Protein AF-A0A2I1D970-F1 (afdb_monomer_lite)

Organism: Aspergillus campestris (strain IBT 28561) (NCBI:txid1392248)

InterPro domains:
  IPR011990 Tetratricopeptide-like helical domain superfamily [G3DSA:1.25.40.10] (186-424)

Structure (mmCIF, N/CA/C/O backbone):
data_AF-A0A2I1D970-F1
#
_entry.id   AF-A0A2I1D970-F1
#
loop_
_atom_site.group_PDB
_atom_site.id
_atom_site.type_symbol
_atom_site.label_atom_id
_atom_site.label_alt_id
_atom_site.label_comp_id
_atom_site.label_asym_id
_atom_site.label_entity_id
_atom_site.label_seq_id
_atom_site.pdbx_PDB_ins_code
_atom_site.Cartn_x
_atom_site.Cartn_y
_atom_site.Cartn_z
_atom_site.occupancy
_atom_site.B_iso_or_equiv
_atom_site.auth_seq_id
_atom_site.auth_comp_id
_atom_site.auth_asym_id
_atom_site.auth_atom_id
_atom_site.pdbx_PDB_model_num
ATOM 1 N N . MET A 1 1 ? -16.006 11.403 -13.618 1.00 22.91 1 MET A N 1
ATOM 2 C CA . MET A 1 1 ? -15.501 12.796 -13.665 1.00 22.91 1 MET A CA 1
ATOM 3 C C . MET A 1 1 ? -14.321 12.924 -12.714 1.00 22.91 1 MET A C 1
ATOM 5 O O . MET A 1 1 ? -14.334 12.268 -11.679 1.00 22.91 1 MET A O 1
ATOM 9 N N . TYR A 1 2 ? -13.304 13.705 -13.078 1.00 25.34 2 TYR A N 1
ATOM 10 C CA . TYR A 1 2 ? -12.075 13.872 -12.292 1.00 25.34 2 TYR A CA 1
ATOM 11 C C . TYR A 1 2 ? -12.208 15.004 -11.265 1.00 25.34 2 TYR A C 1
ATOM 13 O O . TYR A 1 2 ? -12.825 16.023 -11.561 1.00 25.34 2 TYR A O 1
ATOM 21 N N . LEU A 1 3 ? -11.554 14.863 -10.106 1.00 27.62 3 LEU A N 1
ATOM 22 C CA . LEU A 1 3 ? -11.206 15.993 -9.241 1.00 27.62 3 LEU A CA 1
ATOM 23 C C . LEU A 1 3 ? -9.734 15.911 -8.817 1.00 27.62 3 LEU A C 1
ATOM 25 O O . LEU A 1 3 ? -9.310 15.035 -8.063 1.00 27.62 3 LEU A O 1
ATOM 29 N N . SER A 1 4 ? -8.977 16.853 -9.365 1.00 24.56 4 SER A N 1
ATOM 30 C CA . SER A 1 4 ? -7.535 17.058 -9.281 1.00 24.56 4 SER A CA 1
ATOM 31 C C . SER A 1 4 ? -6.966 17.074 -7.856 1.00 24.56 4 SER A C 1
ATOM 33 O O . SER A 1 4 ? -7.546 17.659 -6.941 1.00 24.56 4 SER A O 1
ATOM 35 N N . ARG A 1 5 ? -5.755 16.525 -7.684 1.00 26.06 5 ARG A N 1
ATOM 36 C CA . ARG A 1 5 ? -4.921 16.760 -6.492 1.00 26.06 5 ARG A CA 1
ATOM 37 C C . ARG A 1 5 ? -4.071 18.028 -6.686 1.00 26.06 5 ARG A C 1
ATOM 39 O O . ARG A 1 5 ? -3.350 18.087 -7.679 1.00 26.06 5 ARG A O 1
ATOM 46 N N . PRO A 1 6 ? -4.063 18.997 -5.754 1.00 25.06 6 PRO A N 1
ATOM 47 C CA . PRO A 1 6 ? -3.042 20.043 -5.725 1.00 25.06 6 PRO A CA 1
ATOM 48 C C . PRO A 1 6 ? -1.713 19.505 -5.143 1.00 25.06 6 PRO A C 1
ATOM 50 O O . PRO A 1 6 ? -1.739 18.606 -4.295 1.00 25.06 6 PRO A O 1
ATOM 53 N N . PRO A 1 7 ? -0.546 20.038 -5.553 1.00 26.98 7 PRO A N 1
ATOM 54 C CA . PRO A 1 7 ? 0.759 19.552 -5.101 1.00 26.98 7 PRO A CA 1
ATOM 55 C C . PRO A 1 7 ? 1.114 20.013 -3.678 1.00 26.98 7 PRO A C 1
ATOM 57 O O . PRO A 1 7 ? 0.891 21.162 -3.293 1.00 26.98 7 PRO A O 1
ATOM 60 N N . LEU A 1 8 ? 1.747 19.126 -2.904 1.00 27.31 8 LEU A N 1
ATOM 61 C CA . LEU A 1 8 ? 2.290 19.444 -1.581 1.00 27.31 8 LEU A CA 1
ATOM 62 C C . LEU A 1 8 ? 3.646 20.154 -1.708 1.00 27.31 8 LEU A C 1
ATOM 64 O O . LEU A 1 8 ? 4.640 19.537 -2.089 1.00 27.31 8 LEU A O 1
ATOM 68 N N . ARG A 1 9 ? 3.716 21.435 -1.324 1.00 23.92 9 ARG A N 1
ATOM 69 C CA . ARG A 1 9 ? 4.999 22.127 -1.109 1.00 23.92 9 ARG A CA 1
ATOM 70 C C . ARG A 1 9 ? 5.728 21.518 0.094 1.00 23.92 9 ARG A C 1
ATOM 72 O O . ARG A 1 9 ? 5.213 21.575 1.209 1.00 23.92 9 ARG A O 1
ATOM 79 N N . GLN A 1 10 ? 6.945 21.016 -0.109 1.00 27.53 10 GLN A N 1
ATOM 80 C CA . GLN A 1 10 ? 7.891 20.770 0.986 1.00 27.53 10 GLN A CA 1
ATOM 81 C C . GLN A 1 10 ? 8.705 22.046 1.288 1.00 27.53 10 GLN A C 1
ATOM 83 O O . GLN A 1 10 ? 9.010 22.796 0.359 1.00 27.53 10 GLN A O 1
ATOM 88 N N . PRO A 1 11 ? 9.069 22.315 2.556 1.00 27.39 11 PRO A N 1
ATOM 89 C CA . PRO A 1 11 ? 9.912 23.451 2.916 1.00 27.39 11 PRO A CA 1
ATOM 90 C C . PRO A 1 11 ? 11.402 23.156 2.679 1.00 27.39 11 PRO A C 1
ATOM 92 O O . PRO A 1 11 ? 11.924 22.122 3.099 1.00 27.39 11 PRO A O 1
ATOM 95 N N . SER A 1 12 ? 12.104 24.100 2.055 1.00 25.16 12 SER A N 1
ATOM 96 C CA . SER A 1 12 ? 13.544 24.025 1.792 1.00 25.16 12 SER A CA 1
ATOM 97 C C . SER A 1 12 ? 14.363 24.011 3.091 1.00 25.16 12 SER A C 1
ATOM 99 O O . SER A 1 12 ? 14.210 24.899 3.929 1.00 25.16 12 SER A O 1
ATOM 101 N N . ARG A 1 13 ? 15.306 23.070 3.230 1.00 24.25 13 ARG A N 1
ATOM 102 C CA . ARG A 1 13 ? 16.403 23.156 4.210 1.00 24.25 13 ARG A CA 1
ATOM 103 C C . ARG A 1 13 ? 17.703 23.530 3.499 1.00 24.25 13 ARG A C 1
ATOM 105 O O . ARG A 1 13 ? 18.127 22.811 2.600 1.00 24.25 13 ARG A O 1
ATOM 112 N N . LEU A 1 14 ? 18.352 24.604 3.944 1.00 27.38 14 LEU A N 1
ATOM 113 C CA . LEU A 1 14 ? 19.759 24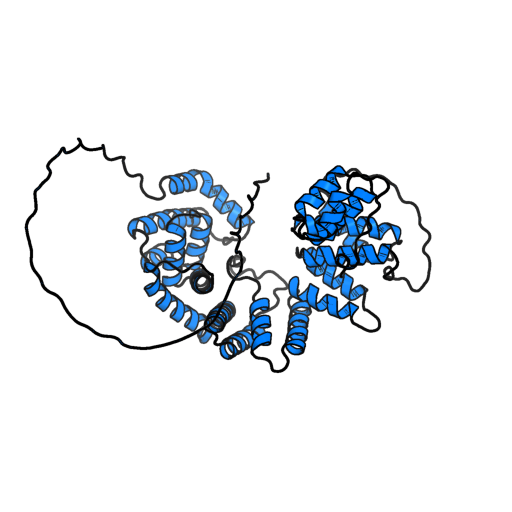.896 3.640 1.00 27.38 14 LEU A CA 1
ATOM 114 C C . LEU A 1 14 ? 20.660 24.403 4.790 1.00 27.38 14 LEU A C 1
ATOM 116 O O . LEU A 1 14 ? 20.184 24.155 5.899 1.00 27.38 14 LEU A O 1
ATOM 120 N N . PHE A 1 15 ? 21.950 24.200 4.511 1.00 26.27 15 PHE A N 1
ATOM 121 C CA . PHE A 1 15 ? 22.877 23.416 5.340 1.00 26.27 15 PHE A CA 1
ATOM 122 C C . PHE A 1 15 ? 24.111 24.218 5.795 1.00 26.27 15 PHE A C 1
ATOM 124 O O . PHE A 1 15 ? 24.805 24.749 4.937 1.00 26.27 15 PHE A O 1
ATOM 131 N N . ARG A 1 16 ? 24.463 24.107 7.096 1.00 25.05 16 ARG A N 1
ATOM 132 C CA . ARG A 1 16 ? 25.806 24.345 7.713 1.00 25.05 16 ARG A CA 1
ATOM 133 C C . ARG A 1 16 ? 26.358 25.789 7.566 1.00 25.05 16 ARG A C 1
ATOM 135 O O . ARG A 1 16 ? 25.861 26.566 6.772 1.00 25.05 16 ARG A O 1
ATOM 142 N N . LEU A 1 17 ? 27.300 26.290 8.374 1.00 27.11 17 LEU A N 1
ATOM 143 C CA . LEU A 1 17 ? 28.446 25.730 9.128 1.00 27.11 17 LEU A CA 1
ATOM 144 C C . LEU A 1 17 ? 28.332 26.073 10.641 1.00 27.11 17 LEU A C 1
ATOM 146 O O . LEU A 1 17 ? 27.628 27.013 10.977 1.00 27.11 17 LEU A O 1
ATOM 150 N N . SER A 1 18 ? 28.868 25.360 11.645 1.00 23.77 18 SER A N 1
ATOM 151 C CA . SER A 1 18 ? 30.054 24.489 11.813 1.00 23.77 18 SER A CA 1
ATOM 152 C C . SER A 1 18 ? 31.374 25.193 12.182 1.00 23.77 18 SER A C 1
ATOM 154 O O . SER A 1 18 ? 32.202 25.407 11.302 1.00 23.77 18 SER A O 1
ATOM 156 N N . THR A 1 19 ? 31.641 25.344 13.489 1.00 28.38 19 THR A N 1
ATOM 157 C CA . THR A 1 19 ? 32.988 25.195 14.099 1.00 28.38 19 THR A CA 1
ATOM 158 C C . THR A 1 19 ? 32.899 24.816 15.589 1.00 28.38 19 THR A C 1
ATOM 160 O O . THR A 1 19 ? 31.872 25.016 16.234 1.00 28.38 19 THR A O 1
ATOM 163 N N . ARG A 1 20 ? 33.967 24.200 16.121 1.00 26.45 20 ARG A N 1
ATOM 164 C CA . ARG A 1 20 ? 34.079 23.666 17.495 1.00 26.45 20 ARG A CA 1
ATOM 165 C C . ARG A 1 20 ? 34.516 24.738 18.507 1.00 26.45 20 ARG A C 1
ATOM 167 O O . ARG A 1 20 ? 35.404 25.518 18.181 1.00 26.45 20 ARG A O 1
ATOM 174 N N . ASN A 1 21 ? 34.045 24.656 19.757 1.00 27.95 21 ASN A N 1
ATOM 175 C CA . ASN A 1 21 ? 34.847 24.242 20.934 1.00 27.95 21 ASN A CA 1
ATOM 176 C C . ASN A 1 21 ? 34.025 24.354 22.243 1.00 27.95 21 ASN A C 1
ATOM 178 O O . ASN A 1 21 ? 32.912 24.870 22.244 1.00 27.95 21 ASN A O 1
ATOM 182 N N . ALA A 1 22 ? 34.552 23.811 23.343 1.00 27.41 22 ALA A N 1
ATOM 183 C CA . ALA A 1 22 ? 33.921 23.713 24.669 1.00 27.41 22 ALA A CA 1
ATOM 184 C C . ALA A 1 22 ? 34.989 23.938 25.770 1.00 27.41 22 ALA A C 1
ATOM 186 O O . ALA A 1 22 ? 36.152 24.127 25.412 1.00 27.41 22 ALA A O 1
ATOM 187 N N . PRO A 1 23 ? 34.700 23.744 27.074 1.00 43.12 23 PRO A N 1
ATOM 188 C CA . PRO A 1 23 ? 33.559 24.173 27.907 1.00 43.12 23 PRO A CA 1
ATOM 189 C C . PRO A 1 23 ? 34.030 25.141 29.036 1.00 43.12 23 PRO A C 1
ATOM 191 O O . PRO A 1 23 ? 35.213 25.456 29.079 1.00 43.12 23 PRO A O 1
ATOM 194 N N . LEU A 1 24 ? 33.159 25.551 29.988 1.00 30.55 24 LEU A N 1
ATOM 195 C CA . LEU A 1 24 ? 33.423 25.500 31.458 1.00 30.55 24 LEU A CA 1
ATOM 196 C C . LEU A 1 24 ? 32.381 26.217 32.366 1.00 30.55 24 LEU A C 1
ATOM 198 O O . LEU A 1 24 ? 32.346 27.437 32.454 1.00 30.55 24 LEU A O 1
ATOM 202 N N . SER A 1 25 ? 31.743 25.423 33.237 1.00 28.28 25 SER A N 1
ATOM 203 C CA . SER A 1 25 ? 31.541 25.693 34.684 1.00 28.28 25 SER A CA 1
ATOM 204 C C . SER A 1 25 ? 30.511 26.716 35.236 1.00 28.28 25 SER A C 1
ATOM 206 O O . SER A 1 25 ? 30.193 27.736 34.642 1.00 28.28 25 SER A O 1
ATOM 208 N N . ARG A 1 26 ? 30.119 26.422 36.494 1.00 30.00 26 ARG A N 1
ATOM 209 C CA . ARG A 1 26 ? 29.558 27.273 37.574 1.00 30.00 26 ARG A CA 1
ATOM 210 C C . ARG A 1 26 ? 28.125 27.825 37.467 1.00 30.00 26 ARG A C 1
ATOM 212 O O . ARG A 1 26 ? 27.855 28.901 36.953 1.00 30.00 26 ARG A O 1
ATOM 219 N N . SER A 1 27 ? 27.243 27.126 38.179 1.00 29.91 27 SER A N 1
ATOM 220 C CA . SER A 1 27 ? 25.998 27.614 38.785 1.00 29.91 27 SER A CA 1
ATOM 221 C C . SER A 1 27 ? 26.233 28.540 39.990 1.00 29.91 27 SER A C 1
ATOM 223 O O . SER A 1 27 ? 27.095 28.224 40.808 1.00 29.91 27 SER A O 1
ATOM 225 N N . PHE A 1 28 ? 25.371 29.545 40.197 1.00 31.39 28 PHE A N 1
ATOM 226 C CA . PHE A 1 28 ? 25.027 30.081 41.528 1.00 31.39 28 PHE A CA 1
ATOM 227 C C . PHE A 1 28 ? 23.594 30.665 41.556 1.00 31.39 28 PHE A C 1
ATOM 229 O O . PHE A 1 28 ? 23.178 31.377 40.646 1.00 31.39 28 PHE A O 1
ATOM 236 N N . HIS A 1 29 ? 22.861 30.357 42.628 1.00 29.44 29 HIS A N 1
ATOM 237 C CA . HIS A 1 29 ? 21.664 31.054 43.143 1.00 29.44 29 HIS A CA 1
ATOM 238 C C . HIS A 1 29 ? 22.096 31.900 44.373 1.00 29.44 29 HIS A C 1
ATOM 240 O O . HIS A 1 29 ? 23.232 31.693 44.814 1.00 29.44 29 HIS A O 1
ATOM 246 N N . PRO A 1 30 ? 21.275 32.792 44.990 1.00 39.25 30 PRO A N 1
ATOM 247 C CA . PRO A 1 30 ? 19.822 33.041 44.865 1.00 39.25 30 PRO A CA 1
ATOM 248 C C . PRO A 1 30 ? 19.552 34.409 44.156 1.00 39.25 30 PRO A C 1
ATOM 250 O O . PRO A 1 30 ? 20.272 34.674 43.202 1.00 39.25 30 PRO A O 1
ATOM 253 N N . SER A 1 31 ? 18.550 35.288 44.370 1.00 31.44 31 SER A N 1
ATOM 254 C CA . SER A 1 31 ? 17.536 35.518 45.426 1.00 31.44 31 SER A CA 1
ATOM 255 C C . SER A 1 31 ? 16.277 36.242 44.903 1.00 31.44 31 SER A C 1
ATOM 257 O O . SER A 1 31 ? 16.262 36.774 43.796 1.00 31.44 31 SER A O 1
ATOM 259 N N . ARG A 1 32 ? 15.224 36.311 45.736 1.00 31.61 32 ARG A N 1
ATOM 260 C CA . ARG A 1 32 ? 14.108 37.282 45.626 1.00 31.61 32 ARG A CA 1
ATOM 261 C C . ARG A 1 32 ? 14.405 38.545 46.456 1.00 31.61 32 ARG A C 1
ATOM 263 O O . ARG A 1 32 ? 15.224 38.475 47.370 1.00 31.61 32 ARG A O 1
ATOM 270 N N . PRO A 1 33 ? 13.691 39.657 46.204 1.00 39.03 33 PRO A N 1
ATOM 271 C CA . PRO A 1 33 ? 12.642 40.011 47.172 1.00 39.03 33 PRO A CA 1
ATOM 272 C C . PRO A 1 33 ? 11.295 40.434 46.547 1.00 39.03 33 PRO A C 1
ATOM 274 O O . PRO A 1 33 ? 11.199 40.830 45.389 1.00 39.03 33 PRO A O 1
ATOM 277 N N . SER A 1 34 ? 10.240 40.351 47.358 1.00 31.58 34 SER A N 1
ATOM 278 C CA . SER A 1 34 ? 8.956 41.061 47.203 1.00 31.58 34 SER A CA 1
ATOM 279 C C . SER A 1 34 ? 9.081 42.516 47.726 1.00 31.58 34 SER A C 1
ATOM 281 O O . SER A 1 34 ? 10.064 42.815 48.390 1.00 31.58 34 SER A O 1
ATOM 283 N N . HIS A 1 35 ? 8.164 43.475 47.531 1.00 32.16 35 HIS A N 1
ATOM 284 C CA . HIS A 1 35 ? 6.704 43.392 47.370 1.00 32.16 35 HIS A CA 1
ATOM 285 C C . HIS A 1 35 ? 6.128 44.652 46.666 1.00 32.16 35 HIS A C 1
ATOM 287 O O . HIS A 1 35 ? 6.705 45.725 46.763 1.00 32.16 35 HIS A O 1
ATOM 293 N N . ALA A 1 36 ? 4.965 44.494 46.018 1.00 30.94 36 ALA A N 1
ATOM 294 C CA . ALA A 1 36 ? 3.905 45.475 45.688 1.00 30.94 36 ALA A CA 1
ATOM 295 C C . ALA A 1 36 ? 4.175 47.003 45.562 1.00 30.94 36 ALA A C 1
ATOM 297 O O . ALA A 1 36 ? 4.544 47.666 46.523 1.00 30.94 36 ALA A O 1
ATOM 298 N N . PHE A 1 37 ? 3.654 47.593 44.472 1.00 33.72 37 PHE A N 1
ATOM 299 C CA . PHE A 1 37 ? 2.892 48.858 44.521 1.00 33.72 37 PHE A CA 1
ATOM 300 C C . PHE A 1 37 ? 1.649 48.789 43.602 1.00 33.72 37 PHE A C 1
ATOM 302 O O . PHE A 1 37 ? 1.468 47.808 42.880 1.00 33.72 37 PHE A O 1
ATOM 309 N N . ARG A 1 38 ? 0.723 49.755 43.718 1.00 34.34 38 ARG A N 1
ATOM 310 C CA . ARG A 1 38 ? -0.675 49.648 43.235 1.00 34.34 38 ARG A CA 1
ATOM 311 C C . ARG A 1 38 ? -0.928 50.189 41.812 1.00 34.34 38 ARG A C 1
ATOM 313 O O . ARG A 1 38 ? -0.165 50.976 41.269 1.00 34.34 38 ARG A O 1
ATOM 320 N N . THR A 1 39 ? -2.066 49.761 41.261 1.00 35.62 39 THR A N 1
ATOM 321 C CA . THR A 1 39 ? -2.706 50.165 39.990 1.00 35.62 39 THR A CA 1
ATOM 322 C C . THR A 1 39 ? -2.959 51.671 39.836 1.00 35.62 39 THR A C 1
ATOM 324 O O . THR A 1 39 ? -3.165 52.354 40.840 1.00 35.62 39 THR A O 1
ATOM 327 N N . PRO A 1 40 ? -3.248 52.116 38.600 1.00 35.34 40 PRO A N 1
ATOM 328 C CA . PRO A 1 40 ? -4.538 52.782 38.371 1.00 35.34 40 PRO A CA 1
ATOM 329 C C . PRO A 1 40 ? -5.435 52.067 37.344 1.00 35.34 40 PRO A C 1
ATOM 331 O O . PRO A 1 40 ? -4.982 51.488 36.360 1.00 35.34 40 PRO A O 1
ATOM 334 N N . THR A 1 41 ? -6.743 52.131 37.586 1.00 33.53 41 THR A N 1
ATOM 335 C CA . THR A 1 41 ? -7.807 51.613 36.716 1.00 33.53 41 THR A CA 1
ATOM 336 C C . THR A 1 41 ? -7.994 52.459 35.456 1.00 33.53 41 THR A C 1
ATOM 338 O O . THR A 1 41 ? -8.003 53.686 35.514 1.00 33.53 41 THR A O 1
ATOM 341 N N . THR A 1 42 ? -8.270 51.817 34.316 1.00 38.62 42 THR A N 1
ATOM 342 C CA . THR A 1 42 ? -8.845 52.489 33.137 1.00 38.62 42 THR A CA 1
ATOM 343 C C . THR A 1 42 ? -10.223 51.916 32.806 1.00 38.62 42 THR A C 1
ATOM 345 O O . THR A 1 42 ? -10.422 50.712 32.678 1.00 38.62 42 THR A O 1
ATOM 348 N N . ARG A 1 43 ? -11.216 52.806 32.720 1.00 35.34 43 ARG A N 1
ATOM 349 C CA . ARG A 1 43 ? -12.647 52.502 32.563 1.00 35.34 43 ARG A CA 1
ATOM 350 C C . ARG A 1 43 ? -13.099 52.902 31.162 1.00 35.34 43 ARG A C 1
ATOM 352 O O . ARG A 1 43 ? -13.170 54.103 30.901 1.00 35.34 43 ARG A O 1
ATOM 359 N N . ARG A 1 44 ? -13.530 51.967 30.299 1.00 33.38 44 ARG A N 1
ATOM 360 C CA . ARG A 1 44 ? -14.426 52.336 29.182 1.00 33.38 44 ARG A CA 1
ATOM 361 C C . ARG A 1 44 ? -15.284 51.210 28.586 1.00 33.38 44 ARG A C 1
ATOM 363 O O . ARG A 1 44 ? -14.770 50.221 28.094 1.00 33.38 44 ARG A O 1
ATOM 370 N N . LYS A 1 45 ? -16.589 51.516 28.538 1.00 35.66 45 LYS A N 1
ATOM 371 C CA . LYS A 1 45 ? -17.634 51.048 27.608 1.00 35.66 45 LYS A CA 1
ATOM 372 C C . LYS A 1 45 ? -17.812 49.536 27.405 1.00 35.66 45 LYS A C 1
ATOM 374 O O . LYS A 1 45 ? -17.204 48.933 26.529 1.00 35.66 45 LYS A O 1
ATOM 379 N N . ASN A 1 46 ? -18.846 49.018 28.065 1.00 33.41 46 ASN A N 1
ATOM 380 C CA . ASN A 1 46 ? -19.639 47.902 27.556 1.00 33.41 46 ASN A CA 1
ATOM 381 C C . ASN A 1 46 ? -20.141 48.245 26.140 1.00 33.41 46 ASN A C 1
ATOM 383 O O . ASN A 1 46 ? -20.741 49.306 25.939 1.00 33.41 46 ASN A O 1
ATOM 387 N N . SER A 1 47 ? -19.937 47.351 25.178 1.00 33.50 47 SER A N 1
ATOM 388 C CA . SER A 1 47 ? -20.723 47.313 23.944 1.00 33.50 47 SER A CA 1
ATOM 389 C C . SER A 1 47 ? -22.092 46.665 24.224 1.00 33.50 47 SER A C 1
ATOM 391 O O . SER A 1 47 ? -22.189 45.808 25.107 1.00 33.50 47 SER A O 1
ATOM 393 N N . PRO A 1 48 ? -23.172 47.057 23.519 1.00 37.62 48 PRO A N 1
ATOM 394 C CA . PRO A 1 48 ? -24.445 46.348 23.610 1.00 37.62 48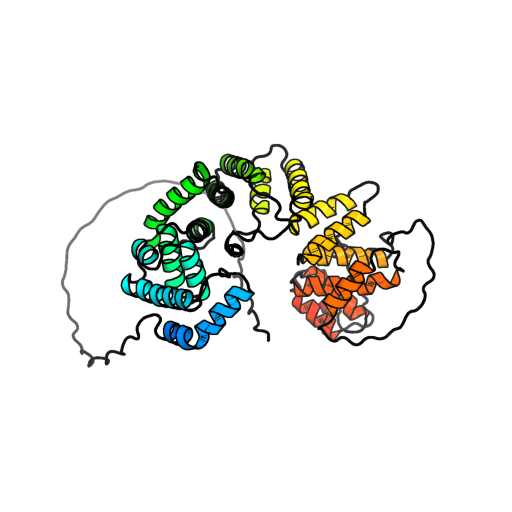 PRO A CA 1
ATOM 395 C C . PRO A 1 48 ? -24.283 44.923 23.068 1.00 37.62 48 PRO A C 1
ATOM 397 O O . PRO A 1 48 ? -23.506 44.690 22.140 1.00 37.62 48 PRO A O 1
ATOM 400 N N . GLY A 1 49 ? -24.999 43.970 23.668 1.00 36.84 49 GLY A N 1
ATOM 401 C CA . GLY A 1 49 ? -24.800 42.546 23.411 1.00 36.84 49 GLY A CA 1
ATOM 402 C C . GLY A 1 49 ? -24.938 42.179 21.934 1.00 36.84 49 GLY A C 1
ATOM 403 O O . GLY A 1 49 ? -25.982 42.415 21.324 1.00 36.84 49 GLY A O 1
ATOM 404 N N . SER A 1 50 ? -23.899 41.545 21.380 1.00 34.44 50 SER A N 1
ATOM 405 C CA . SER A 1 50 ? -24.039 40.806 20.126 1.00 34.44 50 SER A CA 1
ATOM 406 C C . SER A 1 50 ? -25.151 39.777 20.311 1.00 34.44 50 SER A C 1
ATOM 408 O O . SER A 1 50 ? -25.118 39.003 21.272 1.00 34.44 50 SER A O 1
ATOM 410 N N . LYS A 1 51 ? -26.153 39.787 19.425 1.00 38.53 51 LYS A N 1
ATOM 411 C CA . LYS A 1 51 ? -27.223 38.787 19.459 1.00 38.53 51 LYS A CA 1
ATOM 412 C C . LYS A 1 51 ? -26.580 37.409 19.374 1.00 38.53 51 LYS A C 1
ATOM 414 O O . LYS A 1 51 ? -25.736 37.189 18.507 1.00 38.53 51 LYS A O 1
ATOM 419 N N . SER A 1 52 ? -26.998 36.497 20.251 1.00 37.06 52 SER A N 1
ATOM 420 C CA . SER A 1 52 ? -26.613 35.092 20.157 1.00 37.06 52 SER A CA 1
ATOM 421 C C . SER A 1 52 ? -26.940 34.597 18.749 1.00 37.06 52 SER A C 1
ATOM 423 O O . SER A 1 52 ? -28.114 34.477 18.390 1.00 37.06 52 SER A O 1
ATOM 425 N N . MET A 1 53 ? -25.911 34.360 17.930 1.00 38.66 53 MET A N 1
ATOM 426 C CA . MET A 1 53 ? -26.082 33.543 16.738 1.00 38.66 53 MET A CA 1
ATOM 427 C C . MET A 1 53 ? -26.489 32.173 17.256 1.00 38.66 53 MET A C 1
ATOM 429 O O . MET A 1 53 ? -25.706 31.550 17.973 1.00 38.66 53 MET A O 1
ATOM 433 N N . LEU A 1 54 ? -27.717 31.748 16.941 1.00 44.62 54 LEU A N 1
ATOM 434 C CA . LEU A 1 54 ? -28.227 30.433 17.312 1.00 44.62 54 LEU A CA 1
ATOM 435 C C . LEU A 1 54 ? -27.197 29.394 16.873 1.00 44.62 54 LEU A C 1
ATOM 437 O O . LEU A 1 54 ? -26.971 29.186 15.679 1.00 44.62 54 LEU A O 1
ATOM 441 N N . ARG A 1 55 ? -26.495 28.834 17.862 1.00 47.25 55 ARG A N 1
ATOM 442 C CA . ARG A 1 55 ? -25.344 27.964 17.653 1.00 47.25 55 ARG A CA 1
ATOM 443 C C . ARG A 1 55 ? -25.889 26.634 17.159 1.00 47.25 55 ARG A C 1
ATOM 445 O O . ARG A 1 55 ? -26.225 25.784 17.978 1.00 47.25 55 ARG A O 1
ATOM 452 N N . ARG A 1 56 ? -26.023 26.515 15.832 1.00 57.12 56 ARG A N 1
ATOM 453 C CA . ARG A 1 56 ? -26.450 25.291 15.143 1.00 57.12 56 ARG A CA 1
ATOM 454 C C . ARG A 1 56 ? -25.756 24.087 15.787 1.00 57.12 56 ARG A C 1
ATOM 456 O O . ARG A 1 56 ? -24.542 24.179 16.022 1.00 57.12 56 ARG A O 1
ATOM 463 N N . PRO A 1 57 ? -26.492 23.015 16.126 1.00 64.44 57 PRO A N 1
ATOM 464 C CA . PRO A 1 57 ? -25.883 21.861 16.761 1.00 64.44 57 PRO A CA 1
ATOM 465 C C . PRO A 1 57 ? -24.786 21.286 15.852 1.00 64.44 57 PRO A C 1
ATOM 467 O O . PRO A 1 57 ? -24.872 21.411 14.622 1.00 64.44 57 PRO A O 1
ATOM 470 N N . PRO A 1 58 ? -23.732 20.673 16.421 1.00 64.69 58 PRO A N 1
ATOM 471 C CA . PRO A 1 58 ? -22.790 19.906 15.620 1.00 64.69 58 PRO A CA 1
ATOM 472 C C . PRO A 1 58 ? -23.558 18.892 14.764 1.00 64.69 58 PRO A C 1
ATOM 474 O O . PRO A 1 58 ? -24.577 18.362 15.193 1.00 64.69 58 PRO A O 1
ATOM 477 N N . PHE A 1 59 ? -23.087 18.645 13.545 1.00 79.19 59 PHE A N 1
ATOM 478 C CA . PHE A 1 59 ? -23.691 17.681 12.619 1.00 79.19 59 PHE A CA 1
ATOM 479 C C . PHE A 1 59 ? -25.127 17.977 12.159 1.00 79.19 59 PHE A C 1
ATOM 481 O O . PHE A 1 59 ? -25.732 17.097 11.560 1.00 79.19 59 PHE A O 1
ATOM 488 N N . GLU A 1 60 ? -25.682 19.184 12.340 1.00 80.44 60 GLU A N 1
ATOM 489 C CA . GLU A 1 60 ? -26.985 19.541 11.740 1.00 80.44 60 GLU A CA 1
ATOM 490 C C . GLU A 1 60 ? -26.977 19.306 10.216 1.00 80.44 60 GLU A C 1
ATOM 492 O O . GLU A 1 60 ? -27.796 18.550 9.690 1.00 80.44 60 GLU A O 1
ATOM 497 N N . SER A 1 61 ? -25.964 19.845 9.530 1.00 80.06 61 SER A N 1
ATOM 498 C CA . SER A 1 61 ? -25.714 19.655 8.095 1.00 80.06 61 SER A CA 1
ATOM 499 C C . SER A 1 61 ? -25.450 18.198 7.706 1.00 80.06 61 SER A C 1
ATOM 501 O O . SER A 1 61 ? -25.895 17.739 6.657 1.00 80.06 61 SER A O 1
ATOM 503 N N . GLU A 1 62 ? -24.732 17.446 8.536 1.00 82.38 62 GLU A N 1
ATOM 504 C CA . GLU A 1 62 ? -24.395 16.045 8.291 1.00 82.38 62 GLU A CA 1
ATOM 505 C C . GLU A 1 62 ? -25.601 15.114 8.515 1.00 82.38 62 GLU A C 1
ATOM 507 O O . GLU A 1 62 ? -25.771 14.151 7.768 1.00 82.38 62 GLU A O 1
ATOM 512 N N . ARG A 1 63 ? -26.488 15.432 9.468 1.00 85.56 63 ARG A N 1
ATOM 513 C CA . ARG A 1 63 ? -27.785 14.766 9.676 1.00 85.56 63 ARG A CA 1
ATOM 514 C C . ARG A 1 63 ? -28.756 15.080 8.528 1.00 85.56 63 ARG A C 1
ATOM 516 O O . ARG A 1 63 ? -29.443 14.170 8.064 1.00 85.56 63 ARG A O 1
ATOM 523 N N . GLU A 1 64 ? -28.795 16.318 8.027 1.00 86.19 64 GLU A N 1
ATOM 524 C CA . GLU A 1 64 ? -29.546 16.678 6.808 1.00 86.19 64 GLU A CA 1
ATOM 525 C C . GLU A 1 64 ? -29.012 15.920 5.579 1.00 86.19 64 GLU A C 1
ATOM 527 O O . GLU A 1 64 ? -29.776 15.275 4.859 1.00 86.19 64 GLU A O 1
ATOM 532 N N . TYR A 1 65 ? -27.691 15.911 5.379 1.00 86.31 65 TYR A N 1
ATOM 533 C CA . TYR A 1 65 ? -27.034 15.188 4.288 1.00 86.31 65 TYR A CA 1
ATOM 534 C C . TYR A 1 65 ? -27.277 13.670 4.364 1.00 86.31 65 TYR A C 1
ATOM 536 O O . TYR A 1 65 ? -27.551 13.035 3.344 1.00 86.31 65 TYR A O 1
ATOM 544 N N . LEU A 1 66 ? -27.257 13.081 5.566 1.00 88.88 66 LEU A N 1
ATOM 545 C CA . LEU A 1 66 ? -27.602 11.674 5.792 1.00 88.88 66 LEU A CA 1
ATOM 546 C C . LEU A 1 66 ? -29.069 11.377 5.434 1.00 88.88 66 LEU A C 1
ATOM 548 O O . LEU A 1 66 ? -29.345 10.333 4.844 1.00 88.88 66 LEU A O 1
ATOM 552 N N . LYS A 1 67 ? -30.002 12.290 5.731 1.00 88.56 67 LYS A N 1
ATOM 553 C CA . LYS A 1 67 ? -31.426 12.150 5.371 1.00 88.56 67 LYS A CA 1
ATOM 554 C C . LYS A 1 67 ? -31.655 12.238 3.858 1.00 88.56 67 LYS A C 1
ATOM 556 O O . LYS A 1 67 ? -32.468 11.481 3.333 1.00 88.56 67 LYS A O 1
ATOM 561 N N . LEU A 1 68 ? -30.908 13.093 3.155 1.00 87.44 68 LEU A N 1
ATOM 562 C CA . LEU A 1 68 ? -31.009 13.274 1.699 1.00 87.44 68 LEU A CA 1
ATOM 563 C C . LEU A 1 68 ? -30.267 12.203 0.879 1.00 87.44 68 LEU A C 1
ATOM 565 O O . LEU A 1 68 ? -30.746 11.805 -0.181 1.00 87.44 68 LEU A O 1
ATOM 569 N N . HIS A 1 69 ? -29.104 11.733 1.343 1.00 88.75 69 HIS A N 1
ATOM 570 C CA . HIS A 1 69 ? -28.192 10.895 0.546 1.00 88.75 69 HIS A CA 1
ATOM 571 C C . HIS A 1 69 ? -27.836 9.543 1.182 1.00 88.75 69 HIS A C 1
ATOM 573 O O . HIS A 1 69 ? -27.182 8.720 0.537 1.00 88.75 69 HIS A O 1
ATOM 579 N N . GLY A 1 70 ? -28.271 9.261 2.414 1.00 86.81 70 GLY A N 1
ATOM 580 C CA . GLY A 1 70 ? -27.923 8.040 3.152 1.00 86.81 70 GLY A CA 1
ATOM 581 C C . GLY A 1 70 ? -28.337 6.730 2.467 1.00 86.81 70 GLY A C 1
ATOM 582 O O . GLY A 1 70 ? -27.662 5.716 2.632 1.00 86.81 70 GLY A O 1
ATOM 583 N N . THR A 1 71 ? -29.378 6.755 1.627 1.00 89.25 71 THR A N 1
ATOM 584 C CA . THR A 1 71 ? -29.735 5.665 0.695 1.00 89.25 71 THR A CA 1
ATOM 585 C C . THR A 1 71 ? -28.589 5.305 -0.244 1.00 89.25 71 THR A C 1
ATOM 587 O O . THR A 1 71 ? -28.254 4.131 -0.416 1.00 89.25 71 THR A O 1
ATOM 590 N N . ASN A 1 72 ? -27.982 6.321 -0.850 1.00 88.50 72 ASN A N 1
ATOM 591 C CA . ASN A 1 72 ? -26.988 6.175 -1.903 1.00 88.50 72 ASN A CA 1
ATOM 592 C C . ASN A 1 72 ? -25.638 5.815 -1.271 1.00 88.50 72 ASN A C 1
ATOM 594 O O . ASN A 1 72 ? -24.945 4.939 -1.771 1.00 88.50 72 ASN A O 1
ATOM 598 N N . ILE A 1 73 ? -25.329 6.406 -0.111 1.00 87.38 73 ILE A N 1
ATOM 599 C CA . ILE A 1 73 ? -24.153 6.080 0.710 1.00 87.38 73 ILE A CA 1
ATOM 600 C C . ILE A 1 73 ? -24.183 4.604 1.153 1.00 87.38 73 ILE A C 1
ATOM 602 O O . ILE A 1 73 ? -23.185 3.902 0.997 1.00 87.38 73 ILE A O 1
ATOM 606 N N . TRP A 1 74 ? -25.323 4.104 1.648 1.00 90.69 74 TRP A N 1
ATOM 607 C CA . TRP A 1 74 ? -25.494 2.687 2.013 1.00 90.69 74 TRP A CA 1
ATOM 608 C C . TRP A 1 74 ? -25.353 1.747 0.807 1.00 90.69 74 TRP A C 1
ATOM 610 O O . TRP A 1 74 ? -24.724 0.694 0.917 1.00 90.69 74 TRP A O 1
ATOM 620 N N . THR A 1 75 ? -25.915 2.130 -0.344 1.00 87.06 75 THR A N 1
ATOM 621 C CA . THR A 1 75 ? -25.846 1.333 -1.580 1.00 87.06 75 THR A CA 1
ATOM 622 C C . THR A 1 75 ? -24.404 1.241 -2.084 1.00 87.06 75 THR A C 1
ATOM 624 O O . THR A 1 75 ? -23.869 0.137 -2.185 1.00 87.06 75 THR A O 1
ATOM 627 N N . GLN A 1 76 ? -23.733 2.386 -2.259 1.00 84.19 76 GLN A N 1
ATOM 628 C CA . GLN A 1 76 ? -22.328 2.472 -2.669 1.00 84.19 76 GLN A CA 1
ATOM 629 C C . GLN A 1 76 ? -21.420 1.660 -1.736 1.00 84.19 76 GLN A C 1
ATOM 631 O O . GLN A 1 76 ? -20.641 0.829 -2.191 1.00 84.19 76 GLN A O 1
ATOM 636 N N . ALA A 1 77 ? -21.573 1.802 -0.415 1.00 80.94 77 ALA A N 1
ATOM 637 C CA . ALA A 1 77 ? -20.744 1.078 0.546 1.00 80.94 77 ALA A CA 1
ATOM 638 C C . ALA A 1 77 ? -20.991 -0.450 0.571 1.00 80.94 77 ALA A C 1
ATOM 640 O O . ALA A 1 77 ? -20.132 -1.199 1.049 1.00 80.94 77 ALA A O 1
ATOM 641 N N . ARG A 1 78 ? -22.123 -0.943 0.039 1.00 82.38 78 ARG A N 1
ATOM 642 C CA . ARG A 1 78 ? -22.373 -2.381 -0.204 1.00 82.38 78 ARG A CA 1
ATOM 643 C C . ARG A 1 78 ? -21.815 -2.852 -1.550 1.00 82.38 78 ARG A C 1
ATOM 645 O O . ARG A 1 78 ? -21.340 -3.986 -1.628 1.00 82.38 78 ARG A O 1
ATOM 652 N N . GLU A 1 79 ? -21.813 -2.003 -2.576 1.00 78.81 79 GLU A N 1
ATOM 653 C CA . GLU A 1 79 ? -21.184 -2.272 -3.881 1.00 78.81 79 GLU A CA 1
ATOM 654 C C . GLU A 1 79 ? -19.652 -2.331 -3.772 1.00 78.81 79 GLU A C 1
ATOM 656 O O . GLU A 1 79 ? -19.044 -3.325 -4.181 1.00 78.81 79 GLU A O 1
ATOM 661 N N . ASP A 1 80 ? -19.056 -1.356 -3.078 1.00 70.06 80 ASP A N 1
ATOM 662 C CA . ASP A 1 80 ? -17.637 -1.311 -2.685 1.00 70.06 80 ASP A CA 1
ATOM 663 C C . ASP A 1 80 ? -17.262 -2.439 -1.696 1.00 70.06 80 ASP A C 1
ATOM 665 O O . ASP A 1 80 ? -16.085 -2.728 -1.466 1.00 70.06 80 ASP A O 1
ATOM 669 N N . ARG A 1 81 ? -18.273 -3.118 -1.128 1.00 69.38 81 ARG A N 1
ATOM 670 C CA . ARG A 1 81 ? -18.176 -4.222 -0.151 1.00 69.38 81 ARG A CA 1
ATOM 671 C C . ARG A 1 81 ? -17.500 -3.838 1.172 1.00 69.38 81 ARG A C 1
ATOM 673 O O . ARG A 1 81 ? -16.889 -4.691 1.812 1.00 69.38 81 ARG A O 1
ATOM 680 N N . ILE A 1 82 ? -17.623 -2.571 1.567 1.00 68.88 82 ILE A N 1
ATOM 681 C CA . ILE A 1 82 ? -17.154 -2.025 2.852 1.00 68.88 82 ILE A CA 1
ATOM 682 C C . ILE A 1 82 ? -18.134 -2.403 3.978 1.00 68.88 82 ILE A C 1
ATOM 684 O O . ILE A 1 82 ? -17.717 -2.644 5.108 1.00 68.88 82 ILE A O 1
ATOM 688 N N . LEU A 1 83 ? -19.433 -2.476 3.664 1.00 72.69 83 LEU A N 1
ATOM 689 C CA . LEU A 1 83 ? -20.494 -2.919 4.573 1.00 72.69 83 LEU A CA 1
ATOM 690 C C . LEU A 1 83 ? -20.890 -4.383 4.359 1.00 72.69 83 LEU A C 1
ATOM 692 O O . LEU A 1 83 ? -20.707 -4.968 3.289 1.00 72.69 83 LEU A O 1
ATOM 696 N N . GLU A 1 84 ? -21.524 -4.950 5.384 1.00 70.50 84 GLU A N 1
ATOM 697 C CA . GLU A 1 84 ? -22.136 -6.273 5.320 1.00 70.50 84 GLU A CA 1
ATOM 698 C C . GLU A 1 84 ? -23.276 -6.328 4.307 1.00 70.50 84 GLU A C 1
ATOM 700 O O . GLU A 1 84 ? -24.150 -5.458 4.244 1.00 70.50 84 GLU A O 1
ATOM 705 N N . ARG A 1 85 ? -23.310 -7.417 3.536 1.00 69.25 85 ARG A N 1
ATOM 706 C CA . ARG A 1 85 ? -24.382 -7.668 2.566 1.00 69.25 85 ARG A CA 1
ATOM 707 C C . ARG A 1 85 ? -25.741 -7.845 3.245 1.00 69.25 85 ARG A C 1
ATOM 709 O O . ARG A 1 85 ? -26.753 -7.499 2.639 1.00 69.25 85 ARG A O 1
ATOM 716 N N . THR A 1 86 ? -25.733 -8.322 4.486 1.00 78.31 86 THR A N 1
ATOM 717 C CA . THR A 1 86 ? -26.874 -8.558 5.380 1.00 78.31 86 THR A CA 1
ATOM 718 C C . THR A 1 86 ? -27.380 -7.314 6.117 1.00 78.31 86 THR A C 1
ATOM 720 O O . THR A 1 86 ? -28.492 -7.360 6.629 1.00 78.31 86 THR A O 1
ATOM 723 N N . LEU A 1 87 ? -26.620 -6.211 6.188 1.00 82.50 87 LEU A N 1
ATOM 724 C CA . LEU A 1 87 ? -26.992 -5.022 6.970 1.00 82.50 87 LEU A CA 1
ATOM 725 C C . LEU A 1 87 ? -28.162 -4.253 6.316 1.00 82.50 87 LEU A C 1
ATOM 727 O O . LEU A 1 87 ? -27.957 -3.637 5.261 1.00 82.50 87 LEU A O 1
ATOM 731 N N . PRO A 1 88 ? -29.368 -4.212 6.924 1.00 89.50 88 PRO A N 1
ATOM 732 C CA . PRO A 1 88 ? -30.481 -3.450 6.369 1.00 89.50 88 PRO A CA 1
ATOM 733 C C . PRO A 1 88 ? -30.227 -1.938 6.447 1.00 89.50 88 PRO A C 1
ATOM 735 O O . PRO A 1 88 ? -29.655 -1.429 7.415 1.00 89.50 88 PRO A O 1
ATOM 738 N N . LYS A 1 89 ? -30.715 -1.216 5.431 1.00 90.88 89 LYS A N 1
ATOM 739 C CA . LYS A 1 89 ? -30.633 0.249 5.290 1.00 90.88 89 LYS A CA 1
ATOM 740 C C . LYS A 1 89 ? -31.057 0.993 6.562 1.00 90.88 89 LYS A C 1
ATOM 742 O O . LYS A 1 89 ? -30.398 1.943 6.966 1.00 90.88 89 LYS A O 1
ATOM 747 N N . GLU A 1 90 ? -32.147 0.569 7.192 1.00 91.06 90 GLU A N 1
ATOM 748 C CA . GLU A 1 90 ? -32.710 1.228 8.379 1.00 91.06 90 GLU A CA 1
ATOM 749 C C . GLU A 1 90 ? -31.756 1.171 9.576 1.00 91.06 90 GLU A C 1
ATOM 751 O O . GLU A 1 90 ? -31.514 2.191 10.217 1.00 91.06 90 GLU A O 1
ATOM 756 N N . ARG A 1 91 ? -31.122 0.015 9.815 1.00 90.00 91 ARG A N 1
ATOM 757 C CA . ARG A 1 91 ? -30.096 -0.151 10.855 1.00 90.00 91 ARG A CA 1
ATOM 758 C C . ARG A 1 91 ? -28.843 0.670 10.549 1.00 90.00 91 ARG A C 1
ATOM 760 O O . ARG A 1 91 ? -28.287 1.264 11.464 1.00 90.00 91 ARG A O 1
ATOM 767 N N . PHE A 1 92 ? -28.429 0.754 9.281 1.00 91.50 92 PHE A N 1
ATOM 768 C CA . PHE A 1 92 ? -27.330 1.636 8.867 1.00 91.50 92 PHE A CA 1
ATOM 769 C C . PHE A 1 92 ? -27.624 3.110 9.196 1.00 91.50 92 PHE A C 1
ATOM 771 O O . PHE A 1 92 ? -26.798 3.772 9.822 1.00 91.50 92 PHE A O 1
ATOM 778 N N . LEU A 1 93 ? -28.808 3.608 8.821 1.00 92.56 93 LEU A N 1
ATOM 779 C CA . LEU A 1 93 ? -29.217 4.993 9.074 1.00 92.56 93 LEU A CA 1
ATOM 780 C C . LEU A 1 93 ? -29.386 5.288 10.572 1.00 92.56 93 LEU A C 1
ATOM 782 O O . LEU A 1 93 ? -28.927 6.326 11.038 1.00 92.56 93 LEU A O 1
ATOM 786 N N . ASN A 1 94 ? -29.979 4.364 11.333 1.00 93.19 94 ASN A N 1
ATOM 787 C CA . ASN A 1 94 ? -30.154 4.503 12.779 1.00 93.19 94 ASN A CA 1
ATOM 788 C C . ASN A 1 94 ? -28.805 4.570 13.517 1.00 93.19 94 ASN A C 1
ATOM 790 O O . ASN A 1 94 ? -28.589 5.482 14.312 1.00 93.19 94 ASN A O 1
ATOM 794 N N . VAL A 1 95 ? -27.868 3.664 13.203 1.00 92.94 95 VAL A N 1
ATOM 795 C CA . VAL A 1 95 ? -26.511 3.683 13.780 1.00 92.94 95 VAL A CA 1
ATOM 796 C C . VAL A 1 95 ? -25.771 4.969 13.402 1.00 92.94 95 VAL A C 1
ATOM 798 O O . VAL A 1 95 ? -25.104 5.553 14.250 1.00 92.94 95 VAL A O 1
ATOM 801 N N . ALA A 1 96 ? -25.921 5.451 12.166 1.00 91.69 96 ALA A N 1
ATOM 802 C CA . ALA A 1 96 ? -25.328 6.709 11.718 1.00 91.69 96 ALA A CA 1
ATOM 803 C C . ALA A 1 96 ? -25.886 7.945 12.460 1.00 91.69 96 ALA A C 1
ATOM 805 O O . ALA A 1 96 ? -25.105 8.789 12.894 1.00 91.69 96 ALA A O 1
ATOM 806 N N . GLU A 1 97 ? -27.205 8.050 12.663 1.00 92.25 97 GLU A N 1
ATOM 807 C CA . GLU A 1 97 ? -27.805 9.180 13.396 1.00 92.25 97 GLU A CA 1
ATOM 808 C C . GLU A 1 97 ? -27.482 9.123 14.901 1.00 92.25 97 GLU A C 1
ATOM 810 O O . GLU A 1 97 ? -27.102 10.144 15.482 1.00 92.25 97 GLU A O 1
ATOM 815 N N . ARG A 1 98 ? -27.517 7.931 15.521 1.00 93.19 98 ARG A N 1
ATOM 816 C CA . ARG A 1 98 ? -27.118 7.755 16.930 1.00 93.19 98 ARG A CA 1
ATOM 817 C C . ARG A 1 98 ? -25.621 7.992 17.162 1.00 93.19 98 ARG A C 1
ATOM 819 O O . ARG A 1 98 ? -25.258 8.448 18.240 1.00 93.19 98 ARG A O 1
ATOM 826 N N . LEU A 1 99 ? -24.756 7.753 16.172 1.00 93.38 99 LEU A N 1
ATOM 827 C CA . LEU A 1 99 ? -23.328 8.097 16.247 1.00 93.38 99 LEU A CA 1
ATOM 828 C C . LEU A 1 99 ? -23.080 9.609 16.325 1.00 93.38 99 LEU A C 1
ATOM 830 O O . LEU A 1 99 ? -22.199 10.029 17.073 1.00 93.38 99 LEU A O 1
ATOM 834 N N . PHE A 1 100 ? -23.836 10.427 15.584 1.00 92.31 100 PHE A N 1
ATOM 835 C CA . PHE A 1 100 ? -23.735 11.889 15.693 1.00 92.31 100 PHE A CA 1
ATOM 836 C C . PHE A 1 100 ? -24.270 12.378 17.042 1.00 92.31 100 PHE A C 1
ATOM 838 O O . PHE A 1 100 ? -23.573 13.111 17.742 1.00 92.31 100 PHE A O 1
ATOM 845 N N . GLN A 1 101 ? -25.433 11.870 17.462 1.00 91.81 101 GLN A N 1
ATOM 846 C CA . GLN A 1 101 ? -26.008 12.167 18.774 1.00 91.81 101 GLN A CA 1
ATOM 847 C C . GLN A 1 101 ? -25.046 11.821 19.925 1.00 91.81 101 GLN A C 1
ATOM 849 O O . GLN A 1 101 ? -24.764 12.682 20.751 1.00 91.81 101 GLN A O 1
ATOM 854 N N . ALA A 1 102 ? -24.453 10.624 19.935 1.00 92.44 102 ALA A N 1
ATOM 855 C CA . ALA A 1 102 ? -23.481 10.228 20.956 1.00 92.44 102 ALA A CA 1
ATOM 856 C C . ALA A 1 102 ? -22.204 11.094 20.952 1.00 92.44 102 ALA A C 1
ATOM 858 O O . ALA A 1 102 ? -21.596 11.300 22.004 1.00 92.44 102 ALA A O 1
ATOM 859 N N . ALA A 1 103 ? -21.784 11.615 19.793 1.00 90.31 103 ALA A N 1
ATOM 860 C CA . ALA A 1 103 ? -20.640 12.524 19.689 1.00 90.31 103 ALA A CA 1
ATOM 861 C C . ALA A 1 103 ? -20.939 13.913 20.281 1.00 90.31 103 ALA A C 1
ATOM 863 O O . ALA A 1 103 ? -20.069 14.517 20.910 1.00 90.31 103 ALA A O 1
ATOM 864 N N . GLU A 1 104 ? -22.169 14.398 20.094 1.00 89.56 104 GLU A N 1
ATOM 865 C CA . GLU A 1 104 ? -22.680 15.645 20.670 1.00 89.56 104 GLU A CA 1
ATOM 866 C C . GLU A 1 104 ? -22.881 15.519 22.191 1.00 89.56 104 GLU A C 1
ATOM 868 O O . GLU A 1 104 ? -22.345 16.327 22.946 1.00 89.56 104 GLU A O 1
ATOM 873 N N . GLU A 1 105 ? -23.579 14.473 22.646 1.00 91.12 105 GLU A N 1
ATOM 874 C CA . GLU A 1 105 ? -23.892 14.206 24.062 1.00 91.12 105 GLU A CA 1
ATOM 875 C C . GLU A 1 105 ? -22.650 13.938 24.925 1.00 91.12 105 GLU A C 1
ATOM 877 O O . GLU A 1 105 ? -22.651 14.237 26.117 1.00 91.12 105 GLU A O 1
ATOM 882 N N . SER A 1 106 ? -21.576 13.399 24.338 1.00 87.19 106 SER A N 1
ATOM 883 C CA . SER A 1 106 ? -20.292 13.206 25.029 1.00 87.19 106 SER A CA 1
ATOM 884 C C . SER A 1 106 ? -19.332 14.397 24.911 1.00 87.19 106 SER A C 1
ATOM 886 O O . SER A 1 106 ? -18.198 14.294 25.371 1.00 87.19 106 SER A O 1
ATOM 888 N N . GLU A 1 107 ? -19.734 15.511 24.287 1.00 87.75 107 GLU A N 1
ATOM 889 C CA . GLU A 1 107 ? -18.876 16.677 23.999 1.00 87.75 107 GLU A CA 1
ATOM 890 C C . GLU A 1 107 ? -17.530 16.314 23.324 1.00 87.75 107 GLU A C 1
ATOM 892 O O . GLU A 1 107 ? -16.498 16.945 23.563 1.00 87.75 107 GLU A O 1
ATOM 897 N N . PHE A 1 108 ? -17.515 15.274 22.482 1.00 85.44 108 PHE A N 1
ATOM 898 C CA . PHE A 1 108 ? -16.308 14.668 21.893 1.00 85.44 108 PHE A CA 1
ATOM 899 C C . PHE A 1 108 ? -15.294 14.063 22.887 1.00 85.44 108 PHE A C 1
ATOM 901 O O . PHE A 1 108 ? -14.152 13.774 22.510 1.00 85.44 108 PHE A O 1
ATOM 908 N N . GLN A 1 109 ? -15.695 13.798 24.130 1.00 88.56 109 GLN A N 1
ATOM 909 C CA . GLN A 1 109 ? -14.922 13.017 25.100 1.00 88.56 109 GLN A CA 1
ATOM 910 C C . GLN A 1 109 ? -15.072 11.508 24.833 1.00 88.56 109 GLN A C 1
ATOM 912 O O . GLN A 1 109 ? -16.079 11.054 24.289 1.00 88.56 109 GLN A O 1
ATOM 917 N N . VAL A 1 110 ? -14.060 10.707 25.189 1.00 88.69 110 VAL A N 1
ATOM 918 C CA . VAL A 1 110 ? -14.075 9.255 24.923 1.00 88.69 110 VAL A CA 1
ATOM 919 C C . VAL A 1 110 ? -15.180 8.584 25.731 1.00 88.69 110 VAL A C 1
ATOM 921 O O . VAL A 1 110 ? -15.133 8.594 26.959 1.00 88.69 110 VAL A O 1
ATOM 924 N N . ASN A 1 111 ? -16.131 7.947 25.049 1.00 90.88 111 ASN A N 1
ATOM 925 C CA . ASN A 1 111 ? -17.235 7.242 25.689 1.00 90.88 111 ASN A CA 1
ATOM 926 C C . ASN A 1 111 ? -17.437 5.865 25.041 1.00 90.88 111 ASN A C 1
ATOM 928 O O . ASN A 1 111 ? -17.997 5.747 23.954 1.00 90.88 111 ASN A O 1
ATOM 932 N N . ALA A 1 112 ? -16.958 4.820 25.721 1.00 91.62 112 ALA A N 1
ATOM 933 C CA . ALA A 1 112 ? -17.103 3.436 25.277 1.00 91.62 112 ALA A CA 1
ATOM 934 C C . ALA A 1 112 ? -18.546 2.919 25.427 1.00 91.62 112 ALA A C 1
ATOM 936 O O . ALA A 1 112 ? -19.032 2.217 24.542 1.00 91.62 112 ALA A O 1
ATOM 937 N N . ALA A 1 113 ? -19.235 3.305 26.509 1.00 92.38 113 ALA A N 1
ATOM 938 C CA . ALA A 1 113 ? -20.605 2.880 26.792 1.00 92.38 113 ALA A CA 1
ATOM 939 C C . ALA A 1 113 ? -21.567 3.366 25.700 1.00 92.38 113 ALA A C 1
ATOM 941 O O . ALA A 1 113 ? -22.262 2.555 25.102 1.00 92.38 113 ALA A O 1
ATOM 942 N N . ALA A 1 114 ? -21.486 4.643 25.309 1.00 91.62 114 ALA A N 1
ATOM 943 C CA . ALA A 1 114 ? -22.330 5.192 24.246 1.00 91.62 114 ALA A CA 1
ATOM 944 C C . ALA A 1 114 ? -22.157 4.484 22.884 1.00 91.62 114 ALA A C 1
ATOM 946 O O . ALA A 1 114 ? -23.094 4.447 22.093 1.00 91.62 114 ALA A O 1
ATOM 947 N N . ILE A 1 115 ? -20.991 3.889 22.594 1.00 93.81 115 ILE A N 1
ATOM 948 C CA . ILE A 1 115 ? -20.795 3.065 21.386 1.00 93.81 115 ILE A CA 1
ATOM 949 C C . ILE A 1 115 ? -21.423 1.671 21.543 1.00 93.81 115 ILE A C 1
ATOM 951 O O . ILE A 1 115 ? -21.951 1.129 20.572 1.00 93.81 115 ILE A O 1
ATOM 955 N N . GLN A 1 116 ? -21.397 1.099 22.747 1.00 93.19 116 GLN A N 1
ATOM 956 C CA . GLN A 1 116 ? -22.026 -0.190 23.063 1.00 93.19 116 GLN A CA 1
ATOM 957 C C . GLN A 1 116 ? -23.563 -0.071 23.085 1.00 93.19 116 GLN A C 1
ATOM 959 O O . GLN A 1 116 ? -24.253 -0.932 22.541 1.00 93.19 116 GLN A O 1
ATOM 964 N N . ASP A 1 117 ? -24.096 1.050 23.581 1.00 92.94 117 ASP A N 1
ATOM 965 C CA . ASP A 1 117 ? -25.527 1.387 23.578 1.00 92.94 117 ASP A CA 1
ATOM 966 C C . ASP A 1 117 ? -26.101 1.591 22.164 1.00 92.94 117 ASP A C 1
ATOM 968 O O . ASP A 1 117 ? -27.317 1.490 21.960 1.00 92.94 117 ASP A O 1
ATOM 972 N N . ILE A 1 118 ? -25.256 1.899 21.170 1.00 91.56 118 ILE A N 1
ATOM 973 C CA . ILE A 1 118 ? -25.657 2.031 19.759 1.00 91.56 118 ILE A CA 1
ATOM 974 C C . ILE A 1 118 ? -25.983 0.665 19.141 1.00 91.56 118 ILE A C 1
ATOM 976 O O . ILE A 1 118 ? -26.942 0.561 18.372 1.00 91.56 118 ILE A O 1
ATOM 980 N N . GLY A 1 119 ? -25.242 -0.387 19.498 1.00 85.81 119 GLY A N 1
ATOM 981 C CA . GLY A 1 119 ? -25.536 -1.750 19.067 1.00 85.81 119 GLY A CA 1
ATOM 982 C C . GLY A 1 119 ? -24.439 -2.767 19.411 1.00 85.81 119 GLY A C 1
ATOM 983 O O . GLY A 1 119 ? -23.289 -2.392 19.630 1.00 85.81 119 GLY A O 1
ATOM 984 N N . PRO A 1 120 ? -24.767 -4.074 19.395 1.00 82.62 120 PRO A N 1
ATOM 985 C CA . PRO A 1 120 ? -23.890 -5.139 19.895 1.00 82.62 120 PRO A CA 1
ATOM 986 C C . PRO A 1 120 ? -22.652 -5.418 19.027 1.00 82.62 120 PRO A C 1
ATOM 988 O O . PRO A 1 120 ? -21.753 -6.127 19.470 1.00 82.62 120 PRO A O 1
ATOM 991 N N . ASP A 1 121 ? -22.590 -4.892 17.800 1.00 87.88 121 ASP A N 1
ATOM 992 C CA . ASP A 1 121 ? -21.415 -5.005 16.934 1.00 87.88 121 ASP A CA 1
ATOM 993 C C . ASP A 1 121 ? -20.689 -3.658 16.836 1.00 87.88 121 ASP A C 1
ATOM 995 O O . ASP A 1 121 ? -21.038 -2.770 16.050 1.00 87.88 121 ASP A O 1
ATOM 999 N N . THR A 1 122 ? -19.638 -3.527 17.640 1.00 89.88 122 THR A N 1
ATOM 1000 C CA . THR A 1 122 ? -18.793 -2.332 17.696 1.00 89.88 122 THR A CA 1
ATOM 1001 C C . THR A 1 122 ? -17.908 -2.173 16.452 1.00 89.88 122 THR A C 1
ATOM 1003 O O . THR A 1 122 ? -17.548 -1.046 16.109 1.00 89.88 122 THR A O 1
ATOM 1006 N N . ASN A 1 123 ? -17.605 -3.251 15.712 1.00 86.56 123 ASN A N 1
ATOM 1007 C CA . ASN A 1 123 ? -16.878 -3.166 14.441 1.00 86.56 123 ASN A CA 1
ATOM 1008 C C . ASN A 1 123 ? -17.784 -2.621 13.331 1.00 86.56 123 ASN A C 1
ATOM 1010 O O . ASN A 1 123 ? -17.370 -1.727 12.596 1.00 86.56 123 ASN A O 1
ATOM 1014 N N . GLN A 1 124 ? -19.031 -3.084 13.246 1.00 86.31 124 GLN A N 1
ATOM 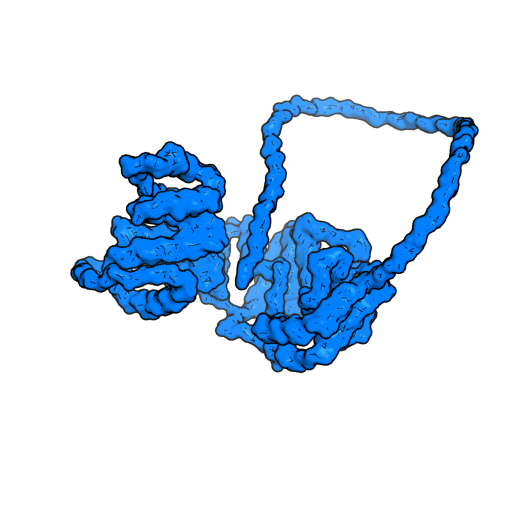1015 C CA . GLN A 1 124 ? -20.035 -2.531 12.333 1.00 86.31 124 GLN A CA 1
ATOM 1016 C C . GLN A 1 124 ? -20.287 -1.043 12.616 1.00 86.31 124 GLN A C 1
ATOM 1018 O O . GLN A 1 124 ? -20.245 -0.234 11.688 1.00 86.31 124 GLN A O 1
ATOM 1023 N N . THR A 1 125 ? -20.435 -0.652 13.886 1.00 90.69 125 THR A N 1
ATOM 1024 C CA . THR A 1 125 ? -20.543 0.760 14.301 1.00 90.69 125 THR A CA 1
ATOM 1025 C C . THR A 1 125 ? -19.293 1.577 13.930 1.00 90.69 125 THR A C 1
ATOM 1027 O O . THR A 1 125 ? -19.405 2.709 13.447 1.00 90.69 125 THR A O 1
ATOM 1030 N N . PHE A 1 126 ? -18.090 1.002 14.044 1.00 89.25 126 PHE A N 1
ATOM 1031 C CA . PHE A 1 126 ? -16.864 1.638 13.552 1.00 89.25 126 PHE A CA 1
ATOM 1032 C C . PHE A 1 126 ? -16.847 1.783 12.019 1.00 89.25 126 PHE A C 1
ATOM 1034 O O . PHE A 1 126 ? -16.509 2.848 11.504 1.00 89.25 126 PHE A O 1
ATOM 1041 N N . HIS A 1 127 ? -17.242 0.768 11.252 1.00 85.25 127 HIS A N 1
ATOM 1042 C CA . HIS A 1 127 ? -17.264 0.868 9.790 1.00 85.25 127 HIS A CA 1
ATOM 1043 C C . HIS A 1 127 ? -18.299 1.890 9.295 1.00 85.25 127 HIS A C 1
ATOM 1045 O O . HIS A 1 127 ? -17.972 2.701 8.430 1.00 85.25 127 HIS A O 1
ATOM 1051 N N . ILE A 1 128 ? -19.492 1.936 9.897 1.00 89.00 128 ILE A N 1
ATOM 1052 C CA . ILE A 1 128 ? -20.538 2.918 9.567 1.00 89.00 128 ILE A CA 1
ATOM 1053 C C . ILE A 1 128 ? -20.049 4.349 9.829 1.00 89.00 128 ILE A C 1
ATOM 1055 O O . ILE A 1 128 ? -20.126 5.187 8.931 1.00 89.00 128 ILE A O 1
ATOM 1059 N N . GLY A 1 129 ? -19.471 4.627 11.004 1.00 88.00 129 GLY A N 1
ATOM 1060 C CA . GLY A 1 129 ? -18.969 5.967 11.334 1.00 88.00 129 GLY A CA 1
ATOM 1061 C C . GLY A 1 129 ? -17.831 6.459 10.429 1.00 88.00 129 GLY A C 1
ATOM 1062 O O . GLY A 1 129 ? -17.778 7.647 10.122 1.00 88.00 129 GLY A O 1
ATOM 1063 N N . ASN A 1 130 ? -16.981 5.562 9.912 1.00 85.94 130 ASN A N 1
ATOM 1064 C CA . ASN A 1 130 ? -15.959 5.918 8.914 1.00 85.94 130 ASN A CA 1
ATOM 1065 C C . ASN A 1 130 ? -16.542 6.237 7.520 1.00 85.94 130 ASN A C 1
ATOM 1067 O O . ASN A 1 130 ? -15.878 6.901 6.724 1.00 85.94 130 ASN A O 1
ATOM 1071 N N . ILE A 1 131 ? -17.754 5.762 7.211 1.00 86.06 131 ILE A N 1
ATOM 1072 C CA . ILE A 1 131 ? -18.447 6.024 5.940 1.00 86.06 131 ILE A CA 1
ATOM 1073 C C . ILE A 1 131 ? -19.220 7.349 6.001 1.00 86.06 131 ILE A C 1
ATOM 1075 O O . ILE A 1 131 ? -19.148 8.136 5.059 1.00 86.06 131 ILE A O 1
ATOM 1079 N N . VAL A 1 132 ? -19.962 7.591 7.089 1.00 87.94 132 VAL A N 1
ATOM 1080 C CA . VAL A 1 132 ? -20.853 8.764 7.222 1.00 87.94 132 VAL A CA 1
ATOM 1081 C C . VAL A 1 132 ? -20.189 9.979 7.873 1.00 87.94 132 VAL A C 1
ATOM 1083 O O . VAL A 1 132 ? -20.655 11.100 7.687 1.00 87.94 132 VAL A O 1
ATOM 1086 N N . GLY A 1 133 ? -19.126 9.774 8.654 1.00 83.69 133 GLY A N 1
ATOM 1087 C CA . GLY A 1 133 ? -18.517 10.815 9.478 1.00 83.69 133 GLY A CA 1
ATOM 1088 C C . GLY A 1 133 ? -17.783 11.896 8.671 1.00 83.69 133 GLY A C 1
ATOM 1089 O O . GLY A 1 133 ? -17.102 11.587 7.686 1.00 83.69 133 GLY A O 1
ATOM 1090 N N . PRO A 1 134 ? -17.842 13.174 9.093 1.00 83.50 134 PRO A N 1
ATOM 1091 C CA . PRO A 1 134 ? -17.108 14.240 8.426 1.00 83.50 134 PRO A CA 1
ATOM 1092 C C . PRO A 1 134 ? -15.596 14.028 8.564 1.00 83.50 134 PRO A C 1
ATOM 1094 O O . PRO A 1 134 ? -15.057 13.855 9.655 1.00 83.50 134 PRO A O 1
ATOM 1097 N N . ARG A 1 135 ? -14.873 14.101 7.438 1.00 77.81 135 ARG A N 1
ATOM 1098 C CA . ARG A 1 135 ? -13.420 13.825 7.341 1.00 77.81 135 ARG A CA 1
ATOM 1099 C C . ARG A 1 135 ? -12.508 14.857 8.036 1.00 77.81 135 ARG A C 1
ATOM 1101 O O . ARG A 1 135 ? -11.297 14.838 7.825 1.00 77.81 135 ARG A O 1
ATOM 1108 N N . LYS A 1 136 ? -13.068 15.805 8.792 1.00 77.81 136 LYS A N 1
ATOM 1109 C CA . LYS A 1 136 ? -12.376 16.917 9.466 1.00 77.81 136 LYS A CA 1
ATOM 1110 C C . LYS A 1 136 ? -13.092 17.256 10.778 1.00 77.81 136 LYS A C 1
ATOM 1112 O O . LYS A 1 136 ? -14.264 16.943 10.941 1.00 77.81 136 LYS A O 1
ATOM 1117 N N . GLY A 1 137 ? -12.400 17.954 11.678 1.00 82.06 137 GLY A N 1
ATOM 1118 C CA . GLY A 1 137 ? -12.932 18.321 12.994 1.00 82.06 137 GLY A CA 1
ATOM 1119 C C . GLY A 1 137 ? -12.694 17.235 14.054 1.00 82.06 137 GLY A C 1
ATOM 1120 O O . GLY A 1 137 ? -11.842 16.369 13.850 1.00 82.06 137 GLY A O 1
ATOM 1121 N N . PRO A 1 138 ? -13.401 17.281 15.199 1.00 85.81 138 PRO A N 1
ATOM 1122 C CA . PRO A 1 138 ? -13.170 16.363 16.315 1.00 85.81 138 PRO A CA 1
ATOM 1123 C C . PRO A 1 138 ? -13.725 14.949 16.076 1.00 85.81 138 PRO A C 1
ATOM 1125 O O . PRO A 1 138 ? -13.204 13.997 16.658 1.00 85.81 138 PRO A O 1
ATOM 1128 N N . PHE A 1 139 ? -14.738 14.793 15.209 1.00 88.31 139 PHE A N 1
ATOM 1129 C CA . PHE A 1 139 ? -15.467 13.530 15.041 1.00 88.31 139 PHE A CA 1
ATOM 1130 C C . PHE A 1 139 ? -14.566 12.320 14.741 1.00 88.31 139 PHE A C 1
ATOM 1132 O O . PHE A 1 139 ? -14.697 11.340 15.466 1.00 88.31 139 PHE A O 1
ATOM 1139 N N . PRO A 1 140 ? -13.612 12.342 13.782 1.00 86.81 140 PRO A N 1
ATOM 1140 C CA . PRO A 1 140 ? -12.801 11.155 13.490 1.00 86.81 140 PRO A CA 1
ATOM 1141 C C . PRO A 1 140 ? -11.906 10.714 14.657 1.00 86.81 140 PRO A C 1
ATOM 1143 O O . PRO A 1 140 ? -11.675 9.522 14.832 1.00 86.81 140 PRO A O 1
ATOM 1146 N N . ALA A 1 141 ? -11.415 11.659 15.467 1.00 84.88 141 ALA A N 1
ATOM 1147 C CA . ALA A 1 141 ? -10.579 11.353 16.629 1.00 84.88 141 ALA A CA 1
ATOM 1148 C C . ALA A 1 141 ? -11.413 10.777 17.784 1.00 84.88 141 ALA A C 1
ATOM 1150 O O . ALA A 1 141 ? -11.030 9.766 18.373 1.00 84.88 141 ALA A O 1
ATOM 1151 N N . TRP A 1 142 ? -12.576 11.380 18.057 1.00 90.38 142 TRP A N 1
ATOM 1152 C CA . TRP A 1 142 ? -13.551 10.856 19.014 1.00 90.38 142 TRP A CA 1
ATOM 1153 C C . TRP A 1 142 ? -14.037 9.461 18.617 1.00 90.38 142 TRP A C 1
ATOM 1155 O O . TRP A 1 142 ? -13.964 8.532 19.414 1.00 90.38 142 TRP A O 1
ATOM 1165 N N . HIS A 1 143 ? -14.486 9.300 17.372 1.00 90.69 143 HIS A N 1
ATOM 1166 C CA . HIS A 1 143 ? -15.083 8.067 16.865 1.00 90.69 143 HIS A CA 1
ATOM 1167 C C . HIS A 1 143 ? -14.088 6.905 16.898 1.00 90.69 143 HIS A C 1
ATOM 1169 O O . HIS A 1 143 ? -14.427 5.831 17.394 1.00 90.69 143 HIS A O 1
ATOM 1175 N N . LEU A 1 144 ? -12.842 7.142 16.470 1.00 88.88 144 LEU A N 1
ATOM 1176 C CA . LEU A 1 144 ? -11.758 6.166 16.572 1.00 88.88 144 LEU A CA 1
ATOM 1177 C C . LEU A 1 144 ? -11.496 5.754 18.027 1.00 88.88 144 LEU A C 1
ATOM 1179 O O . LEU A 1 144 ? -11.455 4.561 18.319 1.00 88.88 144 LEU A O 1
ATOM 1183 N N . ALA A 1 145 ? -11.344 6.717 18.940 1.00 89.44 145 ALA A N 1
ATOM 1184 C CA . ALA A 1 145 ? -11.000 6.433 20.330 1.00 89.44 145 ALA A CA 1
ATOM 1185 C C . ALA A 1 145 ? -12.143 5.766 21.114 1.00 89.44 145 ALA A C 1
ATOM 1187 O O . ALA A 1 145 ? -11.900 4.814 21.854 1.00 89.44 145 ALA A O 1
ATOM 1188 N N . SER A 1 146 ? -13.383 6.226 20.930 1.00 92.06 146 SER A N 1
ATOM 1189 C CA . SER A 1 146 ? -14.576 5.658 21.566 1.00 92.06 146 SER A CA 1
ATOM 1190 C C . SER A 1 146 ? -14.866 4.247 21.048 1.00 92.06 146 SER A C 1
ATOM 1192 O O . SER A 1 146 ? -15.111 3.352 21.854 1.00 92.06 146 SER A O 1
ATOM 1194 N N . CYS A 1 147 ? -14.749 3.993 19.735 1.00 92.12 147 CYS A N 1
ATOM 1195 C CA . CYS A 1 147 ? -14.898 2.637 19.192 1.00 92.12 147 CYS A CA 1
ATOM 1196 C C . CYS A 1 147 ? -13.766 1.699 19.632 1.00 92.12 147 CYS A C 1
ATOM 1198 O O . CYS A 1 147 ? -14.025 0.529 19.914 1.00 92.12 147 CYS A O 1
ATOM 1200 N N . ALA A 1 148 ? -12.526 2.192 19.718 1.00 91.00 148 ALA A N 1
ATOM 1201 C CA . ALA A 1 148 ? -11.402 1.397 20.204 1.00 91.00 148 ALA A CA 1
ATOM 1202 C C . ALA A 1 148 ? -11.606 1.007 21.675 1.00 91.00 148 ALA A C 1
ATOM 1204 O O . ALA A 1 148 ? -11.579 -0.177 21.992 1.00 91.00 148 ALA A O 1
ATOM 1205 N N . ALA A 1 149 ? -11.918 1.973 22.547 1.00 91.62 149 ALA A N 1
ATOM 1206 C CA . ALA A 1 149 ? -12.203 1.717 23.959 1.00 91.62 149 ALA A CA 1
ATOM 1207 C C . ALA A 1 149 ? -13.399 0.762 24.164 1.00 91.62 149 ALA A C 1
ATOM 1209 O O . ALA A 1 149 ? -13.349 -0.097 25.044 1.00 91.62 149 ALA A O 1
ATOM 1210 N N . ALA A 1 150 ? -14.428 0.852 23.312 1.00 92.50 150 ALA A N 1
ATOM 1211 C CA . ALA A 1 150 ? -15.578 -0.057 23.287 1.00 92.50 150 ALA A CA 1
ATOM 1212 C C . ALA A 1 150 ? -15.261 -1.495 22.825 1.00 92.50 150 ALA A C 1
ATOM 1214 O O . ALA A 1 150 ? -16.146 -2.350 22.885 1.00 92.50 150 ALA A O 1
ATOM 1215 N N . GLY A 1 151 ? -14.031 -1.776 22.375 1.00 90.06 151 GLY A N 1
ATOM 1216 C CA . GLY A 1 151 ? -13.575 -3.113 21.987 1.00 90.06 151 GLY A CA 1
ATOM 1217 C C . GLY A 1 151 ? -13.636 -3.423 20.486 1.00 90.06 151 GLY A C 1
ATOM 1218 O O . GLY A 1 151 ? -13.514 -4.585 20.111 1.00 90.06 151 GLY A O 1
ATOM 1219 N N . ALA A 1 152 ? -13.830 -2.437 19.602 1.00 89.94 152 ALA A N 1
ATOM 1220 C CA . ALA A 1 152 ? -13.851 -2.693 18.160 1.00 89.94 152 ALA A CA 1
ATOM 1221 C C . ALA A 1 152 ? -12.434 -2.979 17.626 1.00 89.94 152 ALA A C 1
ATOM 1223 O O . ALA A 1 152 ? -11.636 -2.053 17.471 1.00 89.94 152 ALA A O 1
ATOM 1224 N N . ASN A 1 153 ? -12.126 -4.240 17.294 1.00 88.31 153 ASN A N 1
ATOM 1225 C CA . ASN A 1 153 ? -10.818 -4.693 16.790 1.00 88.31 153 ASN A CA 1
ATOM 1226 C C . ASN A 1 153 ? -10.196 -3.747 15.746 1.00 88.31 153 ASN A C 1
ATOM 1228 O O . ASN A 1 153 ? -9.044 -3.344 15.886 1.00 88.31 153 ASN A O 1
ATOM 1232 N N . HIS A 1 154 ? -10.950 -3.339 14.720 1.00 84.38 154 HIS A N 1
ATOM 1233 C CA . HIS A 1 154 ? -10.423 -2.453 13.671 1.00 84.38 154 HIS A CA 1
ATOM 1234 C C . HIS A 1 154 ? -10.086 -1.041 14.178 1.00 84.38 154 HIS A C 1
ATOM 1236 O O . HIS A 1 154 ? -9.136 -0.425 13.690 1.00 84.38 154 HIS A O 1
ATOM 1242 N N . ALA A 1 155 ? -10.828 -0.538 15.168 1.00 87.88 155 ALA A N 1
ATOM 1243 C CA . ALA A 1 155 ? -10.542 0.736 15.816 1.00 87.88 155 ALA A CA 1
ATOM 1244 C C . ALA A 1 155 ? -9.317 0.624 16.735 1.00 87.88 155 ALA A C 1
ATOM 1246 O O . ALA A 1 155 ? -8.448 1.488 16.676 1.00 87.88 155 ALA A O 1
ATOM 1247 N N . ILE A 1 156 ? -9.195 -0.470 17.502 1.00 90.12 156 ILE A N 1
ATOM 1248 C CA . ILE A 1 156 ? -8.001 -0.801 18.303 1.00 90.12 156 ILE A CA 1
ATOM 1249 C C . ILE A 1 156 ? -6.753 -0.781 17.411 1.00 90.12 156 ILE A C 1
ATOM 1251 O O . ILE A 1 156 ? -5.803 -0.046 17.684 1.00 90.12 156 ILE A O 1
ATOM 1255 N N . TYR A 1 157 ? -6.777 -1.519 16.297 1.00 87.88 157 TYR A N 1
ATOM 1256 C CA . TYR A 1 157 ? -5.646 -1.598 15.373 1.00 87.88 157 TYR A CA 1
ATOM 1257 C C . TYR A 1 157 ? -5.284 -0.233 14.768 1.00 87.88 157 TYR A C 1
ATOM 1259 O O . TYR A 1 157 ? -4.113 0.148 14.772 1.00 87.88 157 TYR A O 1
ATOM 1267 N N . ALA A 1 158 ? -6.270 0.527 14.280 1.00 84.19 158 ALA A N 1
ATOM 1268 C CA . ALA A 1 158 ? -6.037 1.849 13.699 1.00 84.19 158 ALA A CA 1
ATOM 1269 C C . ALA A 1 158 ? -5.548 2.875 14.740 1.00 84.19 158 ALA A C 1
ATOM 1271 O O . ALA A 1 158 ? -4.652 3.667 14.452 1.00 84.19 158 ALA A O 1
ATOM 1272 N N . MET A 1 159 ? -6.071 2.840 15.969 1.00 85.69 159 MET A N 1
ATOM 1273 C CA . MET A 1 159 ? -5.635 3.727 17.048 1.00 85.69 159 MET A CA 1
ATOM 1274 C C . MET A 1 159 ? -4.190 3.413 17.463 1.00 85.69 159 MET A C 1
ATOM 1276 O O . MET A 1 159 ? -3.371 4.327 17.564 1.00 85.69 159 MET A O 1
ATOM 1280 N N . CYS A 1 160 ? -3.826 2.133 17.588 1.00 87.19 160 CYS A N 1
ATOM 1281 C CA . CYS A 1 160 ? -2.445 1.713 17.822 1.00 87.19 160 CYS A CA 1
ATOM 1282 C C . CYS A 1 160 ? -1.497 2.143 16.692 1.00 87.19 160 CYS A C 1
ATOM 1284 O O . CYS A 1 160 ? -0.475 2.771 16.976 1.00 87.19 160 CYS A O 1
ATOM 1286 N N . LEU A 1 161 ? -1.838 1.892 15.423 1.00 83.25 161 LEU A N 1
ATOM 1287 C CA . LEU A 1 161 ? -1.009 2.303 14.281 1.00 83.25 161 LEU A CA 1
ATOM 1288 C C . LEU A 1 161 ? -0.828 3.825 14.214 1.00 83.25 161 LEU A C 1
ATOM 1290 O O . LEU A 1 161 ? 0.281 4.287 13.936 1.00 83.25 161 LEU A O 1
ATOM 1294 N N . SER A 1 162 ? -1.853 4.609 14.571 1.00 79.94 162 SER A N 1
ATOM 1295 C CA . SER A 1 162 ? -1.743 6.071 14.629 1.00 79.94 162 SER A CA 1
ATOM 1296 C C . SER A 1 162 ? -0.681 6.571 15.624 1.00 79.94 162 SER A C 1
ATOM 1298 O O . SER A 1 162 ? -0.093 7.621 15.383 1.00 79.94 162 SER A O 1
ATOM 1300 N N . THR A 1 163 ? -0.327 5.799 16.667 1.00 77.38 163 THR A N 1
ATOM 1301 C CA . THR A 1 163 ? 0.799 6.149 17.566 1.00 77.38 163 THR A CA 1
ATOM 1302 C C . THR A 1 163 ? 2.185 5.988 16.932 1.00 77.38 163 THR A C 1
ATOM 1304 O O . THR A 1 163 ? 3.137 6.579 17.432 1.00 77.38 163 THR A O 1
ATOM 1307 N N . THR A 1 164 ? 2.303 5.215 15.845 1.00 72.69 164 THR A N 1
ATOM 1308 C CA . THR A 1 164 ? 3.558 5.038 15.082 1.00 72.69 164 THR A CA 1
ATOM 1309 C C . THR A 1 164 ? 3.676 6.003 13.899 1.00 72.69 164 THR A C 1
ATOM 1311 O O . THR A 1 164 ? 4.749 6.160 13.315 1.00 72.69 164 THR A O 1
ATOM 1314 N N . ALA A 1 165 ? 2.577 6.670 13.535 1.00 67.31 165 ALA A N 1
ATOM 1315 C CA . ALA A 1 165 ? 2.578 7.741 12.553 1.00 67.31 165 ALA A CA 1
ATOM 1316 C C . ALA A 1 165 ? 3.098 9.045 13.179 1.00 67.31 165 ALA A C 1
ATOM 1318 O O . ALA A 1 165 ? 2.925 9.303 14.367 1.00 67.31 165 ALA A O 1
ATOM 1319 N N . SER A 1 166 ? 3.674 9.937 12.368 1.00 57.47 166 SER A N 1
ATOM 1320 C CA . SER A 1 166 ? 4.230 11.225 12.826 1.00 57.47 166 SER A CA 1
ATOM 1321 C C . SER A 1 166 ? 3.176 12.271 13.253 1.00 57.47 166 SER A C 1
ATOM 1323 O O . SER A 1 166 ? 3.466 13.467 13.260 1.00 57.47 166 SER A O 1
ATOM 1325 N N . GLN A 1 167 ? 1.952 11.847 13.578 1.00 60.44 167 GLN A N 1
ATOM 1326 C CA . GLN A 1 167 ? 0.860 12.683 14.077 1.00 60.44 167 GLN A CA 1
ATOM 1327 C C . GLN A 1 167 ? 0.464 12.195 15.480 1.00 60.44 167 GLN A C 1
ATOM 1329 O O . GLN A 1 167 ? -0.226 11.184 15.594 1.00 60.44 167 GLN A O 1
ATOM 1334 N N . PRO A 1 168 ? 0.892 12.873 16.561 1.00 59.97 168 PRO A N 1
ATOM 1335 C CA . PRO A 1 168 ? 0.561 12.441 17.912 1.00 59.97 168 PRO A CA 1
ATOM 1336 C C . PRO A 1 168 ? -0.940 12.598 18.189 1.00 59.97 168 PRO A C 1
ATOM 1338 O O . PRO A 1 168 ? -1.524 13.652 17.933 1.00 59.97 168 PRO A O 1
ATOM 1341 N N . LEU A 1 169 ? -1.547 11.565 18.781 1.00 66.81 169 LEU A N 1
ATOM 1342 C CA . LEU A 1 169 ? -2.907 11.631 19.321 1.00 66.81 169 LEU A CA 1
ATOM 1343 C C . LEU A 1 169 ? -3.042 12.790 20.334 1.00 66.81 169 LEU A C 1
ATOM 1345 O O . LEU A 1 169 ? -2.149 12.966 21.173 1.00 66.81 169 LEU A O 1
ATOM 1349 N N . PRO A 1 170 ? -4.154 13.553 20.314 1.00 69.00 170 PRO A N 1
ATOM 1350 C CA . PRO A 1 170 ? -4.406 14.593 21.308 1.00 69.00 170 PRO A CA 1
ATOM 1351 C C . PRO A 1 170 ? -4.379 14.050 22.745 1.00 69.00 170 PRO A C 1
ATOM 1353 O O . PRO A 1 170 ? -4.757 12.908 23.007 1.00 69.00 170 PRO A O 1
ATOM 1356 N N . LEU A 1 171 ? -3.939 14.885 23.693 1.00 63.22 171 LEU A N 1
ATOM 1357 C CA . LEU A 1 171 ? -3.646 14.469 25.073 1.00 63.22 171 LEU A CA 1
ATOM 1358 C C . LEU A 1 171 ? -4.838 13.817 25.797 1.00 63.22 171 LEU A C 1
ATOM 1360 O O . LEU A 1 171 ? -4.625 12.909 26.598 1.00 63.22 171 LEU A O 1
ATOM 1364 N N . SER A 1 172 ? -6.067 14.227 25.471 1.00 67.38 172 SER A N 1
ATOM 1365 C CA . SER A 1 172 ? -7.327 13.662 25.977 1.00 67.38 172 SER A CA 1
ATOM 1366 C C . SER A 1 172 ? -7.489 12.160 25.716 1.00 67.38 172 SER A C 1
ATOM 1368 O O . SER A 1 172 ? -8.168 11.479 26.476 1.00 67.38 172 SER A O 1
ATOM 1370 N N . PHE A 1 173 ? -6.846 11.619 24.678 1.00 73.94 173 PHE A N 1
ATOM 1371 C CA . PHE A 1 173 ? -6.972 10.213 24.280 1.00 73.94 173 PHE A CA 1
ATOM 1372 C C . PHE A 1 173 ? -5.914 9.294 24.921 1.00 73.94 173 PHE A C 1
ATOM 1374 O O . PHE A 1 173 ? -5.969 8.075 24.752 1.00 73.94 173 PHE A O 1
ATOM 1381 N N . LYS A 1 174 ? -4.966 9.842 25.698 1.00 74.50 174 LYS A N 1
ATOM 1382 C CA . LYS A 1 174 ? -3.921 9.055 26.382 1.00 74.50 174 LYS A CA 1
ATOM 1383 C C . LYS A 1 174 ? -4.447 8.012 27.386 1.00 74.50 174 LYS A C 1
ATOM 1385 O O . LYS A 1 174 ? -3.876 6.925 27.395 1.00 74.50 174 LYS A O 1
ATOM 1390 N N . PRO A 1 175 ? -5.503 8.257 28.192 1.00 79.62 175 PRO A N 1
ATOM 1391 C CA . PRO A 1 175 ? -6.052 7.225 29.078 1.00 79.62 175 PRO A CA 1
ATOM 1392 C C . PRO A 1 175 ? -6.633 6.039 28.294 1.00 79.62 175 PRO A C 1
ATOM 1394 O O . PRO A 1 175 ? -6.352 4.884 28.610 1.00 79.62 175 PRO A O 1
ATOM 1397 N N . ALA A 1 176 ? -7.364 6.321 27.208 1.00 81.19 176 ALA A N 1
ATOM 1398 C CA . ALA A 1 176 ? -7.934 5.300 26.331 1.00 81.19 176 ALA A CA 1
ATOM 1399 C C . ALA A 1 176 ? -6.849 4.437 25.661 1.00 81.19 176 ALA A C 1
ATOM 1401 O O . ALA A 1 176 ? -7.008 3.222 25.578 1.00 81.19 176 ALA A O 1
ATOM 1402 N N . MET A 1 177 ? -5.710 5.027 25.271 1.00 85.31 177 MET A N 1
ATOM 1403 C CA . MET A 1 177 ? -4.580 4.277 24.703 1.00 85.31 177 MET A CA 1
ATOM 1404 C C . MET A 1 177 ? -4.067 3.144 25.601 1.00 85.31 177 MET A C 1
ATOM 1406 O O . MET A 1 177 ? -3.579 2.147 25.071 1.00 85.31 177 MET A O 1
ATOM 1410 N N . GLN A 1 178 ? -4.152 3.267 26.930 1.00 86.25 178 GLN A N 1
ATOM 1411 C CA . GLN A 1 178 ? -3.696 2.202 27.828 1.00 86.25 178 GLN A CA 1
ATOM 1412 C C . GLN A 1 178 ? -4.655 1.005 27.805 1.00 86.25 178 GLN A C 1
ATOM 1414 O O . GLN A 1 178 ? -4.206 -0.131 27.687 1.00 86.25 178 GLN A O 1
ATOM 1419 N N . ILE A 1 179 ? -5.968 1.261 27.832 1.00 89.06 179 ILE A N 1
ATOM 1420 C CA . ILE A 1 179 ? -7.015 0.232 27.707 1.00 89.06 179 ILE A CA 1
ATOM 1421 C C . ILE A 1 179 ? -6.894 -0.481 26.351 1.00 89.06 179 ILE A C 1
ATOM 1423 O O . ILE A 1 179 ? -6.863 -1.708 26.287 1.00 89.06 179 ILE A O 1
ATOM 1427 N N . VAL A 1 180 ? -6.743 0.299 25.278 1.00 90.44 180 VAL A N 1
ATOM 1428 C CA . VAL A 1 180 ? -6.627 -0.183 23.895 1.00 90.44 180 VAL A CA 1
ATOM 1429 C C . VAL A 1 180 ? -5.356 -1.013 23.670 1.00 90.44 180 VAL A C 1
ATOM 1431 O O . VAL A 1 180 ? -5.388 -1.985 22.917 1.00 90.44 180 VAL A O 1
ATOM 1434 N N . ARG A 1 181 ? -4.250 -0.705 24.365 1.00 90.75 181 ARG A N 1
ATOM 1435 C CA . ARG A 1 181 ? -3.048 -1.558 24.376 1.00 90.75 181 ARG A CA 1
ATOM 1436 C C . ARG A 1 181 ? -3.304 -2.898 25.063 1.00 90.75 181 ARG A C 1
ATOM 1438 O O . ARG A 1 181 ? -3.049 -3.922 24.444 1.00 90.75 181 ARG A O 1
ATOM 1445 N N . THR A 1 182 ? -3.900 -2.911 26.256 1.00 92.00 182 THR A N 1
ATOM 1446 C CA . THR A 1 182 ? -4.264 -4.166 26.943 1.00 92.00 182 THR A CA 1
ATOM 1447 C C . THR A 1 182 ? -5.212 -5.031 26.099 1.00 92.00 182 THR A C 1
ATOM 1449 O O . THR A 1 182 ? -5.058 -6.250 26.045 1.00 92.00 182 THR A O 1
ATOM 1452 N N . GLN A 1 183 ? -6.163 -4.413 25.387 1.00 92.12 183 GLN A N 1
ATOM 1453 C CA . GLN A 1 183 ? -7.043 -5.107 24.438 1.00 92.12 183 GLN A CA 1
ATOM 1454 C C . GLN A 1 183 ? -6.268 -5.675 23.234 1.00 92.12 183 GLN A C 1
ATOM 1456 O O . GLN A 1 183 ? -6.516 -6.813 22.836 1.00 92.12 183 GLN A O 1
ATOM 1461 N N . LEU A 1 184 ? -5.302 -4.935 22.673 1.00 93.25 184 LEU A N 1
ATOM 1462 C CA . LEU A 1 184 ? -4.423 -5.436 21.607 1.00 93.25 184 LEU A CA 1
ATOM 1463 C C . LEU A 1 184 ? -3.568 -6.623 22.078 1.00 93.25 184 LEU A C 1
ATOM 1465 O O . LEU A 1 184 ? -3.481 -7.620 21.364 1.00 93.25 184 LEU A O 1
ATOM 1469 N N . ASP A 1 185 ? -2.959 -6.532 23.264 1.00 92.50 185 ASP A N 1
ATOM 1470 C CA . ASP A 1 185 ? -2.168 -7.614 23.859 1.00 92.50 185 ASP A CA 1
ATOM 1471 C C . ASP A 1 185 ? -3.020 -8.879 24.054 1.00 92.50 185 ASP A C 1
ATOM 1473 O O . ASP A 1 185 ? -2.584 -9.971 23.685 1.00 92.50 185 ASP A O 1
ATOM 1477 N N . ALA A 1 186 ? -4.260 -8.751 24.542 1.00 92.25 186 ALA A N 1
ATOM 1478 C CA . ALA A 1 186 ? -5.194 -9.873 24.661 1.00 92.25 186 ALA A CA 1
ATOM 1479 C C . ALA A 1 186 ? -5.571 -10.478 23.291 1.00 92.25 186 ALA A C 1
ATOM 1481 O O . ALA A 1 186 ? -5.541 -11.699 23.127 1.00 92.25 186 ALA A O 1
ATOM 1482 N N . LEU A 1 187 ? -5.853 -9.648 22.278 1.00 90.81 187 LEU A N 1
ATOM 1483 C CA . LEU A 1 187 ? -6.144 -10.115 20.914 1.00 90.81 187 LEU A CA 1
ATOM 1484 C C . LEU A 1 187 ? -4.944 -10.825 20.259 1.00 90.81 187 LEU A C 1
ATOM 1486 O O . LEU A 1 187 ? -5.133 -11.781 19.508 1.00 90.81 187 LEU A O 1
ATOM 1490 N N . ALA A 1 188 ? -3.717 -10.380 20.543 1.00 90.44 188 ALA A N 1
ATOM 1491 C CA . ALA A 1 188 ? -2.494 -10.972 20.005 1.00 90.44 188 ALA A CA 1
ATOM 1492 C C . ALA A 1 188 ? -2.080 -12.267 20.726 1.00 90.44 188 ALA A C 1
ATOM 1494 O O . ALA A 1 188 ? -1.567 -13.179 20.083 1.00 90.44 188 ALA A O 1
ATOM 1495 N N . THR A 1 189 ? -2.298 -12.363 22.043 1.00 90.25 189 THR A N 1
ATOM 1496 C CA . THR A 1 189 ? -1.822 -13.495 22.864 1.00 90.25 189 THR A CA 1
ATOM 1497 C C . THR A 1 189 ? -2.885 -14.567 23.104 1.00 90.25 189 THR A C 1
ATOM 1499 O O . THR A 1 189 ? -2.597 -15.748 22.942 1.00 90.25 189 THR A O 1
ATOM 1502 N N . GLN A 1 190 ? -4.115 -14.179 23.457 1.00 89.94 190 GLN A N 1
ATOM 1503 C CA . GLN A 1 190 ? -5.190 -15.111 23.822 1.00 89.94 190 GLN A CA 1
ATOM 1504 C C . GLN A 1 190 ? -5.972 -15.568 22.588 1.00 89.94 190 GLN A C 1
ATOM 1506 O O . GLN A 1 190 ? -6.140 -16.762 22.362 1.00 89.94 190 GLN A O 1
ATOM 1511 N N . ALA A 1 191 ? -6.419 -14.616 21.761 1.00 86.50 191 ALA A N 1
ATOM 1512 C CA . ALA A 1 191 ? -7.159 -14.916 20.531 1.00 86.50 191 ALA A CA 1
ATOM 1513 C C . ALA A 1 191 ? -6.248 -15.272 19.338 1.00 86.50 191 ALA A C 1
ATOM 1515 O O . ALA A 1 191 ? -6.741 -15.780 18.333 1.00 86.50 191 ALA A O 1
ATOM 1516 N N . ARG A 1 192 ? -4.938 -14.987 19.444 1.00 86.62 192 ARG A N 1
ATOM 1517 C CA . ARG A 1 192 ? -3.912 -15.145 18.391 1.00 86.62 192 ARG A CA 1
ATOM 1518 C C . ARG A 1 192 ? -4.360 -14.621 17.020 1.00 86.62 192 ARG A C 1
ATOM 1520 O O . ARG A 1 192 ? -4.132 -15.255 15.992 1.00 86.62 192 ARG A O 1
ATOM 1527 N N . ASP A 1 193 ? -5.010 -13.453 16.996 1.00 85.25 193 ASP A N 1
ATOM 1528 C CA . ASP A 1 193 ? -5.388 -12.803 15.738 1.00 85.25 193 ASP A CA 1
ATOM 1529 C C . ASP A 1 193 ? -4.115 -12.296 15.035 1.00 85.25 193 ASP A C 1
ATOM 1531 O O . ASP A 1 193 ? -3.445 -11.406 15.576 1.00 85.25 193 ASP A O 1
ATOM 1535 N N . PRO A 1 194 ? -3.767 -12.789 13.828 1.00 87.31 194 PRO A N 1
ATOM 1536 C CA . PRO A 1 194 ? -2.530 -12.396 13.158 1.00 87.31 194 PRO A CA 1
ATOM 1537 C C . PRO A 1 194 ? -2.466 -10.887 12.886 1.00 87.31 194 PRO A C 1
ATOM 1539 O O . PRO A 1 194 ? -1.380 -10.316 12.859 1.00 87.31 194 PRO A O 1
ATOM 1542 N N . ARG A 1 195 ? -3.608 -10.195 12.759 1.00 85.81 195 ARG A N 1
ATOM 1543 C CA . ARG A 1 195 ? -3.651 -8.730 12.602 1.00 85.81 195 ARG A CA 1
ATOM 1544 C C . ARG A 1 195 ? -3.232 -8.026 13.889 1.00 85.81 195 ARG A C 1
ATOM 1546 O O . ARG A 1 195 ? -2.482 -7.055 13.832 1.00 85.81 195 ARG A O 1
ATOM 1553 N N . ALA A 1 196 ? -3.676 -8.530 15.042 1.00 89.75 196 ALA A N 1
ATOM 1554 C CA . ALA A 1 196 ? -3.263 -8.019 16.345 1.00 89.75 196 ALA A CA 1
ATOM 1555 C C . ALA A 1 196 ? -1.768 -8.269 16.585 1.00 89.75 196 ALA A C 1
ATOM 1557 O O . ALA A 1 196 ? -1.058 -7.357 17.001 1.00 89.75 196 ALA A O 1
ATOM 1558 N N . MET A 1 197 ? -1.275 -9.464 16.241 1.00 91.25 197 MET A N 1
ATOM 1559 C CA . MET A 1 197 ? 0.144 -9.828 16.335 1.00 91.25 197 MET A CA 1
ATOM 1560 C C . MET A 1 197 ? 1.025 -8.926 15.451 1.00 91.25 197 MET A C 1
ATOM 1562 O O . MET A 1 197 ? 2.017 -8.383 15.931 1.00 91.25 197 MET A O 1
ATOM 1566 N N . ILE A 1 198 ? 0.625 -8.661 14.201 1.00 89.81 198 ILE A N 1
ATOM 1567 C CA . ILE A 1 198 ? 1.325 -7.723 13.303 1.00 89.81 198 ILE A CA 1
ATOM 1568 C C . ILE A 1 198 ? 1.320 -6.295 13.870 1.00 89.81 198 ILE A C 1
ATOM 1570 O O . ILE A 1 198 ? 2.365 -5.650 13.916 1.00 89.81 198 ILE A O 1
ATOM 1574 N N . VAL A 1 199 ? 0.176 -5.780 14.336 1.00 89.75 199 VAL A N 1
ATOM 1575 C CA . VAL A 1 199 ? 0.097 -4.424 14.920 1.00 89.75 199 VAL A CA 1
ATOM 1576 C C . VAL A 1 199 ? 0.933 -4.316 16.203 1.00 89.75 199 VAL A C 1
ATOM 1578 O O . VAL A 1 199 ? 1.575 -3.291 16.435 1.00 89.75 199 VAL A O 1
ATOM 1581 N N . ARG A 1 200 ? 1.012 -5.387 16.999 1.00 91.62 200 ARG A N 1
ATOM 1582 C CA . ARG A 1 200 ? 1.910 -5.496 18.155 1.00 91.62 200 ARG A CA 1
ATOM 1583 C C . ARG A 1 200 ? 3.382 -5.465 17.733 1.00 91.62 200 ARG A C 1
ATOM 1585 O O . ARG A 1 200 ? 4.153 -4.708 18.317 1.00 91.62 200 ARG A O 1
ATOM 1592 N N . ALA A 1 201 ? 3.759 -6.176 16.668 1.00 91.69 201 ALA A N 1
ATOM 1593 C CA . ALA A 1 201 ? 5.102 -6.107 16.086 1.00 91.69 201 ALA A CA 1
ATOM 1594 C C . ALA A 1 201 ? 5.457 -4.694 15.570 1.00 91.69 201 ALA A C 1
ATOM 1596 O O . ALA A 1 201 ? 6.576 -4.236 15.796 1.00 91.69 201 ALA A O 1
ATOM 1597 N N . TYR A 1 202 ? 4.511 -3.954 14.970 1.00 89.50 202 TYR A N 1
ATOM 1598 C CA . TYR A 1 202 ? 4.703 -2.535 14.615 1.00 89.50 202 TYR A CA 1
ATOM 1599 C C . TYR A 1 202 ? 5.022 -1.662 15.842 1.00 89.50 202 TYR A C 1
ATOM 1601 O O . TYR A 1 202 ? 5.925 -0.825 15.779 1.00 89.50 202 TYR A O 1
ATOM 1609 N N . LEU A 1 203 ? 4.318 -1.858 16.964 1.00 89.56 203 LEU A N 1
ATOM 1610 C CA . LEU A 1 203 ? 4.573 -1.123 18.210 1.00 89.56 203 LEU A CA 1
ATOM 1611 C C . LEU A 1 203 ? 5.937 -1.477 18.824 1.00 89.56 203 LEU A C 1
ATOM 1613 O O . LEU A 1 203 ? 6.698 -0.575 19.171 1.00 89.56 203 LEU A O 1
ATOM 1617 N N . LEU A 1 204 ? 6.273 -2.768 18.908 1.00 92.44 204 LEU A N 1
ATOM 1618 C CA . LEU A 1 204 ? 7.572 -3.243 19.401 1.00 92.44 204 LEU A CA 1
ATOM 1619 C C . LEU A 1 204 ? 8.724 -2.689 18.545 1.00 92.44 204 LEU A C 1
ATOM 1621 O O . LEU A 1 204 ? 9.697 -2.150 19.072 1.00 92.44 204 LEU A O 1
ATOM 1625 N N . ALA A 1 205 ? 8.583 -2.721 17.216 1.00 90.19 205 ALA A N 1
ATOM 1626 C CA . ALA A 1 205 ? 9.573 -2.171 16.297 1.00 90.19 205 ALA A CA 1
ATOM 1627 C C . ALA A 1 205 ? 9.745 -0.651 16.453 1.00 90.19 205 ALA A C 1
ATOM 1629 O O . ALA A 1 205 ? 10.875 -0.164 16.416 1.00 90.19 205 ALA A O 1
ATOM 1630 N N . HIS A 1 206 ? 8.657 0.095 16.671 1.00 87.69 206 HIS A N 1
ATOM 1631 C CA . HIS A 1 206 ? 8.702 1.533 16.954 1.00 87.69 206 HIS A CA 1
ATOM 1632 C C . HIS A 1 206 ? 9.366 1.848 18.310 1.00 87.69 206 HIS A C 1
ATOM 1634 O O . HIS A 1 206 ? 10.044 2.864 18.449 1.00 87.69 206 HIS A O 1
ATOM 1640 N N . ASN A 1 207 ? 9.241 0.955 19.296 1.00 89.62 207 ASN A N 1
ATOM 1641 C CA . ASN A 1 207 ? 9.936 1.043 20.585 1.00 89.62 207 ASN A CA 1
ATOM 1642 C C . ASN A 1 207 ? 11.417 0.600 20.524 1.00 89.62 207 ASN A C 1
ATOM 1644 O O . ASN A 1 207 ? 12.094 0.597 21.549 1.00 89.62 207 ASN A O 1
ATOM 1648 N N . ASN A 1 208 ? 11.939 0.248 19.341 1.00 90.62 208 ASN A N 1
ATOM 1649 C CA . ASN A 1 208 ? 13.266 -0.345 19.100 1.00 90.62 208 ASN A CA 1
ATOM 1650 C C . ASN A 1 208 ? 13.466 -1.776 19.647 1.00 90.62 208 ASN A C 1
ATOM 1652 O O . ASN A 1 208 ? 14.579 -2.298 19.615 1.00 90.62 208 ASN A O 1
ATOM 1656 N N . GLN A 1 209 ? 12.396 -2.455 20.069 1.00 93.94 209 GLN A N 1
ATOM 1657 C CA . GLN A 1 209 ? 12.402 -3.856 20.512 1.00 93.94 209 GLN A CA 1
ATOM 1658 C C . GLN A 1 209 ? 12.419 -4.802 19.295 1.00 93.94 209 GLN A C 1
ATOM 1660 O O . GLN A 1 209 ? 11.485 -5.559 19.043 1.00 93.94 209 GLN A O 1
ATOM 1665 N N . HIS A 1 210 ? 13.461 -4.703 18.463 1.00 93.62 210 HIS A N 1
ATOM 1666 C CA . HIS A 1 210 ? 13.483 -5.308 17.125 1.00 93.62 210 HIS A CA 1
ATOM 1667 C C . HIS A 1 210 ? 13.483 -6.846 17.126 1.00 93.62 210 HIS A C 1
ATOM 1669 O O . HIS A 1 210 ? 12.851 -7.441 16.256 1.00 93.62 210 HIS A O 1
ATOM 1675 N N . GLN A 1 211 ? 14.123 -7.491 18.107 1.00 93.25 211 GLN A N 1
ATOM 1676 C CA . GLN A 1 211 ? 14.102 -8.955 18.243 1.00 93.25 211 GLN A CA 1
ATOM 1677 C C . GLN A 1 211 ? 12.709 -9.470 18.642 1.00 93.25 211 GLN A C 1
ATOM 1679 O O . GLN A 1 211 ? 12.185 -10.375 17.997 1.00 93.25 211 GLN A O 1
ATOM 1684 N N . GLU A 1 212 ? 12.065 -8.842 19.632 1.00 93.25 212 GLU A N 1
ATOM 1685 C CA . GLU A 1 212 ? 10.683 -9.159 20.030 1.00 93.25 212 GLU A CA 1
ATOM 1686 C C . GLU A 1 212 ? 9.695 -8.916 18.881 1.00 93.25 212 GLU A C 1
ATOM 1688 O O . GLU A 1 212 ? 8.810 -9.731 18.631 1.00 93.25 212 GLU A O 1
ATOM 1693 N N . ALA A 1 213 ? 9.870 -7.814 18.141 1.00 93.38 213 ALA A N 1
ATOM 1694 C CA . ALA A 1 213 ? 9.056 -7.495 16.973 1.00 93.38 213 ALA A CA 1
ATOM 1695 C C . ALA A 1 213 ? 9.179 -8.551 15.865 1.00 93.38 213 ALA A C 1
ATOM 1697 O O . ALA A 1 213 ? 8.172 -8.888 15.245 1.00 93.38 213 ALA A O 1
ATOM 1698 N N . ARG A 1 214 ? 10.388 -9.085 15.628 1.00 93.06 214 ARG A N 1
ATOM 1699 C CA . ARG A 1 214 ? 10.619 -10.176 14.672 1.00 93.06 214 ARG A CA 1
ATOM 1700 C C . ARG A 1 214 ? 9.946 -11.464 15.142 1.00 93.06 214 ARG A C 1
ATOM 1702 O O . ARG A 1 214 ? 9.095 -11.966 14.420 1.00 93.06 214 ARG A O 1
ATOM 1709 N N . ALA A 1 215 ? 10.216 -11.916 16.368 1.00 92.62 215 ALA A N 1
ATOM 1710 C CA . ALA A 1 215 ? 9.618 -13.136 16.920 1.00 92.62 215 ALA A CA 1
ATOM 1711 C C . ALA A 1 215 ? 8.074 -13.094 16.916 1.00 92.62 215 ALA A C 1
ATOM 1713 O O . ALA A 1 215 ? 7.416 -14.054 16.519 1.00 92.62 215 ALA A O 1
ATOM 1714 N N . GLN A 1 216 ? 7.482 -11.946 17.265 1.00 92.06 216 GLN A N 1
ATOM 1715 C CA . GLN A 1 216 ? 6.031 -11.746 17.224 1.00 92.06 216 GLN A CA 1
ATOM 1716 C C . GLN A 1 216 ? 5.443 -11.856 15.804 1.00 92.06 216 GLN A C 1
ATOM 1718 O O . GLN A 1 216 ? 4.278 -12.235 15.648 1.00 92.06 216 GLN A O 1
ATOM 1723 N N . PHE A 1 217 ? 6.227 -11.507 14.784 1.00 89.44 217 PHE A N 1
ATOM 1724 C CA . PHE A 1 217 ? 5.861 -11.588 13.371 1.00 89.44 217 PHE A CA 1
ATOM 1725 C C . PHE A 1 217 ? 6.108 -13.003 12.812 1.00 89.44 217 PHE A C 1
ATOM 1727 O O . PHE A 1 217 ? 5.274 -13.509 12.066 1.00 89.44 217 PHE A O 1
ATOM 1734 N N . ASP A 1 218 ? 7.180 -13.676 13.242 1.00 90.19 218 ASP A N 1
ATOM 1735 C CA . ASP A 1 218 ? 7.466 -15.086 12.940 1.00 90.19 218 ASP A CA 1
ATOM 1736 C C . ASP A 1 218 ? 6.353 -16.012 13.458 1.00 90.19 218 ASP A C 1
ATOM 1738 O O . ASP A 1 218 ? 5.916 -16.910 12.743 1.00 90.19 218 ASP A O 1
ATOM 1742 N N . GLU A 1 219 ? 5.803 -15.749 14.650 1.00 91.12 219 GLU A N 1
ATOM 1743 C CA . GLU A 1 219 ? 4.601 -16.442 15.138 1.00 91.12 219 GLU A CA 1
ATOM 1744 C C . GLU A 1 219 ? 3.339 -16.156 14.302 1.00 91.12 219 GLU A C 1
ATOM 1746 O O . GLU A 1 219 ? 2.430 -16.988 14.250 1.00 91.12 219 GLU A O 1
ATOM 1751 N N . ALA A 1 220 ? 3.243 -14.976 13.682 1.00 89.38 220 ALA A N 1
ATOM 1752 C CA . ALA A 1 220 ? 2.071 -14.569 12.908 1.00 89.38 220 ALA A CA 1
ATOM 1753 C C . ALA A 1 220 ? 2.086 -15.140 11.480 1.00 89.38 220 ALA A C 1
ATOM 1755 O O . ALA A 1 220 ? 1.023 -15.449 10.940 1.00 89.38 220 ALA A O 1
ATOM 1756 N N . LEU A 1 221 ? 3.267 -15.309 10.875 1.00 85.38 221 LEU A N 1
ATOM 1757 C CA . LEU A 1 221 ? 3.435 -15.758 9.487 1.00 85.38 221 LEU A CA 1
ATOM 1758 C C . LEU A 1 221 ? 2.718 -17.090 9.159 1.00 85.38 221 LEU A C 1
ATOM 1760 O O . LEU A 1 221 ? 2.035 -17.122 8.138 1.00 85.38 221 LEU A O 1
ATOM 1764 N N . PRO A 1 222 ? 2.761 -18.153 9.993 1.00 85.50 222 PRO A N 1
ATOM 1765 C CA . PRO A 1 222 ? 2.007 -19.393 9.748 1.00 85.50 222 PRO A CA 1
ATOM 1766 C C . PRO A 1 222 ? 0.482 -19.264 9.908 1.00 85.50 222 PRO A C 1
ATOM 1768 O O . PRO A 1 222 ? -0.268 -20.122 9.437 1.00 85.50 222 PRO A O 1
ATOM 1771 N N . LEU A 1 223 ? 0.012 -18.225 10.607 1.00 84.25 223 LEU A N 1
ATOM 1772 C CA . LEU A 1 223 ? -1.413 -17.932 10.805 1.00 84.25 223 LEU A CA 1
ATOM 1773 C C . LEU A 1 223 ? -1.977 -17.075 9.663 1.00 84.25 223 LEU A C 1
ATOM 1775 O O . LEU A 1 223 ? -3.175 -17.128 9.372 1.00 84.25 223 LEU A O 1
ATOM 1779 N N . MET A 1 224 ? -1.118 -16.311 8.986 1.00 79.94 224 MET A N 1
ATOM 1780 C CA . MET A 1 224 ? -1.435 -15.697 7.703 1.00 79.94 224 MET A CA 1
ATOM 1781 C C . MET A 1 224 ? -1.573 -16.797 6.643 1.00 79.94 224 MET A C 1
ATOM 1783 O O . MET A 1 224 ? -0.708 -17.654 6.491 1.00 79.94 224 MET A O 1
ATOM 1787 N N . LYS A 1 225 ? -2.678 -16.781 5.893 1.00 69.19 225 LYS A N 1
ATOM 1788 C CA . LYS A 1 225 ? -2.871 -17.657 4.731 1.00 69.19 225 LYS A CA 1
ATOM 1789 C C . LYS A 1 225 ? -2.964 -16.807 3.465 1.00 69.19 225 LYS A C 1
ATOM 1791 O O . LYS A 1 225 ? -3.667 -15.791 3.487 1.00 69.19 225 LYS A O 1
ATOM 1796 N N . PRO A 1 226 ? -2.297 -17.191 2.364 1.00 63.66 226 PRO A N 1
ATOM 1797 C CA . PRO A 1 226 ? -2.441 -16.491 1.097 1.00 63.66 226 PRO A CA 1
ATOM 1798 C C . PRO A 1 226 ? -3.865 -16.686 0.564 1.00 63.66 226 PRO A C 1
ATOM 1800 O O . PRO A 1 226 ? -4.307 -17.793 0.252 1.00 63.66 226 PRO A O 1
ATOM 1803 N N . ASN A 1 227 ? -4.615 -15.587 0.501 1.00 54.66 227 ASN A N 1
ATOM 1804 C CA . ASN A 1 227 ? -6.045 -15.596 0.207 1.00 54.66 227 ASN A CA 1
ATOM 1805 C C . ASN A 1 227 ? -6.319 -15.750 -1.299 1.00 54.66 227 ASN A C 1
ATOM 1807 O O . ASN A 1 227 ? -6.736 -14.801 -1.962 1.00 54.66 227 ASN A O 1
ATOM 1811 N N . GLN A 1 228 ? -6.156 -16.975 -1.819 1.00 43.31 228 GLN A N 1
ATOM 1812 C CA . GLN A 1 228 ? -6.486 -17.366 -3.205 1.00 43.31 228 GLN A CA 1
ATOM 1813 C C . GLN A 1 228 ? -7.925 -17.004 -3.626 1.00 43.31 228 GLN A C 1
ATOM 1815 O O . GLN A 1 228 ? -8.238 -16.889 -4.810 1.00 43.31 228 GLN A O 1
ATOM 1820 N N . ARG A 1 229 ? -8.820 -16.804 -2.654 1.00 40.12 229 ARG A N 1
ATOM 1821 C CA . ARG A 1 229 ? -10.092 -16.094 -2.815 1.00 40.12 229 ARG A CA 1
ATOM 1822 C C . ARG A 1 229 ? -10.202 -15.083 -1.682 1.00 40.12 229 ARG A C 1
ATOM 1824 O O . ARG A 1 229 ? -9.832 -15.393 -0.552 1.00 40.12 229 ARG A O 1
ATOM 1831 N N . VAL A 1 230 ? -10.734 -13.890 -1.964 1.00 44.59 230 VAL A N 1
ATOM 1832 C CA . VAL A 1 230 ? -10.957 -12.881 -0.917 1.00 44.59 230 VAL A CA 1
ATOM 1833 C C . VAL A 1 230 ? -11.880 -13.472 0.142 1.00 44.59 230 VAL A C 1
ATOM 1835 O O . VAL A 1 230 ? -13.030 -13.792 -0.170 1.00 44.59 230 VAL A O 1
ATOM 1838 N N . VAL A 1 231 ? -11.375 -13.596 1.373 1.00 40.25 231 VAL A N 1
ATOM 1839 C CA . VAL A 1 231 ? -12.131 -14.120 2.512 1.00 40.25 231 VAL A CA 1
ATOM 1840 C C . VAL A 1 231 ? -13.369 -13.260 2.710 1.00 40.25 231 VAL A C 1
ATOM 1842 O O . VAL A 1 231 ? -13.308 -12.119 3.168 1.00 40.25 231 VAL A O 1
ATOM 1845 N N . SER A 1 232 ? -14.499 -13.839 2.319 1.00 37.34 232 SER A N 1
ATOM 1846 C CA . SER A 1 232 ? -15.792 -13.430 2.833 1.00 37.34 232 SER A CA 1
ATOM 1847 C C . SER A 1 232 ? -15.881 -13.997 4.242 1.00 37.34 232 SER A C 1
ATOM 1849 O O . SER A 1 232 ? -15.701 -15.202 4.425 1.00 37.34 232 SER A O 1
ATOM 1851 N N . LEU A 1 233 ? -16.148 -13.145 5.227 1.00 44.31 233 LEU A N 1
ATOM 1852 C CA . LEU A 1 233 ? -16.617 -13.618 6.529 1.00 44.31 233 LEU A CA 1
ATOM 1853 C C . LEU A 1 233 ? -17.951 -14.384 6.346 1.00 44.31 233 LEU A C 1
ATOM 1855 O O . LEU A 1 233 ? -18.589 -14.234 5.298 1.00 44.31 233 LEU A O 1
ATOM 1859 N N . PRO A 1 234 ? -18.421 -15.184 7.325 1.00 37.41 234 PRO A N 1
ATOM 1860 C CA . PRO A 1 234 ? -19.664 -15.962 7.190 1.00 37.41 234 PRO A CA 1
ATOM 1861 C C . PRO A 1 234 ? -20.917 -15.135 6.829 1.00 37.41 234 PRO A C 1
ATOM 1863 O O . PRO A 1 234 ? -21.850 -15.652 6.222 1.00 37.41 234 PRO A O 1
ATOM 1866 N N . ASN A 1 235 ? -20.916 -13.838 7.145 1.00 38.75 235 ASN A N 1
ATOM 1867 C CA . ASN A 1 235 ? -21.925 -12.822 6.813 1.00 38.75 235 ASN A CA 1
ATOM 1868 C C . ASN A 1 235 ? -21.699 -12.102 5.458 1.00 38.75 235 ASN A C 1
ATOM 1870 O O . ASN A 1 235 ? -22.417 -11.163 5.106 1.00 38.75 235 ASN A O 1
ATOM 1874 N N . GLY A 1 236 ? -20.723 -12.533 4.655 1.00 37.91 236 GLY A N 1
ATOM 1875 C CA . GLY A 1 236 ? -20.490 -12.036 3.295 1.00 37.91 236 GLY A CA 1
ATOM 1876 C C . GLY A 1 236 ? -19.776 -10.683 3.196 1.00 37.91 236 GLY A C 1
ATOM 1877 O O . GLY A 1 236 ? -19.636 -10.157 2.088 1.00 37.91 236 GLY A O 1
ATOM 1878 N N . THR A 1 237 ? -19.315 -10.113 4.312 1.00 40.88 237 THR A N 1
ATOM 1879 C CA . THR A 1 237 ? -18.410 -8.954 4.339 1.00 40.88 237 THR A CA 1
ATOM 1880 C C . THR A 1 237 ? -17.074 -9.326 3.717 1.00 40.88 237 THR A C 1
ATOM 1882 O O . THR A 1 237 ? -16.496 -10.363 4.052 1.00 40.88 237 THR A O 1
ATOM 1885 N N . ARG A 1 238 ? -16.511 -8.430 2.901 1.00 42.53 238 ARG A N 1
ATOM 1886 C CA . ARG A 1 238 ? -15.052 -8.311 2.869 1.00 42.53 238 ARG A CA 1
ATOM 1887 C C . ARG A 1 238 ? -14.659 -7.545 4.125 1.00 42.53 238 ARG A C 1
ATOM 1889 O O . ARG A 1 238 ? -15.272 -6.526 4.414 1.00 42.53 238 ARG A O 1
ATOM 1896 N N . LEU A 1 239 ? -13.639 -7.997 4.848 1.00 46.50 239 LEU A N 1
ATOM 1897 C CA . LEU A 1 239 ? -12.980 -7.127 5.823 1.00 46.50 239 LEU A CA 1
ATOM 1898 C C . LEU A 1 239 ? -12.488 -5.882 5.062 1.00 46.50 239 LEU A C 1
ATOM 1900 O O . LEU A 1 239 ? -11.710 -6.054 4.116 1.00 46.50 239 LEU A O 1
ATOM 1904 N N . PRO A 1 240 ? -12.952 -4.660 5.385 1.00 43.84 240 PRO A N 1
ATOM 1905 C CA . PRO A 1 240 ? -12.518 -3.481 4.653 1.00 43.84 240 PRO A CA 1
ATOM 1906 C C . PRO A 1 240 ? -11.008 -3.300 4.862 1.00 43.84 240 PRO A C 1
ATOM 1908 O O . PRO A 1 240 ? -10.529 -3.454 5.992 1.00 43.84 240 PRO A O 1
ATOM 1911 N N . PRO A 1 241 ? -10.232 -3.006 3.801 1.00 44.34 241 PRO A N 1
ATOM 1912 C CA . PRO A 1 241 ? -8.786 -2.880 3.914 1.00 44.34 241 PRO A CA 1
ATOM 1913 C C . PRO A 1 241 ? -8.468 -1.755 4.898 1.00 44.34 241 PRO A C 1
ATOM 1915 O O . PRO A 1 241 ? -8.849 -0.607 4.670 1.00 44.34 241 PRO A O 1
ATOM 1918 N N . MET A 1 242 ? -7.805 -2.081 6.011 1.00 53.66 242 MET A N 1
ATOM 1919 C CA . MET A 1 242 ? -7.514 -1.091 7.047 1.00 53.66 242 MET A CA 1
ATOM 1920 C C . MET A 1 242 ? -6.600 -0.007 6.467 1.00 53.66 242 MET A C 1
ATOM 1922 O O . MET A 1 242 ? -5.433 -0.294 6.203 1.00 53.66 242 MET A O 1
ATOM 1926 N N . PRO A 1 243 ? -7.065 1.245 6.299 1.00 45.97 243 PRO A N 1
ATOM 1927 C CA . PRO A 1 243 ? -6.392 2.223 5.440 1.00 45.97 243 PRO A CA 1
ATOM 1928 C C . PRO A 1 243 ? -5.046 2.720 5.993 1.00 45.97 243 PRO A C 1
ATOM 1930 O O . PRO A 1 243 ? -4.331 3.451 5.312 1.00 45.97 243 PRO A O 1
ATOM 1933 N N . GLN A 1 244 ? -4.702 2.336 7.226 1.00 55.19 244 GLN A N 1
ATOM 1934 C CA . GLN A 1 244 ? -3.427 2.634 7.881 1.00 55.19 244 GLN A CA 1
ATOM 1935 C C . GLN A 1 244 ? -2.464 1.433 7.905 1.00 55.19 244 GLN A C 1
ATOM 1937 O O . GLN A 1 244 ? -1.252 1.638 7.976 1.00 55.19 244 GLN A O 1
ATOM 1942 N N . LEU A 1 245 ? -2.966 0.193 7.819 1.00 60.22 245 LEU A N 1
ATOM 1943 C CA . LEU A 1 245 ? -2.122 -1.002 7.763 1.00 60.22 245 LEU A CA 1
ATOM 1944 C C . LEU A 1 245 ? -1.717 -1.241 6.306 1.00 60.22 245 LEU A C 1
ATOM 1946 O O . LEU A 1 245 ? -2.436 -1.867 5.529 1.00 60.22 245 LEU A O 1
ATOM 1950 N N . LYS A 1 246 ? -0.552 -0.703 5.940 1.00 65.81 246 LYS A N 1
ATOM 1951 C CA . LYS A 1 246 ? 0.129 -1.024 4.678 1.00 65.81 246 LYS A CA 1
ATOM 1952 C C . LYS A 1 246 ? 0.467 -2.524 4.623 1.00 65.81 246 LYS A C 1
ATOM 1954 O O . LYS A 1 246 ? 0.400 -3.206 5.645 1.00 65.81 246 LYS A O 1
ATOM 1959 N N . SER A 1 247 ? 0.881 -3.014 3.446 1.00 74.75 247 SER A N 1
ATOM 1960 C CA . SER A 1 247 ? 1.509 -4.343 3.326 1.00 74.75 247 SER A CA 1
ATOM 1961 C C . SER A 1 247 ? 2.560 -4.500 4.443 1.00 74.75 247 SER A C 1
ATOM 1963 O O . SER A 1 247 ? 3.341 -3.563 4.637 1.00 74.75 247 SER A O 1
ATOM 1965 N N . PRO A 1 248 ? 2.548 -5.592 5.233 1.00 82.44 248 PRO A N 1
ATOM 1966 C CA . PRO A 1 248 ? 3.344 -5.681 6.457 1.00 82.44 248 PRO A CA 1
ATOM 1967 C C . PRO A 1 248 ? 4.794 -6.121 6.189 1.00 82.44 248 PRO A C 1
ATOM 1969 O O . PRO A 1 248 ? 5.665 -5.968 7.044 1.00 82.44 248 PRO A O 1
ATOM 1972 N N . TRP A 1 249 ? 5.083 -6.618 4.984 1.00 86.44 249 TRP A N 1
ATOM 1973 C CA . TRP A 1 249 ? 6.395 -7.128 4.580 1.00 86.44 249 TRP A CA 1
ATOM 1974 C C . TRP A 1 249 ? 7.551 -6.116 4.656 1.00 86.44 249 TRP A C 1
ATOM 1976 O O . TRP A 1 249 ? 8.632 -6.519 5.082 1.00 86.44 249 TRP A O 1
ATOM 1986 N N . PRO A 1 250 ? 7.385 -4.814 4.327 1.00 85.12 250 PRO A N 1
ATOM 1987 C CA . PRO A 1 250 ? 8.452 -3.825 4.478 1.00 85.12 250 PRO A CA 1
ATOM 1988 C C . PRO A 1 250 ? 8.869 -3.611 5.938 1.00 85.12 250 PRO A C 1
ATOM 1990 O O . PRO A 1 250 ? 10.026 -3.276 6.181 1.00 85.12 250 PRO A O 1
ATOM 1993 N N . LEU A 1 251 ? 7.968 -3.834 6.912 1.00 87.12 251 LEU A N 1
ATOM 1994 C CA . LEU A 1 251 ? 8.366 -3.850 8.321 1.00 87.12 251 LEU A CA 1
ATOM 1995 C C . LEU A 1 251 ? 9.287 -5.040 8.578 1.00 87.12 251 LEU A C 1
ATOM 1997 O O . LEU A 1 251 ? 10.390 -4.836 9.073 1.00 87.12 251 LEU A O 1
ATOM 2001 N N . TYR A 1 252 ? 8.862 -6.255 8.225 1.00 89.81 252 TYR A N 1
ATOM 2002 C CA . TYR A 1 252 ? 9.653 -7.457 8.488 1.00 89.81 252 TYR A CA 1
ATOM 2003 C C . TYR A 1 252 ? 11.007 -7.432 7.770 1.00 89.81 252 TYR A C 1
ATOM 2005 O O . TYR A 1 252 ? 12.022 -7.719 8.394 1.00 89.81 252 TYR A O 1
ATOM 2013 N N . ALA A 1 253 ? 11.069 -6.968 6.518 1.00 89.00 253 ALA A N 1
ATOM 2014 C CA . ALA A 1 253 ? 12.337 -6.732 5.827 1.00 89.00 253 ALA A CA 1
ATOM 2015 C C . ALA A 1 253 ? 13.249 -5.771 6.619 1.00 89.00 253 ALA A C 1
ATOM 2017 O O . ALA A 1 253 ? 14.418 -6.075 6.828 1.00 89.00 253 ALA A O 1
ATOM 2018 N N . SER A 1 254 ? 12.703 -4.675 7.166 1.00 89.75 254 SER A N 1
ATOM 2019 C CA . SER A 1 254 ? 13.456 -3.754 8.038 1.00 89.75 254 SER A CA 1
ATOM 2020 C C . SER A 1 254 ? 13.792 -4.308 9.435 1.00 89.75 254 SER A C 1
ATOM 2022 O O . SER A 1 254 ? 14.574 -3.694 10.164 1.00 89.75 254 SER A O 1
ATOM 2024 N N . LEU A 1 255 ? 13.200 -5.441 9.831 1.00 91.56 255 LEU A N 1
ATOM 2025 C CA . LEU A 1 255 ? 13.564 -6.192 11.033 1.00 91.56 255 LEU A CA 1
ATOM 2026 C C . LEU A 1 255 ? 14.664 -7.213 10.722 1.00 91.56 255 LEU A C 1
ATOM 2028 O O . LEU A 1 255 ? 15.597 -7.318 11.515 1.00 91.56 255 LEU A O 1
ATOM 2032 N N . LEU A 1 256 ? 14.629 -7.890 9.567 1.00 91.62 256 LEU A N 1
ATOM 2033 C CA . LEU A 1 256 ? 15.751 -8.695 9.063 1.00 91.62 256 LEU A CA 1
ATOM 2034 C C . LEU A 1 256 ? 17.020 -7.842 8.956 1.00 91.62 256 LEU A C 1
ATOM 2036 O O . LEU A 1 256 ? 18.014 -8.179 9.595 1.00 91.62 256 LEU A O 1
ATOM 2040 N N . ASP A 1 257 ? 16.924 -6.673 8.301 1.00 90.19 257 ASP A N 1
ATOM 2041 C CA . ASP A 1 257 ? 17.984 -5.653 8.164 1.00 90.19 257 ASP A CA 1
ATOM 2042 C C . ASP A 1 257 ? 18.653 -5.243 9.504 1.00 90.19 257 ASP A C 1
ATOM 2044 O O . ASP A 1 257 ? 19.701 -4.596 9.501 1.00 90.19 257 ASP A O 1
ATOM 2048 N N . LYS A 1 258 ? 18.033 -5.556 10.653 1.00 89.88 258 LYS A N 1
ATOM 2049 C CA . LYS A 1 258 ? 18.448 -5.144 12.006 1.00 89.88 258 LYS A CA 1
ATOM 2050 C C . LYS A 1 258 ? 18.684 -6.282 13.003 1.00 89.88 258 LYS A C 1
ATOM 2052 O O . LYS A 1 258 ? 19.114 -6.006 14.122 1.00 89.88 258 LYS A O 1
ATOM 2057 N N . THR A 1 259 ? 18.324 -7.518 12.668 1.00 90.94 259 THR A N 1
ATOM 2058 C CA . THR A 1 259 ? 18.333 -8.650 13.618 1.00 90.94 259 THR A CA 1
ATOM 2059 C C . THR A 1 259 ? 19.011 -9.896 13.077 1.00 90.94 259 THR A C 1
ATOM 2061 O O . THR A 1 259 ? 19.363 -10.764 13.872 1.00 90.94 259 THR A O 1
ATOM 2064 N N . ASP A 1 260 ? 19.178 -10.003 11.760 1.00 91.50 260 ASP A N 1
ATOM 2065 C CA . ASP A 1 260 ? 19.827 -11.149 11.137 1.00 91.50 260 ASP A CA 1
ATOM 2066 C C . ASP A 1 260 ? 21.347 -10.937 11.028 1.00 91.50 260 ASP A C 1
ATOM 2068 O O . ASP A 1 260 ? 21.769 -9.820 10.715 1.00 91.50 260 ASP A O 1
ATOM 2072 N N . PRO A 1 261 ? 22.186 -11.964 11.269 1.00 89.75 261 PRO A N 1
ATOM 2073 C CA . PRO A 1 261 ? 23.619 -11.884 10.989 1.00 89.75 261 PRO A CA 1
ATOM 2074 C C . PRO A 1 261 ? 23.939 -11.752 9.490 1.00 89.75 261 PRO A C 1
ATOM 2076 O O . PRO A 1 261 ? 24.958 -11.146 9.163 1.00 89.75 261 PRO A O 1
ATOM 2079 N N . ASP A 1 262 ? 23.086 -12.263 8.590 1.00 92.25 262 ASP A N 1
ATOM 2080 C CA . ASP A 1 262 ? 23.170 -11.999 7.146 1.00 92.25 262 ASP A CA 1
ATOM 2081 C C . ASP A 1 262 ? 21.851 -11.387 6.636 1.00 92.25 262 ASP A C 1
ATOM 2083 O O . ASP A 1 262 ? 20.978 -12.082 6.100 1.00 92.25 262 ASP A O 1
ATOM 2087 N N . PRO A 1 263 ? 21.679 -10.060 6.789 1.00 89.00 263 PRO A N 1
ATOM 2088 C CA . PRO A 1 263 ? 20.441 -9.391 6.414 1.00 89.00 263 PRO A CA 1
ATOM 2089 C C . PRO A 1 263 ? 20.180 -9.415 4.904 1.00 89.00 263 PRO A C 1
ATOM 2091 O O . PRO A 1 263 ? 19.024 -9.304 4.502 1.00 89.00 263 PRO A O 1
ATOM 2094 N N . ALA A 1 264 ? 21.210 -9.560 4.062 1.00 85.50 264 ALA A N 1
ATOM 2095 C CA . ALA A 1 264 ? 21.045 -9.571 2.611 1.00 85.50 264 ALA A CA 1
ATOM 2096 C C . ALA A 1 264 ? 20.418 -10.895 2.153 1.00 85.50 264 ALA A C 1
ATOM 2098 O O . ALA A 1 264 ? 19.345 -10.893 1.542 1.00 85.50 264 ALA A O 1
ATOM 2099 N N . THR A 1 265 ? 21.035 -12.016 2.529 1.00 86.88 265 THR A N 1
ATOM 2100 C CA . THR A 1 265 ? 20.571 -13.363 2.170 1.00 86.88 265 THR A CA 1
ATOM 2101 C C . THR A 1 265 ? 19.217 -13.675 2.810 1.00 86.88 265 THR A C 1
ATOM 2103 O O . THR A 1 265 ? 18.299 -14.139 2.127 1.00 86.88 265 THR A O 1
ATOM 2106 N N . ALA A 1 266 ? 19.030 -13.342 4.095 1.00 87.00 266 ALA A N 1
ATOM 2107 C CA . ALA A 1 266 ? 17.753 -13.540 4.785 1.00 87.00 266 ALA A CA 1
ATOM 2108 C C . ALA A 1 266 ? 16.602 -12.777 4.104 1.00 87.00 266 ALA A C 1
ATOM 2110 O O . ALA A 1 266 ? 15.496 -13.303 3.942 1.00 87.00 266 ALA A O 1
ATOM 2111 N N . ARG A 1 267 ? 16.860 -11.543 3.653 1.00 85.81 267 ARG A N 1
ATOM 2112 C CA . ARG A 1 267 ? 15.873 -10.698 2.971 1.00 85.81 267 ARG A CA 1
ATOM 2113 C C . ARG A 1 267 ? 15.566 -11.161 1.550 1.00 85.81 267 ARG A C 1
ATOM 2115 O O . ARG A 1 267 ? 14.404 -11.087 1.152 1.00 85.81 267 ARG A O 1
ATOM 2122 N N . GLU A 1 268 ? 16.549 -11.649 0.795 1.00 83.81 268 GLU A N 1
ATOM 2123 C CA . GLU A 1 268 ? 16.312 -12.204 -0.545 1.00 83.81 268 GLU A CA 1
ATOM 2124 C C . GLU A 1 268 ? 15.470 -13.491 -0.472 1.00 83.81 268 GLU A C 1
ATOM 2126 O O . GLU A 1 268 ? 14.476 -13.610 -1.194 1.00 83.81 268 GLU A O 1
ATOM 2131 N N . HIS A 1 269 ? 15.748 -14.390 0.482 1.00 86.19 269 HIS A N 1
ATOM 2132 C CA . HIS A 1 269 ? 14.892 -15.554 0.754 1.00 86.19 269 HIS A CA 1
ATOM 2133 C C . HIS A 1 269 ? 13.472 -15.162 1.196 1.00 86.19 269 HIS A C 1
ATOM 2135 O O . HIS A 1 269 ? 12.492 -15.720 0.693 1.00 86.19 269 HIS A O 1
ATOM 2141 N N . PHE A 1 270 ? 13.333 -14.184 2.096 1.00 88.44 270 PHE A N 1
ATOM 2142 C CA . PHE A 1 270 ? 12.025 -13.723 2.568 1.00 88.44 270 PHE A CA 1
ATOM 2143 C C . PHE A 1 270 ? 11.182 -13.108 1.441 1.00 88.44 270 PHE A C 1
ATOM 2145 O O . PHE A 1 270 ? 10.031 -13.506 1.249 1.00 88.44 270 PHE A O 1
ATOM 2152 N N . LEU A 1 271 ? 11.756 -12.205 0.638 1.00 85.94 271 LEU A N 1
ATOM 2153 C CA . LEU A 1 271 ? 11.057 -11.605 -0.503 1.00 85.94 271 LEU A CA 1
ATOM 2154 C C . LEU A 1 271 ? 10.716 -12.646 -1.579 1.00 85.94 271 LEU A C 1
ATOM 2156 O O . LEU A 1 271 ? 9.627 -12.586 -2.143 1.00 85.94 271 LEU A O 1
ATOM 2160 N N . THR A 1 272 ? 11.574 -13.647 -1.792 1.00 85.31 272 THR A N 1
ATOM 2161 C CA . THR A 1 272 ? 11.288 -14.799 -2.666 1.00 85.31 272 THR A CA 1
ATOM 2162 C C . THR A 1 272 ? 10.074 -15.597 -2.180 1.00 85.31 272 THR A C 1
ATOM 2164 O O . THR A 1 272 ? 9.181 -15.904 -2.971 1.00 85.31 272 THR A O 1
ATOM 2167 N N . SER A 1 273 ? 9.984 -15.891 -0.876 1.00 86.25 273 SER A N 1
ATOM 2168 C CA . SER A 1 273 ? 8.829 -16.611 -0.315 1.00 86.25 273 SER A CA 1
ATOM 2169 C C . SER A 1 273 ? 7.527 -15.809 -0.425 1.00 86.25 273 SER A C 1
ATOM 2171 O O . SER A 1 273 ? 6.515 -16.354 -0.854 1.00 86.25 273 SER A O 1
ATOM 2173 N N . ILE A 1 274 ? 7.545 -14.496 -0.163 1.00 86.75 274 ILE A N 1
ATOM 2174 C CA . ILE A 1 274 ? 6.364 -13.639 -0.350 1.00 86.75 274 ILE A CA 1
ATOM 2175 C C . ILE A 1 274 ? 5.958 -13.571 -1.824 1.00 86.75 274 ILE A C 1
ATOM 2177 O O . ILE A 1 274 ? 4.769 -13.669 -2.130 1.00 86.75 274 ILE A O 1
ATOM 2181 N N . ALA A 1 275 ? 6.917 -13.392 -2.737 1.00 85.56 275 ALA A N 1
ATOM 2182 C CA . ALA A 1 275 ? 6.645 -13.305 -4.168 1.00 85.56 275 ALA A CA 1
ATOM 2183 C C . ALA A 1 275 ? 5.926 -14.566 -4.673 1.00 85.56 275 ALA A C 1
ATOM 2185 O O . ALA A 1 275 ? 4.911 -14.451 -5.353 1.00 85.56 275 ALA A O 1
ATOM 2186 N N . ARG A 1 276 ? 6.402 -15.753 -4.271 1.00 82.44 276 ARG A N 1
ATOM 2187 C CA . ARG A 1 276 ? 5.816 -17.050 -4.640 1.00 82.44 276 ARG A CA 1
ATOM 2188 C C . ARG A 1 276 ? 4.492 -17.344 -3.927 1.00 82.44 276 ARG A C 1
ATOM 2190 O O . ARG A 1 276 ? 3.532 -17.769 -4.562 1.00 82.44 276 ARG A O 1
ATOM 2197 N N . ASP A 1 277 ? 4.434 -17.151 -2.611 1.00 82.62 277 ASP A N 1
ATOM 2198 C CA . ASP A 1 277 ? 3.327 -17.663 -1.793 1.00 82.62 277 ASP A CA 1
ATOM 2199 C C . ASP A 1 277 ? 2.179 -16.648 -1.676 1.00 82.62 277 ASP A C 1
ATOM 2201 O O . ASP A 1 277 ? 1.010 -17.032 -1.671 1.00 82.62 277 ASP A O 1
ATOM 2205 N N . TYR A 1 278 ? 2.489 -15.348 -1.645 1.00 79.56 278 TYR A N 1
ATOM 2206 C CA . TYR A 1 278 ? 1.530 -14.254 -1.434 1.00 79.56 278 TYR A CA 1
ATOM 2207 C C . TYR A 1 278 ? 1.331 -13.334 -2.647 1.00 79.56 278 TYR A C 1
ATOM 2209 O O . TYR A 1 278 ? 0.372 -12.563 -2.641 1.00 79.56 278 TYR A O 1
ATOM 2217 N N . HIS A 1 279 ? 2.192 -13.413 -3.669 1.00 80.81 279 HIS A N 1
ATOM 2218 C CA . HIS A 1 279 ? 2.125 -12.595 -4.890 1.00 80.81 279 HIS A CA 1
ATOM 2219 C C . HIS A 1 279 ? 2.118 -11.073 -4.604 1.00 80.81 279 HIS A C 1
ATOM 2221 O O . HIS A 1 279 ? 1.429 -10.302 -5.274 1.00 80.81 279 HIS A O 1
ATOM 2227 N N . ASP A 1 280 ? 2.863 -10.615 -3.584 1.00 83.88 280 ASP A N 1
ATOM 2228 C CA . ASP A 1 280 ? 2.958 -9.179 -3.276 1.00 83.88 280 ASP A CA 1
ATOM 2229 C C . ASP A 1 280 ? 3.673 -8.425 -4.421 1.00 83.88 280 ASP A C 1
ATOM 2231 O O . ASP A 1 280 ? 4.787 -8.811 -4.794 1.00 83.88 280 ASP A O 1
ATOM 2235 N N . PRO A 1 281 ? 3.098 -7.334 -4.966 1.00 85.69 281 PRO A N 1
ATOM 2236 C CA . PRO A 1 281 ? 3.647 -6.671 -6.150 1.00 85.69 281 PRO A CA 1
ATOM 2237 C C . PRO A 1 281 ? 5.019 -6.018 -5.955 1.00 85.69 281 PRO A C 1
ATOM 2239 O O . PRO A 1 281 ? 5.709 -5.782 -6.944 1.00 85.69 281 PRO A O 1
ATOM 2242 N N . ALA A 1 282 ? 5.430 -5.695 -4.725 1.00 85.56 282 ALA A N 1
ATOM 2243 C CA . ALA A 1 282 ? 6.772 -5.185 -4.446 1.00 85.56 282 ALA A CA 1
ATOM 2244 C C . ALA A 1 282 ? 7.776 -6.331 -4.251 1.00 85.56 282 ALA A C 1
ATOM 2246 O O . ALA A 1 282 ? 8.903 -6.242 -4.740 1.00 85.56 282 ALA A O 1
ATOM 2247 N N . ALA A 1 283 ? 7.366 -7.429 -3.605 1.00 87.69 283 ALA A N 1
ATOM 2248 C CA . ALA A 1 283 ? 8.195 -8.631 -3.502 1.00 87.69 283 ALA A CA 1
ATOM 2249 C C . ALA A 1 283 ? 8.480 -9.247 -4.884 1.00 87.69 283 ALA A C 1
ATOM 2251 O O . ALA A 1 283 ? 9.627 -9.583 -5.177 1.00 87.69 283 ALA A O 1
ATOM 2252 N N . LEU A 1 284 ? 7.465 -9.314 -5.757 1.00 89.00 284 LEU A N 1
ATOM 2253 C CA . LEU A 1 284 ? 7.589 -9.800 -7.135 1.00 89.00 284 LEU A CA 1
ATOM 2254 C C . LEU A 1 284 ? 8.625 -9.014 -7.953 1.00 89.00 284 LEU A C 1
ATOM 2256 O O . LEU A 1 284 ? 9.418 -9.640 -8.644 1.00 89.00 284 LEU A O 1
ATOM 2260 N N . VAL A 1 285 ? 8.694 -7.680 -7.835 1.00 89.62 285 VAL A N 1
ATOM 2261 C CA . VAL A 1 285 ? 9.707 -6.862 -8.542 1.00 89.62 285 VAL A CA 1
ATOM 2262 C C . VAL A 1 285 ? 11.133 -7.196 -8.098 1.00 89.62 285 VAL A C 1
ATOM 2264 O O . VAL A 1 285 ? 12.027 -7.319 -8.937 1.00 89.62 285 VAL A O 1
ATOM 2267 N N . VAL A 1 286 ? 11.364 -7.369 -6.792 1.00 87.06 286 VAL A N 1
ATOM 2268 C CA . VAL A 1 286 ? 12.702 -7.703 -6.269 1.00 87.06 286 VAL A CA 1
ATOM 2269 C C . VAL A 1 286 ? 13.090 -9.139 -6.628 1.00 87.06 286 VAL A C 1
ATOM 2271 O O . VAL A 1 286 ? 14.215 -9.377 -7.067 1.00 87.06 286 VAL A O 1
ATOM 2274 N N . HIS A 1 287 ? 12.155 -10.085 -6.506 1.00 88.75 287 HIS A N 1
ATOM 2275 C CA . HIS A 1 287 ? 12.362 -11.475 -6.907 1.00 88.75 287 HIS A CA 1
ATOM 2276 C C . HIS A 1 287 ? 12.609 -11.599 -8.418 1.00 88.75 287 HIS A C 1
ATOM 2278 O O . HIS A 1 287 ? 13.524 -12.310 -8.827 1.00 88.75 287 HIS A O 1
ATOM 2284 N N . ALA A 1 288 ? 11.880 -10.846 -9.248 1.00 89.56 288 ALA A N 1
ATOM 2285 C CA . ALA A 1 288 ? 12.071 -10.832 -10.694 1.00 89.56 288 ALA A CA 1
ATOM 2286 C C . ALA A 1 288 ? 13.490 -10.388 -11.082 1.00 89.56 288 ALA A C 1
ATOM 2288 O O . ALA A 1 288 ? 14.135 -11.018 -11.917 1.00 89.56 288 ALA A O 1
ATOM 2289 N N . ALA A 1 289 ? 14.042 -9.381 -10.398 1.00 87.25 289 ALA A N 1
ATOM 2290 C CA . ALA A 1 289 ? 15.429 -8.958 -10.586 1.00 87.25 289 ALA A CA 1
ATOM 2291 C C . ALA A 1 289 ? 16.481 -10.022 -10.183 1.00 87.25 289 ALA A C 1
ATOM 2293 O O . ALA A 1 289 ? 17.669 -9.807 -10.416 1.00 87.25 289 ALA A O 1
ATOM 2294 N N . SER A 1 290 ? 16.105 -11.161 -9.580 1.00 87.69 290 SER A N 1
ATOM 2295 C CA . SER A 1 290 ? 17.001 -12.324 -9.430 1.00 87.69 290 SER A CA 1
ATOM 2296 C C . SER A 1 290 ? 17.125 -13.150 -10.716 1.00 87.69 290 SER A C 1
ATOM 2298 O O . SER A 1 290 ? 18.208 -13.649 -11.004 1.00 87.69 290 SER A O 1
ATOM 2300 N N . PHE A 1 291 ? 16.070 -13.235 -11.536 1.00 89.81 291 PHE A N 1
ATOM 2301 C CA . PHE A 1 291 ? 16.065 -14.013 -12.780 1.00 89.81 291 PHE A CA 1
ATOM 2302 C C . PHE A 1 291 ? 17.061 -13.474 -13.816 1.00 89.81 291 PHE A C 1
ATOM 2304 O O . PHE A 1 291 ? 17.781 -14.252 -14.437 1.00 89.81 291 PHE A O 1
ATOM 2311 N N . LEU A 1 292 ? 17.185 -12.145 -13.926 1.00 87.44 292 LEU A N 1
ATOM 2312 C CA . LEU A 1 292 ? 18.183 -11.483 -14.782 1.00 87.44 292 LEU A CA 1
ATOM 2313 C C . LEU A 1 292 ? 19.629 -11.590 -14.260 1.00 87.44 292 LEU A C 1
ATOM 2315 O O . LEU A 1 292 ? 20.558 -11.230 -14.975 1.00 87.44 292 LEU A O 1
ATOM 2319 N N . ARG A 1 293 ? 19.825 -12.047 -13.014 1.00 87.19 293 ARG A N 1
ATOM 2320 C CA . ARG A 1 293 ? 21.143 -12.273 -12.388 1.00 87.19 293 ARG A CA 1
ATOM 2321 C C . ARG A 1 293 ? 21.582 -13.746 -12.428 1.00 87.19 293 ARG A C 1
ATOM 2323 O O . ARG A 1 293 ? 22.638 -14.069 -11.891 1.00 87.19 293 ARG A O 1
ATOM 2330 N N . ARG A 1 294 ? 20.779 -14.634 -13.026 1.00 87.56 294 ARG A N 1
ATOM 2331 C CA . ARG A 1 294 ? 21.143 -16.036 -13.288 1.00 87.56 294 ARG A CA 1
ATOM 2332 C C . ARG A 1 294 ? 22.062 -16.136 -14.504 1.00 87.56 294 ARG A C 1
ATOM 2334 O O . ARG A 1 294 ? 22.068 -15.246 -15.351 1.00 87.56 294 ARG A O 1
ATOM 2341 N N . ASP A 1 295 ? 22.790 -17.243 -14.591 1.00 85.25 295 ASP A N 1
ATOM 2342 C CA . ASP A 1 295 ? 23.568 -17.625 -15.767 1.00 85.25 295 ASP A CA 1
ATOM 2343 C C . ASP A 1 295 ? 23.119 -19.030 -16.228 1.00 85.25 295 ASP A C 1
ATOM 2345 O O . ASP A 1 295 ? 23.344 -19.998 -15.494 1.00 85.25 295 ASP A O 1
ATOM 2349 N N . PRO A 1 296 ? 22.416 -19.164 -17.373 1.00 85.81 296 PRO A N 1
ATOM 2350 C CA . PRO A 1 296 ? 21.907 -18.082 -18.222 1.00 85.81 296 PRO A CA 1
ATOM 2351 C C . PRO A 1 296 ? 20.756 -17.283 -17.557 1.00 85.81 296 PRO A C 1
ATOM 2353 O O . PRO A 1 296 ? 20.075 -17.808 -16.669 1.00 85.81 296 PRO A O 1
ATOM 2356 N N . PRO A 1 297 ? 20.490 -16.033 -17.991 1.00 87.94 297 PRO A N 1
ATOM 2357 C CA . PRO A 1 297 ? 19.357 -15.241 -17.509 1.00 87.94 297 PRO A CA 1
ATOM 2358 C C . PRO A 1 297 ? 17.993 -15.835 -17.886 1.00 87.94 297 PRO A C 1
ATOM 2360 O O . PRO A 1 297 ? 17.768 -16.262 -19.017 1.00 87.94 297 PRO A O 1
ATOM 2363 N N . ASP A 1 298 ? 17.054 -15.795 -16.944 1.00 89.69 298 ASP A N 1
ATOM 2364 C CA . ASP A 1 298 ? 15.714 -16.381 -17.069 1.00 89.69 298 ASP A CA 1
ATOM 2365 C C . ASP A 1 298 ? 14.685 -15.297 -17.459 1.00 89.69 298 ASP A C 1
ATOM 2367 O O . ASP A 1 298 ? 13.981 -14.717 -16.627 1.00 89.69 298 ASP A O 1
ATOM 2371 N N . PHE A 1 299 ? 14.673 -14.942 -18.748 1.00 87.06 299 PHE A N 1
ATOM 2372 C CA . PHE A 1 299 ? 13.866 -13.832 -19.272 1.00 87.06 299 PHE A CA 1
ATOM 2373 C C . PHE A 1 299 ? 12.352 -14.088 -19.199 1.00 87.06 299 PHE A C 1
ATOM 2375 O O . PHE A 1 299 ? 11.595 -13.157 -18.915 1.00 87.06 299 PHE A O 1
ATOM 2382 N N . ASP A 1 300 ? 11.903 -15.330 -19.400 1.00 85.69 300 ASP A N 1
ATOM 2383 C CA . ASP A 1 300 ? 10.477 -15.671 -19.351 1.00 85.69 300 ASP A CA 1
ATOM 2384 C C . ASP A 1 300 ? 9.914 -15.544 -17.926 1.00 85.69 300 ASP A C 1
ATOM 2386 O O . ASP A 1 300 ? 8.856 -14.933 -17.742 1.00 85.69 300 ASP A O 1
ATOM 2390 N N . ALA A 1 301 ? 10.637 -16.027 -16.904 1.00 86.81 301 ALA A N 1
ATOM 2391 C CA . ALA A 1 301 ? 10.219 -15.870 -15.509 1.00 86.81 301 ALA A CA 1
ATOM 2392 C C . ALA A 1 301 ? 10.311 -14.411 -15.024 1.00 86.81 301 ALA A C 1
ATOM 2394 O O . ALA A 1 301 ? 9.472 -13.973 -14.230 1.00 86.81 301 ALA A O 1
ATOM 2395 N N . TYR A 1 302 ? 11.281 -13.632 -15.525 1.00 91.25 302 TYR A N 1
ATOM 2396 C CA . TYR A 1 302 ? 11.324 -12.180 -15.313 1.00 91.25 302 TYR A CA 1
ATOM 2397 C C . TYR A 1 302 ? 10.066 -11.497 -15.857 1.00 91.25 302 TYR A C 1
ATOM 2399 O O . TYR A 1 302 ? 9.398 -10.762 -15.125 1.00 91.25 302 TYR A O 1
ATOM 2407 N N . GLU A 1 303 ? 9.727 -11.747 -17.122 1.00 89.12 303 GLU A N 1
ATOM 2408 C CA . GLU A 1 303 ? 8.599 -11.093 -17.780 1.00 89.12 303 GLU A CA 1
ATOM 2409 C C . GLU A 1 303 ? 7.261 -11.509 -17.157 1.00 89.12 303 GLU A C 1
ATOM 2411 O O . GLU A 1 303 ? 6.394 -10.654 -16.967 1.00 89.12 303 GLU A O 1
ATOM 2416 N N . GLU A 1 304 ? 7.092 -12.778 -16.763 1.00 86.94 304 GLU A N 1
ATOM 2417 C CA . GLU A 1 304 ? 5.892 -13.211 -16.041 1.00 86.94 304 GLU A CA 1
ATOM 2418 C C . GLU A 1 304 ? 5.772 -12.506 -14.681 1.00 86.94 304 GLU A C 1
ATOM 2420 O O . GLU A 1 304 ? 4.746 -11.878 -14.406 1.00 86.94 304 GLU A O 1
ATOM 2425 N N . ALA A 1 305 ? 6.811 -12.549 -13.841 1.00 87.56 305 ALA A N 1
ATOM 2426 C CA . ALA A 1 305 ? 6.766 -11.954 -12.505 1.00 87.56 305 ALA A CA 1
ATOM 2427 C C . ALA A 1 305 ? 6.566 -10.425 -12.548 1.00 87.56 305 ALA A C 1
ATOM 2429 O O . ALA A 1 305 ? 5.789 -9.878 -11.756 1.00 87.56 305 ALA A O 1
ATOM 2430 N N . MET A 1 306 ? 7.194 -9.735 -13.509 1.00 90.38 306 MET A N 1
ATOM 2431 C CA . MET A 1 306 ? 6.945 -8.311 -13.754 1.00 90.38 306 MET A CA 1
ATOM 2432 C C . MET A 1 306 ? 5.526 -8.056 -14.270 1.00 90.38 306 MET A C 1
ATOM 2434 O O . MET A 1 306 ? 4.876 -7.132 -13.786 1.00 90.38 306 MET A O 1
ATOM 2438 N N . SER A 1 307 ? 5.002 -8.882 -15.181 1.00 87.75 307 SER A N 1
ATOM 2439 C CA . SER A 1 307 ? 3.628 -8.750 -15.693 1.00 87.75 307 SER A CA 1
ATOM 2440 C C . SER A 1 307 ? 2.578 -8.953 -14.600 1.00 87.75 307 SER A C 1
ATOM 2442 O O . SER A 1 307 ? 1.587 -8.219 -14.559 1.00 87.75 307 SER A O 1
ATOM 2444 N N . GLN A 1 308 ? 2.798 -9.891 -13.671 1.00 84.81 308 GLN A N 1
ATOM 2445 C CA . GLN A 1 308 ? 1.947 -10.081 -12.492 1.00 84.81 308 GLN A CA 1
ATOM 2446 C C . GLN A 1 308 ? 1.975 -8.839 -11.579 1.00 84.81 308 GLN A C 1
ATOM 2448 O O . GLN A 1 308 ? 0.921 -8.300 -11.231 1.00 84.81 308 GLN A O 1
ATOM 2453 N N . ALA A 1 309 ? 3.166 -8.324 -11.246 1.00 88.19 309 ALA A N 1
ATOM 2454 C CA . ALA A 1 309 ? 3.323 -7.131 -10.408 1.00 88.19 309 ALA A CA 1
ATOM 2455 C C . ALA A 1 309 ? 2.749 -5.854 -11.055 1.00 88.19 309 ALA A C 1
ATOM 2457 O O . ALA A 1 309 ? 2.112 -5.039 -10.382 1.00 88.19 309 ALA A O 1
ATOM 2458 N N . ALA A 1 310 ? 2.936 -5.686 -12.364 1.00 87.81 310 ALA A N 1
ATOM 2459 C CA . ALA A 1 310 ? 2.424 -4.559 -13.135 1.00 87.81 310 ALA A CA 1
ATOM 2460 C C . ALA A 1 310 ? 0.890 -4.611 -13.261 1.00 87.81 310 ALA A C 1
ATOM 2462 O O . ALA A 1 310 ? 0.220 -3.601 -13.044 1.00 87.81 310 ALA A O 1
ATOM 2463 N N . SER A 1 311 ? 0.317 -5.803 -13.478 1.00 81.44 311 SER A N 1
ATOM 2464 C CA . SER A 1 311 ? -1.140 -6.035 -13.473 1.00 81.44 311 SER A CA 1
ATOM 2465 C C . SER A 1 311 ? -1.798 -5.727 -12.122 1.00 81.44 311 SER A C 1
ATOM 2467 O O . SER A 1 311 ? -2.977 -5.378 -12.070 1.00 81.44 311 SER A O 1
ATOM 2469 N N . ALA A 1 312 ? -1.041 -5.818 -11.025 1.00 80.31 312 ALA A N 1
ATOM 2470 C CA . ALA A 1 312 ? -1.474 -5.418 -9.688 1.00 80.31 312 ALA A CA 1
ATOM 2471 C C . ALA A 1 312 ? -1.295 -3.910 -9.391 1.00 80.31 312 ALA A C 1
ATOM 2473 O O . ALA A 1 312 ? -1.577 -3.470 -8.275 1.00 80.31 312 ALA A O 1
ATOM 2474 N N . GLY A 1 313 ? -0.856 -3.107 -10.370 1.00 81.44 313 GLY A N 1
ATOM 2475 C CA . GLY A 1 313 ? -0.723 -1.652 -10.247 1.00 81.44 313 GLY A CA 1
ATOM 2476 C C . GLY A 1 313 ? 0.588 -1.174 -9.616 1.00 81.44 313 GLY A C 1
ATOM 2477 O O . GLY A 1 313 ? 0.598 -0.128 -8.968 1.00 81.44 313 GLY A O 1
ATOM 2478 N N . ASN A 1 314 ? 1.686 -1.928 -9.760 1.00 87.19 314 ASN A N 1
ATOM 2479 C CA . ASN A 1 314 ? 3.015 -1.454 -9.370 1.00 87.19 314 ASN A CA 1
ATOM 2480 C C . ASN A 1 314 ? 3.675 -0.646 -10.506 1.00 87.19 314 ASN A C 1
ATOM 2482 O O . ASN A 1 314 ? 4.074 -1.207 -11.529 1.00 87.19 314 ASN A O 1
ATOM 2486 N N . ALA A 1 315 ? 3.855 0.660 -10.289 1.00 89.75 315 ALA A N 1
ATOM 2487 C CA . ALA A 1 315 ? 4.461 1.582 -11.252 1.00 89.75 315 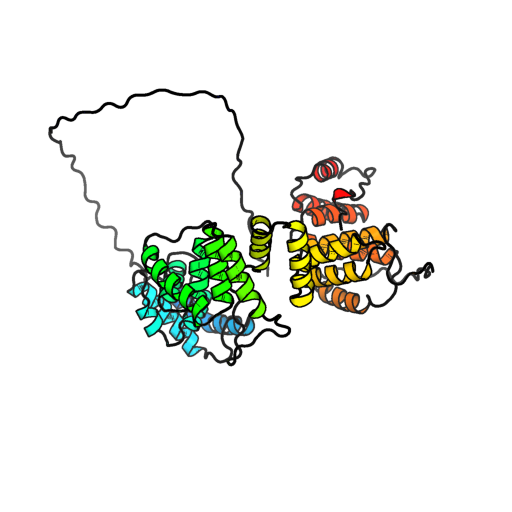ALA A CA 1
ATOM 2488 C C . ALA A 1 315 ? 5.910 1.217 -11.613 1.00 89.75 315 ALA A C 1
ATOM 2490 O O . ALA A 1 315 ? 6.313 1.352 -12.768 1.00 89.75 315 ALA A O 1
ATOM 2491 N N . GLU A 1 316 ? 6.683 0.707 -10.646 1.00 91.38 316 GLU A N 1
ATOM 2492 C CA . GLU A 1 316 ? 8.064 0.289 -10.890 1.00 91.38 316 GLU A CA 1
ATOM 2493 C C . GLU A 1 316 ? 8.109 -0.969 -11.765 1.00 91.38 316 GLU A C 1
ATOM 2495 O O . GLU A 1 316 ? 8.944 -1.047 -12.664 1.00 91.38 316 GLU A O 1
ATOM 2500 N N . ALA A 1 317 ? 7.181 -1.912 -11.558 1.00 92.44 317 ALA A N 1
ATOM 2501 C CA . ALA A 1 317 ? 7.031 -3.084 -12.420 1.00 92.44 317 ALA A CA 1
ATOM 2502 C C . ALA A 1 317 ? 6.659 -2.669 -13.850 1.00 92.44 317 ALA A C 1
ATOM 2504 O O . ALA A 1 317 ? 7.309 -3.104 -14.794 1.00 92.44 317 ALA A O 1
ATOM 2505 N N . CYS A 1 318 ? 5.684 -1.762 -14.002 1.00 93.38 318 CYS A N 1
ATOM 2506 C CA . CYS A 1 318 ? 5.286 -1.216 -15.303 1.00 93.38 318 CYS A CA 1
ATOM 2507 C C . CYS A 1 318 ? 6.488 -0.587 -16.035 1.00 93.38 318 CYS A C 1
ATOM 2509 O O . CYS A 1 318 ? 6.735 -0.902 -17.196 1.00 93.38 318 CYS A O 1
ATOM 2511 N N . ARG A 1 319 ? 7.294 0.243 -15.352 1.00 94.44 319 ARG A N 1
ATOM 2512 C CA . ARG A 1 319 ? 8.495 0.846 -15.953 1.00 94.44 319 ARG A CA 1
ATOM 2513 C C . ARG A 1 319 ? 9.558 -0.196 -16.305 1.00 94.44 319 ARG A C 1
ATOM 2515 O O . ARG A 1 319 ? 10.122 -0.125 -17.388 1.00 94.44 319 ARG A O 1
ATOM 2522 N N . ARG A 1 320 ? 9.877 -1.128 -15.403 1.00 94.06 320 ARG A N 1
ATOM 2523 C CA . ARG A 1 320 ? 10.903 -2.162 -15.638 1.00 94.06 320 ARG A CA 1
ATOM 2524 C C . ARG A 1 320 ? 10.533 -3.060 -16.821 1.00 94.06 320 ARG A C 1
ATOM 2526 O O . ARG A 1 320 ? 11.368 -3.300 -17.686 1.00 94.06 320 ARG A O 1
ATOM 2533 N N . LEU A 1 321 ? 9.259 -3.437 -16.915 1.00 92.81 321 LEU A N 1
ATOM 2534 C CA . LEU A 1 321 ? 8.692 -4.183 -18.035 1.00 92.81 321 LEU A CA 1
ATOM 2535 C C . LEU A 1 321 ? 8.747 -3.384 -19.355 1.00 92.81 321 LEU A C 1
ATOM 2537 O O . LEU A 1 321 ? 9.135 -3.928 -20.387 1.00 92.81 321 LEU A O 1
ATOM 2541 N N . ALA A 1 322 ? 8.477 -2.073 -19.317 1.00 92.94 322 ALA A N 1
ATOM 2542 C CA . ALA A 1 322 ? 8.675 -1.183 -20.465 1.00 92.94 322 ALA A CA 1
ATOM 2543 C C . ALA A 1 322 ? 10.146 -1.122 -20.924 1.00 92.94 322 ALA A C 1
ATOM 2545 O O . ALA A 1 322 ? 10.430 -1.248 -22.116 1.00 92.94 322 ALA A O 1
ATOM 2546 N N . CYS A 1 323 ? 11.092 -0.985 -19.985 1.00 92.94 323 CYS A N 1
ATOM 2547 C CA . CYS A 1 323 ? 12.528 -1.010 -20.275 1.00 92.94 323 CYS A CA 1
ATOM 2548 C C . CYS A 1 323 ? 12.967 -2.347 -20.893 1.00 92.94 323 CYS A C 1
ATOM 2550 O O . CYS A 1 323 ? 13.751 -2.352 -21.843 1.00 92.94 323 CYS A O 1
ATOM 2552 N N . PHE A 1 324 ? 12.441 -3.470 -20.395 1.00 92.31 324 PHE A N 1
ATOM 25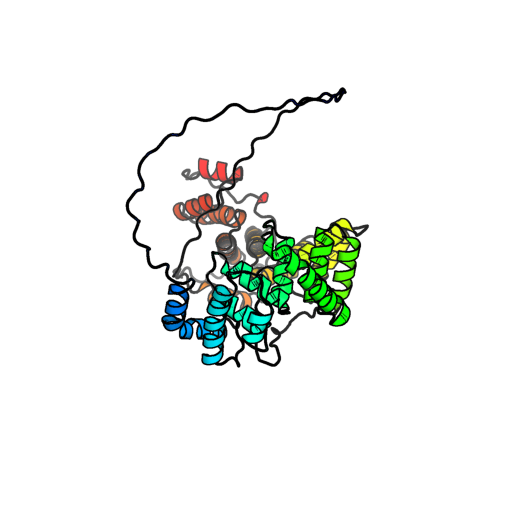53 C CA . PHE A 1 324 ? 12.722 -4.807 -20.915 1.00 92.31 324 PHE A CA 1
ATOM 2554 C C . PHE A 1 324 ? 12.251 -4.972 -22.367 1.00 92.31 324 PHE A C 1
ATOM 2556 O O . PHE A 1 324 ? 13.042 -5.363 -23.231 1.00 92.31 324 PHE A O 1
ATOM 2563 N N . TYR A 1 325 ? 11.008 -4.594 -22.679 1.00 91.88 325 TYR A N 1
ATOM 2564 C CA . TYR A 1 325 ? 10.506 -4.639 -24.054 1.00 91.88 325 TYR A CA 1
ATOM 2565 C C . TYR A 1 325 ? 11.245 -3.666 -24.983 1.00 91.88 325 TYR A C 1
ATOM 2567 O O . TYR A 1 325 ? 11.552 -4.024 -26.119 1.00 91.88 325 TYR A O 1
ATOM 2575 N N . TYR A 1 326 ? 11.624 -2.476 -24.507 1.00 91.75 326 TYR A N 1
ATOM 2576 C CA . TYR A 1 326 ? 12.431 -1.542 -25.297 1.00 91.75 326 TYR A CA 1
ATOM 2577 C C . TYR A 1 326 ? 13.833 -2.101 -25.604 1.00 91.75 326 TYR A C 1
ATOM 2579 O O . TYR A 1 326 ? 14.283 -2.048 -26.747 1.00 91.75 326 TYR A O 1
ATOM 2587 N N . SER A 1 327 ? 14.488 -2.729 -24.624 1.00 90.56 327 SER A N 1
ATOM 2588 C CA . SER A 1 327 ? 15.763 -3.436 -24.816 1.00 90.56 327 SER A CA 1
ATOM 2589 C C . SER A 1 327 ? 15.630 -4.664 -25.732 1.00 90.56 327 SER A C 1
ATOM 2591 O O . SER A 1 327 ? 16.551 -4.971 -26.486 1.00 90.56 327 SER A O 1
ATOM 2593 N N . THR A 1 328 ? 14.475 -5.337 -25.739 1.00 88.69 328 THR A N 1
ATOM 2594 C CA . THR A 1 328 ? 14.161 -6.430 -26.683 1.00 88.69 328 THR A CA 1
ATOM 2595 C C . THR A 1 328 ? 13.986 -5.903 -28.113 1.00 88.69 328 THR A C 1
ATOM 2597 O O . THR A 1 328 ? 14.521 -6.485 -29.057 1.00 88.69 328 THR A O 1
ATOM 2600 N N . TYR A 1 329 ? 13.318 -4.755 -28.288 1.00 88.81 329 TYR A N 1
ATOM 2601 C CA . TYR A 1 329 ? 13.232 -4.043 -29.571 1.00 88.81 329 TYR A CA 1
ATOM 2602 C C . TYR A 1 329 ? 14.616 -3.607 -30.084 1.00 88.81 329 TYR A C 1
ATOM 2604 O O . TYR A 1 329 ? 14.928 -3.815 -31.255 1.00 88.81 329 TYR A O 1
ATOM 2612 N N . GLN A 1 330 ? 15.476 -3.081 -29.204 1.00 87.50 330 GLN A N 1
ATOM 2613 C CA . GLN A 1 330 ? 16.871 -2.742 -29.522 1.00 87.50 330 GLN A CA 1
ATOM 2614 C C . GLN A 1 330 ? 17.761 -3.971 -29.808 1.00 87.50 330 GLN A C 1
ATOM 2616 O O . GLN A 1 330 ? 18.896 -3.808 -30.249 1.00 87.50 330 GLN A O 1
ATOM 2621 N N . GLY A 1 331 ? 17.271 -5.195 -29.581 1.00 84.06 331 GLY A N 1
ATOM 2622 C CA . GLY A 1 331 ? 18.021 -6.435 -29.793 1.00 84.06 331 GLY A CA 1
ATOM 2623 C C . GLY A 1 331 ? 19.014 -6.790 -28.681 1.00 84.06 331 GLY A C 1
ATOM 2624 O O . GLY A 1 331 ? 19.791 -7.725 -28.857 1.00 84.06 331 GLY A O 1
ATOM 2625 N N . THR A 1 332 ? 18.980 -6.083 -27.547 1.00 85.00 332 THR A N 1
ATOM 2626 C CA . THR A 1 332 ? 19.793 -6.356 -26.347 1.00 85.00 332 THR A CA 1
ATOM 2627 C C . THR A 1 332 ? 19.339 -7.629 -25.626 1.00 85.00 332 THR A C 1
ATOM 2629 O O . THR A 1 332 ? 20.159 -8.332 -25.040 1.00 85.00 332 THR A O 1
ATOM 2632 N N . TYR A 1 333 ? 18.039 -7.938 -25.681 1.00 83.75 333 TYR A N 1
ATOM 2633 C CA . TYR A 1 333 ? 17.450 -9.165 -25.137 1.00 83.75 333 TYR A CA 1
ATOM 2634 C C . TYR A 1 333 ? 16.824 -10.023 -26.251 1.00 83.75 333 TYR A C 1
ATOM 2636 O O . TYR A 1 333 ? 16.366 -9.477 -27.264 1.00 83.75 333 TYR A O 1
ATOM 2644 N N . PRO A 1 334 ? 16.806 -11.362 -26.105 1.00 79.69 334 PRO A N 1
ATOM 2645 C CA . PRO A 1 334 ? 16.168 -12.245 -27.073 1.00 79.69 334 PRO A CA 1
ATOM 2646 C C . PRO A 1 334 ? 14.635 -12.086 -27.035 1.00 79.69 334 PRO A C 1
ATOM 2648 O O . PRO A 1 334 ? 14.058 -11.990 -25.952 1.00 79.69 334 PRO A O 1
ATOM 2651 N N . PRO A 1 335 ? 13.945 -12.080 -28.190 1.00 74.00 335 PRO A N 1
ATOM 2652 C CA . PRO A 1 335 ? 12.486 -12.160 -28.224 1.00 74.00 335 PRO A CA 1
ATOM 2653 C C . PRO A 1 335 ? 12.000 -13.557 -27.794 1.00 74.00 335 PRO A C 1
ATOM 2655 O O . PRO A 1 335 ? 12.669 -14.559 -28.059 1.00 74.00 335 PRO A O 1
ATOM 2658 N N . ARG A 1 336 ? 10.814 -13.623 -27.171 1.00 66.38 336 ARG A N 1
ATOM 2659 C CA . ARG A 1 336 ? 10.185 -14.873 -26.698 1.00 66.38 336 ARG A CA 1
ATOM 2660 C C . ARG A 1 336 ? 10.191 -15.985 -27.748 1.00 66.38 336 ARG A C 1
ATOM 2662 O O . ARG A 1 336 ? 9.778 -15.770 -28.886 1.00 66.38 336 ARG A O 1
ATOM 2669 N N . GLY A 1 337 ? 10.563 -17.191 -27.316 1.00 57.22 337 GLY A N 1
ATOM 2670 C CA . GLY A 1 337 ? 10.437 -18.418 -28.107 1.00 57.22 337 GLY A CA 1
ATOM 2671 C C . GLY A 1 337 ? 11.414 -18.561 -29.279 1.00 57.22 337 GLY A C 1
ATOM 2672 O O . GLY A 1 337 ? 11.151 -19.373 -30.164 1.00 57.22 337 GLY A O 1
ATOM 2673 N N . HIS A 1 338 ? 12.511 -17.794 -29.317 1.00 53.28 338 HIS A N 1
ATOM 2674 C CA . HIS A 1 338 ? 13.465 -17.822 -30.429 1.00 53.28 338 HIS A CA 1
ATOM 2675 C C . HIS A 1 338 ? 14.850 -18.387 -30.094 1.00 53.28 338 HIS A C 1
ATOM 2677 O O . HIS A 1 338 ? 15.820 -17.650 -29.913 1.00 53.28 338 HIS A O 1
ATOM 2683 N N . ASP A 1 339 ? 14.968 -19.706 -30.247 1.00 42.16 339 ASP A N 1
ATOM 2684 C CA . ASP A 1 339 ? 16.177 -20.295 -30.823 1.00 42.16 339 ASP A CA 1
ATOM 2685 C C . ASP A 1 339 ? 16.292 -19.873 -32.302 1.00 42.16 339 ASP A C 1
ATOM 2687 O O . ASP A 1 339 ? 15.687 -20.466 -33.192 1.00 42.16 339 ASP A O 1
ATOM 2691 N N . SER A 1 340 ? 17.048 -18.801 -32.557 1.00 41.94 340 SER A N 1
ATOM 2692 C CA . SER A 1 340 ? 17.714 -18.467 -33.834 1.00 41.94 340 SER A CA 1
ATOM 2693 C C . SER A 1 340 ? 16.966 -18.743 -35.160 1.00 41.94 340 SER A C 1
ATOM 2695 O O . SER A 1 340 ? 17.562 -19.247 -36.113 1.00 41.94 340 SER A O 1
ATOM 2697 N N . ALA A 1 341 ? 15.695 -18.347 -35.280 1.00 37.91 341 ALA A N 1
ATOM 2698 C CA . ALA A 1 341 ? 14.943 -18.412 -36.539 1.00 37.91 341 ALA A CA 1
ATOM 2699 C C . ALA A 1 341 ? 14.179 -17.105 -36.802 1.00 37.91 341 ALA A C 1
ATOM 2701 O O . ALA A 1 341 ? 13.241 -16.773 -36.085 1.00 37.91 341 ALA A O 1
ATOM 2702 N N . LEU A 1 342 ? 14.570 -16.352 -37.835 1.00 42.69 342 LEU A N 1
ATOM 2703 C CA . LEU A 1 342 ? 13.910 -15.098 -38.213 1.00 42.69 342 LEU A CA 1
ATOM 2704 C C . LEU A 1 342 ? 12.505 -15.374 -38.778 1.00 42.69 342 LEU A C 1
ATOM 2706 O O . LEU A 1 342 ? 12.374 -15.782 -39.931 1.00 42.69 342 LEU A O 1
ATOM 2710 N N . VAL A 1 343 ? 11.455 -15.116 -37.993 1.00 45.91 343 VAL A N 1
ATOM 2711 C CA . VAL A 1 343 ? 10.084 -15.020 -38.524 1.00 45.91 343 VAL A CA 1
ATOM 2712 C C . VAL A 1 343 ? 10.004 -13.784 -39.428 1.00 45.91 343 VAL A C 1
ATOM 2714 O O . VAL A 1 343 ? 10.319 -12.689 -38.954 1.00 45.91 343 VAL A O 1
ATOM 2717 N N . PRO A 1 344 ? 9.603 -13.918 -40.708 1.00 42.22 344 PRO A N 1
ATOM 2718 C CA . PRO A 1 344 ? 9.447 -12.772 -41.598 1.00 42.22 344 PRO A CA 1
ATOM 2719 C C . PRO A 1 344 ? 8.405 -11.787 -41.066 1.00 42.22 344 PRO A C 1
ATOM 2721 O O . PRO A 1 344 ? 7.342 -12.193 -40.592 1.00 42.22 344 PRO A O 1
ATOM 2724 N N . GLU A 1 345 ? 8.679 -10.489 -41.184 1.00 44.12 345 GLU A N 1
ATOM 2725 C CA . GLU A 1 345 ? 7.689 -9.466 -40.855 1.00 44.12 345 GLU A CA 1
ATOM 2726 C C . GLU A 1 345 ? 6.549 -9.503 -41.881 1.00 44.12 345 GLU A C 1
ATOM 2728 O O . GLU A 1 345 ? 6.721 -9.144 -43.043 1.00 44.12 345 GLU A O 1
ATOM 2733 N N . GLN A 1 346 ? 5.370 -9.953 -41.446 1.00 39.44 346 GLN A N 1
ATOM 2734 C CA . GLN A 1 346 ? 4.125 -9.699 -42.162 1.00 39.44 346 GLN A CA 1
ATOM 2735 C C . GLN A 1 346 ? 3.539 -8.375 -41.670 1.00 39.44 346 GLN A C 1
ATOM 2737 O O . GLN A 1 346 ? 3.032 -8.281 -40.545 1.00 39.44 346 GLN A O 1
ATOM 2742 N N . ASP A 1 347 ? 3.610 -7.359 -42.529 1.00 39.53 347 ASP A N 1
ATOM 2743 C CA . ASP A 1 347 ? 2.972 -6.063 -42.316 1.00 39.53 347 ASP A CA 1
ATOM 2744 C C . ASP A 1 347 ? 1.456 -6.233 -42.146 1.00 39.53 347 ASP A C 1
ATOM 2746 O O . ASP A 1 347 ? 0.716 -6.463 -43.100 1.00 39.53 347 ASP A O 1
ATOM 2750 N N . SER A 1 348 ? 0.999 -6.109 -40.900 1.00 35.97 348 SER A N 1
ATOM 2751 C CA . SER A 1 348 ? -0.416 -6.039 -40.531 1.00 35.97 348 SER A CA 1
ATOM 2752 C C . SER A 1 348 ? -0.751 -4.643 -39.997 1.00 35.97 348 SER A C 1
ATOM 2754 O O . SER A 1 348 ? -0.513 -4.321 -38.831 1.00 35.97 348 SER A O 1
ATOM 2756 N N . ASP A 1 349 ? -1.276 -3.839 -40.922 1.00 33.03 349 ASP A N 1
ATOM 2757 C CA . ASP A 1 349 ? -2.129 -2.656 -40.775 1.00 33.03 349 ASP A CA 1
ATOM 2758 C C . ASP A 1 349 ? -1.762 -1.565 -39.753 1.00 33.03 349 ASP A C 1
ATOM 2760 O O . ASP A 1 349 ? -2.092 -1.595 -38.564 1.00 33.03 349 ASP A O 1
ATOM 2764 N N . ARG A 1 350 ? -1.249 -0.455 -40.300 1.00 39.38 350 ARG A N 1
ATOM 2765 C CA . ARG A 1 350 ? -1.390 0.882 -39.707 1.00 39.38 350 ARG A CA 1
ATOM 2766 C C . ARG A 1 350 ? -2.854 1.339 -39.764 1.00 39.38 350 ARG A C 1
ATOM 2768 O O . ARG A 1 350 ? -3.233 2.025 -40.709 1.00 39.38 350 ARG A O 1
ATOM 2775 N N . ASN A 1 351 ? -3.655 1.033 -38.742 1.00 37.34 351 ASN A N 1
ATOM 2776 C CA . ASN A 1 351 ? -4.780 1.892 -38.345 1.00 37.34 351 ASN A CA 1
ATOM 2777 C C . ASN A 1 351 ? -5.404 1.483 -37.003 1.00 37.34 351 ASN A C 1
ATOM 2779 O O . ASN A 1 351 ? -6.109 0.480 -36.925 1.00 37.34 351 ASN A O 1
ATOM 2783 N N . ASN A 1 352 ? -5.273 2.330 -35.976 1.00 34.94 352 ASN A N 1
ATOM 2784 C CA . ASN A 1 352 ? -6.410 2.597 -35.092 1.00 34.94 352 ASN A CA 1
ATOM 2785 C C . ASN A 1 352 ? -6.267 3.939 -34.360 1.00 34.94 352 ASN A C 1
ATOM 2787 O O . ASN A 1 352 ? -5.178 4.306 -33.928 1.00 34.94 352 ASN A O 1
ATOM 2791 N N . SER A 1 353 ? -7.383 4.647 -34.200 1.00 37.94 353 SER A N 1
ATOM 2792 C CA . SER A 1 353 ? -7.438 5.935 -33.500 1.00 37.94 353 SER A CA 1
ATOM 2793 C C . SER A 1 353 ? -7.583 5.745 -31.984 1.00 37.94 353 SER A C 1
ATOM 2795 O O . SER A 1 353 ? -8.141 4.757 -31.501 1.00 37.94 353 SER A O 1
ATOM 2797 N N . SER A 1 354 ? -7.036 6.676 -31.204 1.00 37.03 354 SER A N 1
ATOM 2798 C CA . SER A 1 354 ? -6.902 6.559 -29.749 1.00 37.03 354 SER A CA 1
ATOM 2799 C C . SER A 1 354 ? -8.125 7.084 -28.981 1.00 37.03 354 SER A C 1
ATOM 2801 O O . SER A 1 354 ? -8.099 8.160 -28.389 1.00 37.03 354 SER A O 1
ATOM 2803 N N . SER A 1 355 ? -9.186 6.271 -28.895 1.00 35.53 355 SER A N 1
ATOM 2804 C CA . SER A 1 355 ? -10.127 6.382 -27.766 1.00 35.53 355 SER A CA 1
ATOM 2805 C C . SER A 1 355 ? -9.474 5.820 -26.497 1.00 35.53 355 SER A C 1
ATOM 2807 O O . SER A 1 355 ? -8.955 4.701 -26.500 1.00 35.53 355 SER A O 1
ATOM 2809 N N . SER A 1 356 ? -9.506 6.570 -25.393 1.00 44.12 356 SER A N 1
ATOM 2810 C CA . SER A 1 356 ? -8.797 6.227 -24.148 1.00 44.12 356 SER A CA 1
ATOM 2811 C C . SER A 1 356 ? -9.456 5.119 -23.306 1.00 44.12 356 SER A C 1
ATOM 2813 O O . SER A 1 356 ? -8.929 4.744 -22.258 1.00 44.12 356 SER A O 1
ATOM 2815 N N . SER A 1 357 ? -10.589 4.566 -23.752 1.00 43.25 357 SER A N 1
ATOM 2816 C CA . SER A 1 357 ? -11.365 3.547 -23.029 1.00 43.25 357 SER A CA 1
ATOM 2817 C C . SER A 1 357 ? -10.851 2.108 -23.173 1.00 43.25 357 SER A C 1
ATOM 2819 O O . SER A 1 357 ? -11.060 1.304 -22.267 1.00 43.25 357 SER A O 1
ATOM 2821 N N . ASP A 1 358 ? -10.185 1.764 -24.281 1.00 56.69 358 ASP A N 1
ATOM 2822 C CA . ASP A 1 358 ? -9.976 0.356 -24.676 1.00 56.69 358 ASP A CA 1
ATOM 2823 C C . ASP A 1 358 ? -8.656 -0.283 -24.229 1.00 56.69 358 ASP A C 1
ATOM 2825 O O . ASP A 1 358 ? -8.431 -1.466 -24.490 1.00 56.69 358 ASP A O 1
ATOM 2829 N N . TRP A 1 359 ? -7.771 0.449 -23.547 1.00 58.00 359 TRP A N 1
ATOM 2830 C CA . TRP A 1 359 ? -6.431 -0.059 -23.218 1.00 58.00 359 TRP A CA 1
ATOM 2831 C C . TRP A 1 359 ? -6.466 -1.321 -22.332 1.00 58.00 359 TRP A C 1
ATOM 2833 O O . TRP A 1 359 ? -5.717 -2.260 -22.576 1.00 58.00 359 TRP A O 1
ATOM 2843 N N . LEU A 1 360 ? -7.403 -1.418 -21.377 1.00 53.66 360 LEU A N 1
ATOM 2844 C CA . LEU A 1 360 ? -7.601 -2.627 -20.557 1.00 53.66 360 LEU A CA 1
ATOM 2845 C C . LEU A 1 360 ? -8.116 -3.826 -21.367 1.00 53.66 360 LEU A C 1
ATOM 2847 O O . LEU A 1 360 ? -7.871 -4.974 -20.992 1.00 53.66 360 LEU A O 1
ATOM 2851 N N . THR A 1 361 ? -8.849 -3.572 -22.450 1.00 55.03 361 THR A N 1
ATOM 2852 C CA . THR A 1 361 ? -9.341 -4.602 -23.371 1.00 55.03 361 THR A CA 1
ATOM 2853 C C . THR A 1 361 ? -8.180 -5.112 -24.221 1.00 55.03 361 THR A C 1
ATOM 2855 O O . THR A 1 361 ? -7.927 -6.317 -24.243 1.00 55.03 361 THR A O 1
ATOM 2858 N N . LYS A 1 362 ? -7.410 -4.183 -24.810 1.00 58.44 362 LYS A N 1
ATOM 2859 C CA . LYS A 1 362 ? -6.196 -4.452 -25.595 1.00 58.44 362 LYS A CA 1
ATOM 2860 C C . LYS A 1 362 ? -5.145 -5.205 -24.778 1.00 58.44 362 LYS A C 1
ATOM 2862 O O . LYS A 1 362 ? -4.672 -6.245 -25.229 1.00 58.44 362 LYS A O 1
ATOM 2867 N N . LEU A 1 363 ? -4.868 -4.772 -23.545 1.00 57.03 363 LEU A N 1
ATOM 2868 C CA . LEU A 1 363 ? -3.933 -5.442 -22.638 1.00 57.03 363 LEU A CA 1
ATOM 2869 C C . LEU A 1 363 ? -4.383 -6.871 -22.298 1.00 57.03 363 LEU A C 1
ATOM 2871 O O . LEU A 1 363 ? -3.562 -7.781 -22.274 1.00 57.03 363 LEU A O 1
ATOM 2875 N N . LYS A 1 364 ? -5.682 -7.110 -22.074 1.00 54.66 364 LYS A N 1
ATOM 2876 C CA . LYS A 1 364 ? -6.196 -8.469 -21.825 1.00 54.66 364 LYS A CA 1
ATOM 2877 C C . LYS A 1 364 ? -6.035 -9.377 -23.039 1.00 54.66 364 LYS A C 1
ATOM 2879 O O . LYS A 1 364 ? -5.567 -10.502 -22.876 1.00 54.66 364 LYS A O 1
ATOM 2884 N N . THR A 1 365 ? -6.363 -8.894 -24.239 1.00 56.97 365 THR A N 1
ATOM 2885 C CA . THR A 1 365 ? -6.102 -9.647 -25.475 1.00 56.97 365 THR A CA 1
ATOM 2886 C C . THR A 1 365 ? -4.605 -9.846 -25.711 1.00 56.97 365 THR A C 1
ATOM 2888 O O . THR A 1 365 ? -4.202 -10.915 -26.161 1.00 56.97 365 THR A O 1
ATOM 2891 N N . PHE A 1 366 ? -3.764 -8.882 -25.322 1.00 59.38 366 PHE A N 1
ATOM 2892 C CA . PHE A 1 366 ? -2.313 -8.984 -25.433 1.00 59.38 366 PHE A CA 1
ATOM 2893 C C . PHE A 1 366 ? -1.730 -10.043 -24.483 1.00 59.38 366 PHE A C 1
ATOM 2895 O O . PHE A 1 366 ? -1.015 -10.932 -24.936 1.00 59.38 366 PHE A O 1
ATOM 2902 N N . ILE A 1 367 ? -2.128 -10.041 -23.205 1.00 57.44 367 ILE A N 1
ATOM 2903 C CA . ILE A 1 367 ? -1.768 -11.070 -22.209 1.00 57.44 367 ILE A CA 1
ATOM 2904 C C . ILE A 1 367 ? -2.249 -12.468 -22.639 1.00 57.44 367 ILE A C 1
ATOM 2906 O O . ILE A 1 367 ? -1.613 -13.471 -22.320 1.00 57.44 367 ILE A O 1
ATOM 2910 N N . GLN A 1 368 ? -3.336 -12.559 -23.411 1.00 53.50 368 GLN A N 1
ATOM 2911 C CA . GLN A 1 368 ? -3.767 -13.815 -24.035 1.00 53.50 368 GLN A CA 1
ATOM 2912 C C . GLN A 1 368 ? -2.931 -14.193 -25.275 1.00 53.50 368 GLN A C 1
ATOM 2914 O O . GLN A 1 368 ? -2.698 -15.382 -25.490 1.00 53.50 368 GLN A O 1
ATOM 2919 N N . SER A 1 369 ? -2.441 -13.216 -26.048 1.00 54.59 369 SER A N 1
ATOM 2920 C CA . SER A 1 369 ? -1.563 -13.426 -27.214 1.00 54.59 369 SER A CA 1
ATOM 2921 C C . SER A 1 369 ? -0.079 -13.648 -26.880 1.00 54.59 369 SER A C 1
ATOM 2923 O O . SER A 1 369 ? 0.634 -14.224 -27.694 1.00 54.59 369 SER A O 1
ATOM 2925 N N . LEU A 1 370 ? 0.378 -13.299 -25.667 1.00 55.72 370 LEU A N 1
ATOM 2926 C CA . LEU A 1 370 ? 1.752 -13.481 -25.145 1.00 55.72 370 LEU A CA 1
ATOM 2927 C C . LEU A 1 370 ? 2.235 -14.952 -25.047 1.00 55.72 370 LEU A C 1
ATOM 2929 O O . LEU A 1 370 ? 3.286 -15.236 -24.471 1.00 55.72 370 LEU A O 1
ATOM 2933 N N . ARG A 1 371 ? 1.465 -15.897 -25.598 1.00 56.53 371 ARG A N 1
ATOM 2934 C CA . ARG A 1 371 ? 1.713 -17.347 -25.636 1.00 56.53 371 ARG A CA 1
ATOM 2935 C C . ARG A 1 371 ? 2.355 -17.823 -26.949 1.00 56.53 371 ARG A C 1
ATOM 2937 O O . ARG A 1 371 ? 2.313 -19.013 -27.243 1.00 56.53 371 ARG A O 1
ATOM 2944 N N . GLY A 1 372 ? 2.915 -16.913 -27.743 1.00 55.62 372 GLY A N 1
ATOM 2945 C CA . GLY A 1 372 ? 3.616 -17.217 -28.992 1.00 55.62 372 GLY A CA 1
ATOM 2946 C C . GLY A 1 372 ? 4.729 -16.206 -29.297 1.00 55.62 372 GLY A C 1
ATOM 2947 O O . GLY A 1 372 ? 4.801 -15.166 -28.637 1.00 55.62 372 GLY A O 1
ATOM 2948 N N . PRO A 1 373 ? 5.605 -16.505 -30.275 1.00 63.31 373 PRO A N 1
ATOM 2949 C CA . PRO A 1 373 ? 6.694 -15.616 -30.672 1.00 63.31 373 PRO A CA 1
ATOM 2950 C C . PRO A 1 373 ? 6.148 -14.331 -31.312 1.00 63.31 373 PRO A C 1
ATOM 2952 O O . PRO A 1 373 ? 5.207 -14.364 -32.106 1.00 63.31 373 PRO A O 1
ATOM 2955 N N . LEU A 1 374 ? 6.757 -13.193 -30.972 1.00 67.69 374 LEU A N 1
ATOM 2956 C CA . LEU A 1 374 ? 6.383 -11.861 -31.457 1.00 67.69 374 LEU A CA 1
ATOM 2957 C C . LEU A 1 374 ? 7.531 -11.253 -32.286 1.00 67.69 374 LEU A C 1
ATOM 2959 O O . LEU A 1 374 ? 8.680 -11.282 -31.834 1.00 67.69 374 LEU A O 1
ATOM 2963 N N . PRO A 1 375 ? 7.257 -10.671 -33.472 1.00 74.94 375 PRO A N 1
ATOM 2964 C CA . PRO A 1 375 ? 8.286 -10.017 -34.277 1.00 74.94 375 PRO A CA 1
ATOM 2965 C C . PRO A 1 375 ? 8.786 -8.736 -33.594 1.00 74.94 375 PRO A C 1
ATOM 2967 O O . PRO A 1 375 ? 8.024 -8.024 -32.932 1.00 74.94 375 PRO A O 1
ATOM 2970 N N . ARG A 1 376 ? 10.082 -8.428 -33.766 1.00 78.00 376 ARG A N 1
ATOM 2971 C CA . ARG A 1 376 ? 10.793 -7.402 -32.974 1.00 78.00 376 ARG A CA 1
ATOM 2972 C C . ARG A 1 376 ? 10.132 -6.018 -33.004 1.00 78.00 376 ARG A C 1
ATOM 2974 O O . ARG A 1 376 ? 10.076 -5.349 -31.974 1.00 78.00 376 ARG A O 1
ATOM 2981 N N . SER A 1 377 ? 9.578 -5.616 -34.145 1.00 79.38 377 SER A N 1
ATOM 2982 C CA . SER A 1 377 ? 8.879 -4.338 -34.342 1.00 79.38 377 SER A CA 1
ATOM 2983 C C . SER A 1 377 ? 7.676 -4.116 -33.413 1.00 79.38 377 SER A C 1
ATOM 2985 O O . SER A 1 377 ? 7.364 -2.969 -33.092 1.00 79.38 377 SER A O 1
ATOM 2987 N N . LYS A 1 378 ? 7.024 -5.175 -32.907 1.00 83.69 378 LYS A N 1
ATOM 2988 C CA . LYS A 1 378 ? 5.866 -5.047 -32.000 1.00 83.69 378 LYS A CA 1
ATOM 2989 C C . 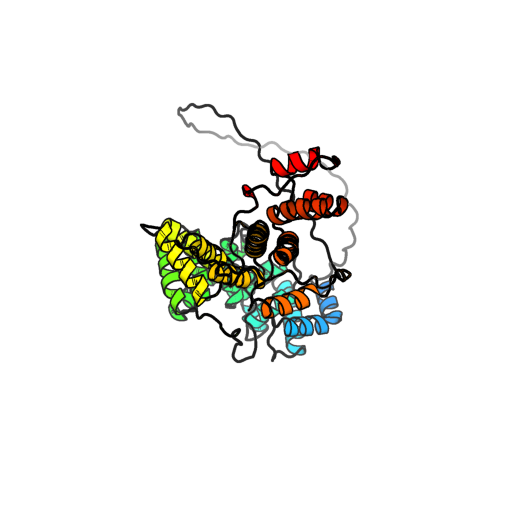LYS A 1 378 ? 6.259 -4.711 -30.547 1.00 83.69 378 LYS A C 1
ATOM 2991 O O . LYS A 1 378 ? 5.395 -4.281 -29.786 1.00 83.69 378 LYS A O 1
ATOM 2996 N N . PHE A 1 379 ? 7.538 -4.818 -30.157 1.00 86.12 379 PHE A N 1
ATOM 2997 C CA . PHE A 1 379 ? 7.976 -4.507 -28.785 1.00 86.12 379 PHE A CA 1
ATOM 2998 C C . PHE A 1 379 ? 8.134 -3.000 -28.485 1.00 86.12 379 PHE A C 1
ATOM 3000 O O . PHE A 1 379 ? 7.959 -2.612 -27.331 1.00 86.12 379 PHE A O 1
ATOM 3007 N N . ARG A 1 380 ? 8.399 -2.120 -29.473 1.00 89.00 380 ARG A N 1
ATOM 3008 C CA . ARG A 1 380 ? 8.463 -0.656 -29.221 1.00 89.00 380 ARG A CA 1
ATOM 3009 C C . ARG A 1 380 ? 7.094 -0.057 -28.848 1.00 89.00 380 ARG A C 1
ATOM 3011 O O . ARG A 1 380 ? 7.044 0.626 -27.827 1.00 89.00 380 ARG A O 1
ATOM 3018 N N . PRO A 1 381 ? 5.985 -0.333 -29.569 1.00 88.38 381 PRO A N 1
ATOM 3019 C CA . PRO A 1 381 ? 4.650 0.100 -29.143 1.00 88.38 381 PRO A CA 1
ATOM 3020 C C . PRO A 1 381 ? 4.277 -0.416 -27.747 1.00 88.38 381 PRO A C 1
ATOM 3022 O O . PRO A 1 381 ? 3.761 0.334 -26.926 1.00 88.38 381 PRO A O 1
ATOM 3025 N N . LEU A 1 382 ? 4.617 -1.672 -27.446 1.00 86.62 382 LEU A N 1
ATOM 3026 C CA . LEU A 1 382 ? 4.372 -2.278 -26.140 1.00 86.62 382 LEU A CA 1
ATOM 3027 C C . LEU A 1 382 ? 5.151 -1.579 -25.012 1.00 86.62 382 LEU A C 1
ATOM 3029 O O . LEU A 1 382 ? 4.593 -1.307 -23.950 1.00 86.62 382 LEU A O 1
ATOM 3033 N N . ALA A 1 383 ? 6.422 -1.235 -25.240 1.00 92.00 383 ALA A N 1
ATOM 3034 C CA . ALA A 1 383 ? 7.201 -0.440 -24.295 1.00 92.00 383 ALA A CA 1
ATOM 3035 C C . ALA A 1 383 ? 6.565 0.940 -24.046 1.00 92.00 383 ALA A C 1
ATOM 3037 O O . ALA A 1 383 ? 6.518 1.389 -22.902 1.00 92.00 383 ALA A O 1
ATOM 3038 N N . ILE A 1 384 ? 6.029 1.589 -25.087 1.00 92.00 384 ILE A N 1
ATOM 3039 C CA . ILE A 1 384 ? 5.305 2.863 -24.969 1.00 92.00 384 ILE A CA 1
ATOM 3040 C C . ILE A 1 384 ? 4.054 2.703 -24.088 1.00 92.00 384 ILE A C 1
ATOM 3042 O O . ILE A 1 384 ? 3.907 3.469 -23.138 1.00 92.00 384 ILE A O 1
ATOM 3046 N N . GLU A 1 385 ? 3.209 1.687 -24.311 1.00 90.50 385 GLU A N 1
ATOM 3047 C CA . GLU A 1 385 ? 2.012 1.439 -23.482 1.00 90.50 385 GLU A CA 1
ATOM 3048 C C . GLU A 1 385 ? 2.357 1.225 -21.991 1.00 90.50 385 GLU A C 1
ATOM 3050 O O . GLU A 1 385 ? 1.703 1.782 -21.103 1.00 90.50 385 GLU A O 1
ATOM 3055 N N . TRP A 1 386 ? 3.423 0.477 -21.686 1.00 92.88 386 TRP A N 1
ATOM 3056 C CA . TRP A 1 386 ? 3.860 0.265 -20.300 1.00 92.88 386 TRP A CA 1
ATOM 3057 C C . TRP A 1 386 ? 4.538 1.498 -19.675 1.00 92.88 386 TRP A C 1
ATOM 3059 O O . TRP A 1 386 ? 4.355 1.747 -18.477 1.00 92.88 386 TRP A O 1
ATOM 3069 N N . PHE A 1 387 ? 5.263 2.311 -20.455 1.00 94.06 387 PHE A N 1
ATOM 3070 C CA . PHE A 1 387 ? 5.775 3.606 -19.990 1.00 94.06 387 PHE A CA 1
ATOM 3071 C C . PHE A 1 387 ? 4.639 4.609 -19.727 1.00 94.06 387 PHE A C 1
ATOM 3073 O O . PHE A 1 387 ? 4.696 5.316 -18.720 1.00 94.06 387 PHE A O 1
ATOM 3080 N N . GLU A 1 388 ? 3.594 4.644 -20.563 1.00 92.31 388 GLU A N 1
ATOM 3081 C CA . GLU A 1 388 ? 2.375 5.434 -20.324 1.00 92.31 388 GLU A CA 1
ATOM 3082 C C . GLU A 1 388 ? 1.706 5.032 -19.007 1.00 92.31 388 GLU A C 1
ATOM 3084 O O . GLU A 1 388 ? 1.438 5.889 -18.162 1.00 92.31 388 GLU A O 1
ATOM 3089 N N . LEU A 1 389 ? 1.509 3.731 -18.776 1.00 90.19 389 LEU A N 1
ATOM 3090 C CA . LEU A 1 389 ? 0.901 3.240 -17.540 1.00 90.19 389 LEU A CA 1
ATOM 3091 C C . LEU A 1 389 ? 1.737 3.582 -16.294 1.00 90.19 389 LEU A C 1
ATOM 3093 O O . LEU A 1 389 ? 1.185 4.008 -15.277 1.00 90.19 389 LEU A O 1
ATOM 3097 N N . ALA A 1 390 ? 3.063 3.441 -16.366 1.00 91.25 390 ALA A N 1
ATOM 3098 C CA . ALA A 1 390 ? 3.966 3.807 -15.276 1.00 91.25 390 ALA A CA 1
ATOM 3099 C C . ALA A 1 390 ? 3.976 5.326 -15.005 1.00 91.25 390 ALA A C 1
ATOM 3101 O O . ALA A 1 390 ? 3.950 5.747 -13.845 1.00 91.25 390 ALA A O 1
ATOM 3102 N N . ALA A 1 391 ? 3.951 6.156 -16.055 1.00 89.94 391 ALA A N 1
ATOM 3103 C CA . ALA A 1 391 ? 3.871 7.612 -15.943 1.00 89.94 391 ALA A CA 1
ATOM 3104 C C . ALA A 1 391 ? 2.538 8.068 -15.321 1.00 89.94 391 ALA A C 1
ATOM 3106 O O . ALA A 1 391 ? 2.541 8.891 -14.405 1.00 89.94 391 ALA A O 1
ATOM 3107 N N . LEU A 1 392 ? 1.409 7.470 -15.729 1.00 88.19 392 LEU A N 1
ATOM 3108 C CA . LEU A 1 392 ? 0.081 7.717 -15.146 1.00 88.19 392 LEU A CA 1
ATOM 3109 C C . LEU A 1 392 ? -0.004 7.333 -13.658 1.00 88.19 392 LEU A C 1
ATOM 3111 O O . LEU A 1 392 ? -0.753 7.952 -12.900 1.00 88.19 392 LEU A O 1
ATOM 3115 N N . GLN A 1 393 ? 0.774 6.338 -13.223 1.00 84.81 393 GLN A N 1
ATOM 3116 C CA . GLN A 1 393 ? 0.911 5.963 -11.810 1.00 84.81 393 GLN A CA 1
ATOM 3117 C C . GLN A 1 393 ? 1.929 6.834 -11.041 1.00 84.81 393 GLN A C 1
ATOM 3119 O O . GLN A 1 393 ? 1.989 6.761 -9.812 1.00 84.81 393 GLN A O 1
ATOM 3124 N N . GLY A 1 394 ? 2.680 7.699 -11.733 1.00 86.19 394 GLY A N 1
ATOM 3125 C CA . GLY A 1 394 ? 3.582 8.694 -11.148 1.00 86.19 394 GLY A CA 1
ATOM 3126 C C . GLY A 1 394 ? 5.076 8.351 -11.173 1.00 86.19 394 GLY A C 1
ATOM 3127 O O . GLY A 1 394 ? 5.842 9.023 -10.478 1.00 86.19 394 GLY A O 1
ATOM 3128 N N . ASP A 1 395 ? 5.527 7.348 -11.938 1.00 89.94 395 ASP A N 1
ATOM 3129 C CA . ASP A 1 395 ? 6.966 7.105 -12.123 1.00 89.94 395 ASP A CA 1
ATOM 3130 C C . ASP A 1 395 ? 7.581 8.187 -13.039 1.00 89.94 395 ASP A C 1
ATOM 3132 O O . ASP A 1 395 ? 7.364 8.241 -14.253 1.00 89.94 395 ASP A O 1
ATOM 3136 N N . ALA A 1 396 ? 8.394 9.057 -12.436 1.00 90.25 396 ALA A N 1
ATOM 3137 C CA . ALA A 1 396 ? 9.067 10.158 -13.120 1.00 90.25 396 ALA A CA 1
ATOM 3138 C C . ALA A 1 396 ? 10.148 9.710 -14.128 1.00 90.25 396 ALA A C 1
ATOM 3140 O O . ALA A 1 396 ? 10.413 10.437 -15.086 1.00 90.25 396 ALA A O 1
ATOM 3141 N N . LYS A 1 397 ? 10.767 8.530 -13.954 1.00 91.19 397 LYS A N 1
ATOM 3142 C CA . LYS A 1 397 ? 11.690 7.957 -14.950 1.00 91.19 397 LYS A CA 1
ATOM 3143 C C . LYS A 1 397 ? 10.919 7.435 -16.162 1.00 91.19 397 LYS A C 1
ATOM 3145 O O . LYS A 1 397 ? 11.397 7.593 -17.284 1.00 91.19 397 LYS A O 1
ATOM 3150 N N . ALA A 1 398 ? 9.740 6.847 -15.950 1.00 92.00 398 ALA A N 1
ATOM 3151 C CA . ALA A 1 398 ? 8.865 6.420 -17.039 1.00 92.00 398 ALA A CA 1
ATOM 3152 C C . ALA A 1 398 ? 8.368 7.617 -17.859 1.00 92.00 398 ALA A C 1
ATOM 3154 O O . ALA A 1 398 ? 8.547 7.623 -19.072 1.00 92.00 398 ALA A O 1
ATOM 3155 N N . ALA A 1 399 ? 7.867 8.672 -17.204 1.00 91.75 399 ALA A N 1
ATOM 3156 C CA . ALA A 1 399 ? 7.461 9.909 -17.879 1.00 91.75 399 ALA A CA 1
ATOM 3157 C C . ALA A 1 399 ? 8.609 10.545 -18.691 1.00 91.75 399 ALA A C 1
ATOM 3159 O O . ALA A 1 399 ? 8.400 11.001 -19.812 1.00 91.75 399 ALA A O 1
ATOM 3160 N N . LEU A 1 400 ? 9.838 10.526 -18.159 1.00 91.50 400 LEU A N 1
ATOM 3161 C CA . LEU A 1 400 ? 11.032 11.030 -18.846 1.00 91.50 400 LEU A CA 1
ATOM 3162 C C . LEU A 1 400 ? 11.464 10.159 -20.042 1.00 91.50 400 LEU A C 1
ATOM 3164 O O . LEU A 1 400 ? 11.936 10.695 -21.039 1.00 91.50 400 LEU A O 1
ATOM 3168 N N . SER A 1 401 ? 11.295 8.837 -19.956 1.00 92.56 401 SER A N 1
ATOM 3169 C CA . SER A 1 401 ? 11.588 7.905 -21.059 1.00 92.56 401 SER A CA 1
ATOM 3170 C C . SER A 1 401 ? 10.535 8.010 -22.165 1.00 92.56 401 SER A C 1
ATOM 3172 O O . SER A 1 401 ? 10.873 8.083 -23.343 1.00 92.56 401 SER A O 1
ATOM 3174 N N . LEU A 1 402 ? 9.260 8.114 -21.784 1.00 92.62 402 LEU A N 1
ATOM 3175 C CA . LEU A 1 402 ? 8.144 8.322 -22.702 1.00 92.62 402 LEU A CA 1
ATOM 3176 C C . LEU A 1 402 ? 8.255 9.657 -23.446 1.00 92.62 402 LEU A C 1
ATOM 3178 O O . LEU A 1 402 ? 8.036 9.691 -24.650 1.00 92.62 402 LEU A O 1
ATOM 3182 N N . ALA A 1 403 ? 8.650 10.736 -22.761 1.00 91.19 403 ALA A N 1
ATOM 3183 C CA . ALA A 1 403 ? 8.883 12.037 -23.388 1.00 91.19 403 ALA A CA 1
ATOM 3184 C C . ALA A 1 403 ? 9.870 11.956 -24.567 1.00 91.19 403 ALA A C 1
ATOM 3186 O O . ALA A 1 403 ? 9.670 12.619 -25.581 1.00 91.19 403 ALA A O 1
ATOM 3187 N N . VAL A 1 404 ? 10.908 11.119 -24.454 1.00 91.06 404 VAL A N 1
ATOM 3188 C CA . VAL A 1 404 ? 11.856 10.863 -25.548 1.00 91.06 404 VAL A CA 1
ATOM 3189 C C . VAL A 1 404 ? 11.174 10.128 -26.706 1.00 91.06 404 VAL A C 1
ATOM 3191 O O . VAL A 1 404 ? 11.201 10.633 -27.823 1.00 91.06 404 VAL A O 1
ATOM 3194 N N . LEU A 1 405 ? 10.514 8.994 -26.446 1.00 91.38 405 LEU A N 1
ATOM 3195 C CA . LEU A 1 405 ? 9.873 8.166 -27.486 1.00 91.38 405 LEU A CA 1
ATOM 3196 C C . LEU A 1 405 ? 8.772 8.916 -28.249 1.00 91.38 405 LEU A C 1
ATOM 3198 O O . LEU A 1 405 ? 8.676 8.816 -29.468 1.00 91.38 405 LEU A O 1
ATOM 3202 N N . VAL A 1 406 ? 7.972 9.708 -27.537 1.00 90.50 406 VAL A N 1
ATOM 3203 C CA . VAL A 1 406 ? 6.880 10.502 -28.115 1.00 90.50 406 VAL A CA 1
ATOM 3204 C C . VAL A 1 406 ? 7.432 11.651 -28.978 1.00 90.50 406 VAL A C 1
ATOM 3206 O O . VAL A 1 406 ? 6.879 11.930 -30.039 1.00 90.50 406 VAL A O 1
ATOM 3209 N N . ARG A 1 407 ? 8.587 12.237 -28.616 1.00 87.44 407 ARG A N 1
ATOM 3210 C CA . ARG A 1 407 ? 9.315 13.196 -29.471 1.00 87.44 407 ARG A CA 1
ATOM 3211 C C . ARG A 1 407 ? 9.999 12.528 -30.672 1.00 87.44 407 ARG A C 1
ATOM 3213 O O . ARG A 1 407 ? 10.040 13.138 -31.735 1.00 87.44 407 ARG A O 1
ATOM 3220 N N . GLU A 1 408 ? 10.519 11.303 -30.541 1.00 86.62 408 GLU A N 1
ATOM 3221 C CA . GLU A 1 408 ? 11.007 10.511 -31.690 1.00 86.62 408 GLU A CA 1
ATOM 3222 C C . GLU A 1 408 ? 9.887 10.248 -32.710 1.00 86.62 408 GLU A C 1
ATOM 3224 O O . GLU A 1 408 ? 10.134 10.299 -33.913 1.00 86.62 408 GLU A O 1
ATOM 3229 N N . ASP A 1 409 ? 8.663 10.012 -32.226 1.00 86.62 409 ASP A N 1
ATOM 3230 C CA . ASP A 1 409 ? 7.469 9.767 -33.046 1.00 86.62 409 ASP A CA 1
ATOM 3231 C C . ASP A 1 409 ? 6.829 11.060 -33.607 1.00 86.62 409 ASP A C 1
ATOM 3233 O O . ASP A 1 409 ? 5.824 10.999 -34.314 1.00 86.62 409 ASP A O 1
ATOM 3237 N N . GLY A 1 410 ? 7.436 12.226 -33.344 1.00 85.00 410 GLY A N 1
ATOM 3238 C CA . GLY A 1 410 ? 7.064 13.532 -33.906 1.00 85.00 410 GLY A CA 1
ATOM 3239 C C . GLY A 1 410 ? 6.150 14.400 -33.032 1.00 85.00 410 GLY A C 1
ATOM 3240 O O . GLY A 1 410 ? 5.927 15.563 -33.362 1.00 85.00 410 GLY A O 1
ATOM 3241 N N . ASP A 1 411 ? 5.660 13.891 -31.902 1.00 88.38 411 ASP A N 1
ATOM 3242 C CA . ASP A 1 411 ? 4.761 14.607 -30.988 1.00 88.38 411 ASP A CA 1
ATOM 3243 C C . ASP A 1 411 ? 5.566 15.378 -29.920 1.00 88.38 411 ASP A C 1
ATOM 3245 O O . ASP A 1 411 ? 5.714 14.996 -28.753 1.00 88.38 411 ASP A O 1
ATOM 3249 N N . ALA A 1 412 ? 6.162 16.489 -30.359 1.00 86.50 412 ALA A N 1
ATOM 3250 C CA . ALA A 1 412 ? 7.002 17.338 -29.516 1.00 86.50 412 ALA A CA 1
ATOM 3251 C C . ALA A 1 412 ? 6.223 18.066 -28.399 1.00 86.50 412 ALA A C 1
ATOM 3253 O O . ALA A 1 412 ? 6.820 18.403 -27.373 1.00 86.50 412 ALA A O 1
ATOM 3254 N N . GLU A 1 413 ? 4.912 18.285 -28.556 1.00 87.56 413 GLU A N 1
ATOM 3255 C CA . GLU A 1 413 ? 4.075 18.938 -27.539 1.00 87.56 413 GLU A CA 1
ATOM 3256 C C . GLU A 1 413 ? 3.793 17.988 -26.367 1.00 87.56 413 GLU A C 1
ATOM 3258 O O . GLU A 1 413 ? 4.152 18.291 -25.223 1.00 87.56 413 GLU A O 1
ATOM 3263 N N . ARG A 1 414 ? 3.254 16.790 -26.636 1.00 88.31 414 ARG A N 1
ATOM 3264 C CA . ARG A 1 414 ? 2.989 15.771 -25.604 1.00 88.31 414 ARG A CA 1
ATOM 3265 C C . ARG A 1 414 ? 4.276 15.319 -24.918 1.00 88.31 414 ARG A C 1
ATOM 3267 O O . ARG A 1 414 ? 4.295 15.108 -23.702 1.00 88.31 414 ARG A O 1
ATOM 3274 N N . GLY A 1 415 ? 5.376 15.223 -25.669 1.00 87.50 415 GLY A N 1
ATOM 3275 C CA . GLY A 1 415 ? 6.695 14.963 -25.100 1.00 87.50 415 GLY A CA 1
ATOM 3276 C C . GLY A 1 415 ? 7.130 16.042 -24.095 1.00 87.50 415 GLY A C 1
ATOM 3277 O O . GLY A 1 415 ? 7.658 15.703 -23.033 1.00 87.50 415 GLY A O 1
ATOM 3278 N N . MET A 1 416 ? 6.856 17.328 -24.361 1.00 88.06 416 MET A N 1
ATOM 3279 C CA . MET A 1 416 ? 7.164 18.420 -23.429 1.00 88.06 416 MET A CA 1
ATOM 3280 C C . MET A 1 416 ? 6.282 18.355 -22.178 1.00 88.06 416 MET A C 1
ATOM 3282 O O . MET A 1 416 ? 6.794 18.516 -21.069 1.00 88.06 416 MET A O 1
ATOM 3286 N N . GLU A 1 417 ? 4.985 18.055 -22.308 1.00 89.44 417 GLU A N 1
ATOM 3287 C CA . GLU A 1 417 ? 4.108 17.865 -21.144 1.00 89.44 417 GLU A CA 1
ATOM 3288 C C . GLU A 1 417 ? 4.641 16.775 -20.203 1.00 89.44 417 GLU A C 1
ATOM 3290 O O . GLU A 1 417 ? 4.774 16.996 -18.997 1.00 89.44 417 GLU A O 1
ATOM 3295 N N . LEU A 1 418 ? 5.013 15.617 -20.751 1.00 88.88 418 LEU A N 1
ATOM 3296 C CA . LEU A 1 418 ? 5.587 14.495 -20.004 1.00 88.88 418 LEU A CA 1
ATOM 3297 C C . LEU A 1 418 ? 6.946 14.852 -19.380 1.00 88.88 418 LEU A C 1
ATOM 3299 O O . LEU A 1 418 ? 7.222 14.531 -18.218 1.00 88.88 418 LEU A O 1
ATOM 3303 N N . LEU A 1 419 ? 7.780 15.594 -20.112 1.00 88.25 419 LEU A N 1
ATOM 3304 C CA . LEU A 1 419 ? 9.054 16.112 -19.624 1.00 88.25 419 LEU A CA 1
ATOM 3305 C C . LEU A 1 419 ? 8.869 17.113 -18.475 1.00 88.25 419 LEU A C 1
ATOM 3307 O O . LEU A 1 419 ? 9.695 17.144 -17.558 1.00 88.25 419 LEU A O 1
ATOM 3311 N N . LEU A 1 420 ? 7.795 17.904 -18.464 1.00 87.31 420 LEU A N 1
ATOM 3312 C CA . LEU A 1 420 ? 7.417 18.763 -17.339 1.00 87.31 420 LEU A CA 1
ATOM 3313 C C . LEU A 1 420 ? 6.894 17.935 -16.152 1.00 87.31 420 LEU A C 1
ATOM 3315 O O . LEU A 1 420 ? 7.375 18.128 -15.031 1.00 87.31 420 LEU A O 1
ATOM 3319 N N . GLN A 1 421 ? 6.009 16.963 -16.400 1.00 84.31 421 GLN A N 1
ATOM 3320 C CA . GLN A 1 421 ? 5.453 16.048 -15.391 1.00 84.31 421 GLN A CA 1
ATOM 3321 C C . GLN A 1 421 ? 6.528 15.209 -14.676 1.00 84.31 421 GLN A C 1
ATOM 3323 O O . GLN A 1 421 ? 6.417 14.980 -13.473 1.00 84.31 421 GLN A O 1
ATOM 3328 N N . SER A 1 422 ? 7.621 14.840 -15.359 1.00 82.44 422 SER A N 1
ATOM 3329 C CA . SER A 1 422 ? 8.780 14.134 -14.770 1.00 82.44 422 SER A CA 1
ATOM 3330 C C . SER A 1 422 ? 9.515 14.899 -13.648 1.00 82.44 422 SER A C 1
ATOM 3332 O O . SER A 1 422 ? 10.470 14.392 -13.056 1.00 82.44 422 SER A O 1
ATOM 3334 N N . GLY A 1 423 ? 9.147 16.155 -13.375 1.00 74.62 423 GLY A N 1
ATOM 3335 C CA . GLY A 1 423 ? 9.759 16.997 -12.344 1.00 74.62 423 GLY A CA 1
ATOM 3336 C C . GLY A 1 423 ? 11.136 17.568 -12.709 1.00 74.62 423 GLY A C 1
ATOM 3337 O O . GLY A 1 423 ? 11.587 18.511 -12.063 1.00 74.62 423 GLY A O 1
ATOM 3338 N N . GLY A 1 424 ? 11.796 17.072 -13.763 1.00 61.19 424 GLY A N 1
ATOM 3339 C CA . GLY A 1 424 ? 13.008 17.679 -14.335 1.00 61.19 424 GLY A CA 1
ATOM 3340 C C . GLY A 1 424 ? 14.254 17.671 -13.440 1.00 61.19 424 GLY A C 1
ATOM 3341 O O . GLY A 1 424 ? 15.151 18.489 -13.642 1.00 61.19 424 GLY A O 1
ATOM 3342 N N . VAL A 1 425 ? 14.310 16.790 -12.435 1.00 56.47 425 VAL A N 1
ATOM 3343 C CA . VAL A 1 425 ? 15.368 16.788 -11.403 1.00 56.47 425 VAL A CA 1
ATOM 3344 C C . VAL A 1 425 ? 16.700 16.202 -11.910 1.00 56.47 425 VAL A C 1
ATOM 3346 O O . VAL A 1 425 ? 17.753 16.487 -11.344 1.00 56.47 425 VAL A O 1
ATOM 3349 N N . SER A 1 426 ? 16.683 15.404 -12.984 1.00 73.00 426 SER A N 1
ATOM 3350 C CA . SER A 1 426 ? 17.880 14.760 -13.543 1.00 73.00 426 SER A CA 1
ATOM 3351 C C . SER A 1 426 ? 18.676 15.681 -14.479 1.00 73.00 426 SER A C 1
ATOM 3353 O O . SER A 1 426 ? 18.124 16.549 -15.160 1.00 73.00 426 SER A O 1
ATOM 3355 N N . GLY A 1 427 ? 19.995 15.462 -14.560 1.00 78.94 427 GLY A N 1
ATOM 3356 C CA . GLY A 1 427 ? 20.862 16.174 -15.509 1.00 78.94 427 GLY A CA 1
ATOM 3357 C C . GLY A 1 427 ? 20.446 15.944 -16.966 1.00 78.94 427 GLY A C 1
ATOM 3358 O O . GLY A 1 427 ? 20.420 16.890 -17.754 1.00 78.94 427 GLY A O 1
ATOM 3359 N N . PHE A 1 428 ? 20.016 14.719 -17.292 1.00 83.31 428 PHE A N 1
ATOM 3360 C CA . PHE A 1 428 ? 19.452 14.384 -18.599 1.00 83.31 428 PHE A CA 1
ATOM 3361 C C . PHE A 1 428 ? 18.188 15.196 -18.910 1.00 83.31 428 PHE A C 1
ATOM 3363 O O . PHE A 1 428 ? 18.146 15.842 -19.951 1.00 83.31 428 PHE A O 1
ATOM 3370 N N . ALA A 1 429 ? 17.209 15.273 -17.997 1.00 84.44 429 ALA A N 1
ATOM 3371 C CA . ALA A 1 429 ? 15.996 16.067 -18.223 1.00 84.44 429 ALA A CA 1
ATOM 3372 C C . ALA A 1 429 ? 16.293 17.564 -18.436 1.00 84.44 429 ALA A C 1
ATOM 3374 O O . ALA A 1 429 ? 15.605 18.224 -19.213 1.00 84.44 429 ALA A O 1
ATOM 3375 N N . ARG A 1 430 ? 17.340 18.109 -17.798 1.00 84.25 430 ARG A N 1
ATOM 3376 C CA . ARG A 1 430 ? 17.801 19.481 -18.064 1.00 84.25 430 ARG A CA 1
ATOM 3377 C C . ARG A 1 430 ? 18.394 19.625 -19.468 1.00 84.25 430 ARG A C 1
ATOM 3379 O O . ARG A 1 430 ? 18.031 20.565 -20.166 1.00 84.25 430 ARG A O 1
ATOM 3386 N N . SER A 1 431 ? 19.271 18.709 -19.879 1.00 84.94 431 SER A N 1
ATOM 3387 C CA . SER A 1 431 ? 19.859 18.703 -21.229 1.00 84.94 431 SER A CA 1
ATOM 3388 C C . SER A 1 431 ? 18.785 18.562 -22.316 1.00 84.94 431 SER A C 1
ATOM 3390 O O . SER A 1 431 ? 18.784 19.304 -23.296 1.00 84.94 431 SER A O 1
ATOM 3392 N N . LEU A 1 432 ? 17.814 17.678 -22.078 1.00 86.25 432 LEU A N 1
ATOM 3393 C CA . LEU A 1 432 ? 16.681 17.408 -22.955 1.00 86.25 432 LEU A CA 1
ATOM 3394 C C . LEU A 1 432 ? 15.786 18.645 -23.138 1.00 86.25 432 LEU A C 1
ATOM 3396 O O . LEU A 1 432 ? 15.450 18.979 -24.268 1.00 86.25 432 LEU A O 1
ATOM 3400 N N . ARG A 1 433 ? 15.481 19.387 -22.059 1.00 86.44 433 ARG A N 1
ATOM 3401 C CA . ARG A 1 433 ? 14.760 20.676 -22.141 1.00 86.44 433 ARG A CA 1
ATOM 3402 C C . ARG A 1 433 ? 15.553 21.755 -22.887 1.00 86.44 433 ARG A C 1
ATOM 3404 O O . ARG A 1 433 ? 14.970 22.493 -23.669 1.00 86.44 433 ARG A O 1
ATOM 3411 N N . LEU A 1 434 ? 16.867 21.853 -22.665 1.00 86.38 434 LEU A N 1
ATOM 3412 C CA . LEU A 1 434 ? 17.723 22.870 -23.301 1.00 86.38 434 LEU A CA 1
ATOM 3413 C C . LEU A 1 434 ? 17.895 22.682 -24.818 1.00 86.38 434 LEU A C 1
ATOM 3415 O O . LEU A 1 434 ? 18.288 23.623 -25.501 1.00 86.38 434 LEU A O 1
ATOM 3419 N N . ASN A 1 435 ? 17.619 21.485 -25.336 1.00 86.88 435 ASN A N 1
ATOM 3420 C CA . ASN A 1 435 ? 17.739 21.144 -26.754 1.00 86.88 435 ASN A CA 1
ATOM 3421 C C . ASN A 1 435 ? 16.394 20.690 -27.360 1.00 86.88 435 ASN A C 1
ATOM 3423 O O . ASN A 1 435 ? 16.387 20.051 -28.408 1.00 86.88 435 ASN A O 1
ATOM 3427 N N . TRP A 1 436 ? 15.256 20.975 -26.716 1.00 86.19 436 TRP A N 1
ATOM 3428 C CA . TRP A 1 436 ? 13.966 20.415 -27.138 1.00 86.19 436 TRP A CA 1
ATOM 3429 C C . TRP A 1 436 ? 13.527 20.887 -28.531 1.00 86.19 436 TRP A C 1
ATOM 3431 O O . TRP A 1 436 ? 13.140 20.064 -29.358 1.00 86.19 436 TRP A O 1
ATOM 3441 N N . GLU A 1 437 ? 13.704 22.177 -28.819 1.00 84.00 437 GLU A N 1
ATOM 3442 C CA . GLU A 1 437 ? 13.349 22.818 -30.099 1.00 84.00 437 GLU A CA 1
ATOM 3443 C C . GLU A 1 437 ? 14.358 22.546 -31.238 1.00 84.00 437 GLU A C 1
ATOM 3445 O O . GLU A 1 437 ? 14.277 23.150 -32.303 1.00 84.00 437 GLU A O 1
ATOM 3450 N N . ARG A 1 438 ? 15.365 21.687 -31.019 1.00 84.94 438 ARG A N 1
ATOM 3451 C CA . ARG A 1 438 ? 16.397 21.367 -32.019 1.00 84.94 438 ARG A CA 1
ATOM 3452 C C . ARG A 1 438 ? 16.021 20.132 -32.835 1.00 84.94 438 ARG A C 1
ATOM 3454 O O . ARG A 1 438 ? 16.073 19.014 -32.322 1.00 84.94 438 ARG A O 1
ATOM 3461 N N . GLU A 1 439 ? 15.684 20.328 -34.107 1.00 76.25 439 GLU A N 1
ATOM 3462 C CA . GLU A 1 439 ? 15.335 19.254 -35.056 1.00 76.25 439 GLU A CA 1
ATOM 3463 C C . GLU A 1 439 ? 16.493 18.266 -35.307 1.00 76.25 439 GLU A C 1
ATOM 3465 O O . GLU A 1 439 ? 16.272 17.070 -35.514 1.00 76.25 439 GLU A O 1
ATOM 3470 N N . ASP A 1 440 ? 17.737 18.749 -35.243 1.00 82.00 440 ASP A N 1
ATOM 3471 C CA . ASP A 1 440 ? 18.964 17.952 -35.348 1.00 82.00 440 ASP A CA 1
ATOM 3472 C C . ASP A 1 440 ? 19.247 17.125 -34.081 1.00 82.00 440 ASP A C 1
ATOM 3474 O O . ASP A 1 440 ? 19.888 16.072 -34.138 1.00 82.00 440 ASP A O 1
ATOM 3478 N N . TYR A 1 441 ? 18.736 17.562 -32.926 1.00 81.06 441 TYR A N 1
ATOM 3479 C CA . TYR A 1 441 ? 18.947 16.886 -31.654 1.00 81.06 441 TYR A CA 1
ATOM 3480 C C . TYR A 1 441 ? 18.052 15.648 -31.532 1.00 81.06 441 TYR A C 1
ATOM 3482 O O . TYR A 1 441 ? 16.856 15.746 -31.252 1.00 81.06 441 TYR A O 1
ATOM 3490 N N . ARG A 1 442 ? 18.650 14.460 -31.684 1.00 78.19 442 ARG A N 1
ATOM 3491 C CA . ARG A 1 442 ? 17.997 13.152 -31.490 1.00 78.19 442 ARG A CA 1
ATOM 3492 C C . ARG A 1 442 ? 18.516 12.458 -30.220 1.00 78.19 442 ARG A C 1
ATOM 3494 O O . ARG A 1 442 ? 19.486 11.704 -30.292 1.00 78.19 442 ARG A O 1
ATOM 3501 N N . PRO A 1 443 ? 17.924 12.728 -29.042 1.00 76.62 443 PRO A N 1
ATOM 3502 C CA . PRO A 1 443 ? 18.298 12.071 -27.797 1.00 76.62 443 PRO A CA 1
ATOM 3503 C C . PRO A 1 443 ? 17.719 10.655 -27.751 1.00 76.62 443 PRO A C 1
ATOM 3505 O O . PRO A 1 443 ? 16.507 10.500 -27.790 1.00 76.62 443 PRO A O 1
ATOM 3508 N N . GLY A 1 444 ? 18.559 9.632 -27.598 1.00 82.44 444 GLY A N 1
ATOM 3509 C CA . GLY A 1 444 ? 18.092 8.309 -27.169 1.00 82.44 444 GLY A CA 1
ATOM 3510 C C . GLY A 1 444 ? 17.855 8.259 -25.653 1.00 82.44 444 GLY A C 1
ATOM 3511 O O . GLY A 1 444 ? 18.392 9.082 -24.905 1.00 82.44 444 GLY A O 1
ATOM 3512 N N . ILE A 1 445 ? 17.090 7.272 -25.176 1.00 84.88 445 ILE A N 1
ATOM 3513 C CA . ILE A 1 445 ? 16.934 7.021 -23.732 1.00 84.88 445 ILE A CA 1
ATOM 3514 C C . ILE A 1 445 ? 18.287 6.556 -23.140 1.00 84.88 445 ILE A C 1
ATOM 3516 O O . ILE A 1 445 ? 18.840 5.564 -23.619 1.00 84.88 445 ILE A O 1
ATOM 3520 N N . PRO A 1 446 ? 18.825 7.202 -22.084 1.00 84.50 446 PRO A N 1
ATOM 3521 C CA . PRO A 1 446 ? 20.054 6.756 -21.428 1.00 84.50 446 PRO A CA 1
ATOM 3522 C C . PRO A 1 446 ? 19.896 5.408 -20.716 1.00 84.50 446 PRO A C 1
ATOM 3524 O O . PRO A 1 446 ? 18.869 5.146 -20.085 1.00 84.50 446 PRO A O 1
ATOM 3527 N N . ALA A 1 447 ? 20.964 4.605 -20.694 1.00 82.44 447 ALA A N 1
ATOM 3528 C CA . ALA A 1 447 ? 20.998 3.312 -20.000 1.00 82.44 447 ALA A CA 1
ATOM 3529 C C . ALA A 1 447 ? 20.603 3.396 -18.504 1.00 82.44 447 ALA A C 1
ATOM 3531 O O . ALA A 1 447 ? 19.980 2.480 -17.976 1.00 82.44 447 ALA A O 1
ATOM 3532 N N . GLU A 1 448 ? 20.866 4.526 -17.834 1.00 82.94 448 GLU A N 1
ATOM 3533 C CA . GLU A 1 448 ? 20.455 4.807 -16.442 1.00 82.94 448 GLU A CA 1
ATOM 3534 C C . GLU A 1 448 ? 18.925 4.803 -16.204 1.00 82.94 448 GLU A C 1
ATOM 3536 O O . GLU A 1 448 ? 18.453 4.657 -15.064 1.00 82.94 448 GLU A O 1
ATOM 3541 N N . LEU A 1 449 ? 18.136 5.001 -17.266 1.00 82.00 449 LEU A N 1
ATOM 3542 C CA . LEU A 1 449 ? 16.672 4.918 -17.239 1.00 82.00 449 LEU A CA 1
ATOM 3543 C C . LEU A 1 449 ? 16.171 3.528 -17.659 1.00 82.00 449 LEU A C 1
ATOM 3545 O O . LEU A 1 449 ? 15.160 3.072 -17.125 1.00 82.00 449 LEU A O 1
ATOM 3549 N N . LEU A 1 450 ? 16.920 2.830 -18.522 1.00 82.94 450 LEU A N 1
ATOM 3550 C CA . LEU A 1 450 ? 16.618 1.484 -19.035 1.00 82.94 450 LEU A CA 1
ATOM 3551 C C . LEU A 1 450 ? 16.921 0.339 -18.047 1.00 82.94 450 LEU A C 1
ATOM 3553 O O . LEU A 1 450 ? 16.824 -0.832 -18.408 1.00 82.94 450 LEU A O 1
ATOM 3557 N N . VAL A 1 451 ? 17.242 0.653 -16.787 1.00 81.06 451 VAL A N 1
ATOM 3558 C CA . VAL A 1 451 ? 17.460 -0.347 -15.729 1.00 81.06 451 VAL A CA 1
ATOM 3559 C C . VAL A 1 451 ? 16.171 -1.138 -15.458 1.00 81.06 451 VAL A C 1
ATOM 3561 O O . VAL A 1 451 ? 15.181 -0.589 -14.943 1.00 81.06 451 VAL A O 1
ATOM 3564 N N . CYS A 1 452 ? 16.239 -2.420 -15.822 1.00 70.00 452 CYS A N 1
ATOM 3565 C CA . CYS A 1 452 ? 15.227 -3.467 -15.674 1.00 70.00 452 CYS A CA 1
ATOM 3566 C C . CYS A 1 452 ? 15.202 -4.061 -14.257 1.00 70.00 452 CYS A C 1
ATOM 3568 O O . CYS A 1 452 ? 16.207 -3.935 -13.521 1.00 70.00 452 CYS A O 1
#

Sequence (452 aa):
MYLSRPPLRQPSRLFRLSTRNAPLSRSFHPSRPSHAFRTPTTRRKNSPGSKSMLRRPPFESEREYLKLHGTNIWTQAREDRILERTLPKERFLNVAERLFQAAEESEFQVNAAAIQDIGPDTNQTFHIGNIVGPRKGPFPAWHLASCAAAGANHAIYAMCLSTTASQPLPLSFKPAMQIVRTQLDALATQARDPRAMIVRAYLLAHNNQHQEARAQFDEALPLMKPNQRVVSLPNGTRLPPMPQLKSPWPLYASLLDKTDPDPATAREHFLTSIARDYHDPAALVVHAASFLRRDPPDFDAYEEAMSQAASAGNAEACRRLACFYYSTYQGTYPPRGHDSALVPEQDSDRNNSSSSSDWLTKLKTFIQSLRGPLPRSKFRPLAIEWFELAALQGDAKAALSLAVLVREDGDAERGMELLLQSGGVSGFARSLRLNWEREDYRPGIPAELLVC

pLDDT: mean 74.35, std 21.63, range [22.91, 94.44]

Secondary structure (DSSP, 8-state):
---PPPP-PPPP---------------------------------PPPPPP------TTHHHHHHHHHHHHHHHHHHHHTT-S-TT--HHHHHHHHHHHHHHHHHTTT---HHHHHTT-S-HHHHHHHHHHHS-SSSSHHHHHHHHHHHTT-HHHHHHHHHHTTSSSPPPGGGHHHHHHHHHHHHHHHHTS--HHHHHHHHHHHHHTT-HHHHHHHHHTTTTT----SS--B-TTSPBPPP-TT---SHHHHHHHHHHH-SSHHHHHHHHHHHHHHHH--HHHHHHHHHHHTTSSS--HHHHHHHHHHHHHTT-HHHHHHHHHHHHHHHTTSSPPTT-SS---------------TT-HHHHHHHHHHHTTS---GGGHHHHHHHHHHHHHHTT-HHHHHHHHHHHHHTT-HHHHHHHHHHTTT-SHHHHHHHHTTT-TT--PPPPTTT---

Foldseek 3Di:
DDDDDDDDDDDDDDDDDDDDDDDDDDDDDDDDDDDDDDDDDDDDDDDPDDPPPPPPQPCPVLLVCCVVCVVVLVVVCVVVLLAFPPDDSVLLSQLLVLLSVLCRVCVLAAAQVSCVVSDPQLQNSLSSCVSSPDPDDSSVLSSLLNSLLNLHPLSLLLVLLVCLDPDDRPPSSVVSVVSSVVSLVCCCPVVVDLSSLLSVLSNCVSVVVLVSSLVSNVSSVVVDAQCPDQDQDPSRGRNPPSPSDDDSLVVNLVSLVPPPPDSPVVSLVSLCCCCPGRVALVSLQSVLVVQVVDVVRDVVSSLVSLVSSVVVPDLVSLLLNLLSLVCLLVVVDPWPPDPPDDDDDDDDDDDDDDDPPCLVVVVVVVVVVSPDTDHSVVSNVVSLSSLVSSVVSQQLLSLQQNLLVCVVVVNLPSSVVSLVSSVQPDPVSVVCVVCSPPPPDRDHRDVVSSND

Radius of gyration: 29.89 Å; chains: 1; bounding box: 68×73×90 Å